Protein 6QGW (pdb70)

Solvent-accessible surface area: 23919 Å² total; per-residue (Å²): 170,99,155,34,124,15,119,6,45,53,20,12,53,41,98,75,32,7,61,106,97,93,88,116,135,60,72,32,92,13,30,9,101,46,21,53,108,29,78,49,57,58,39,48,32,89,24,65,47,27,58,148,105,49,140,127,17,23,33,64,15,26,87,95,24,98,20,30,30,53,0,69,72,4,59,13,3,58,8,4,14,91,9,106,0,53,30,75,48,54,14,70,82,101,74,145,85,28,43,66,79,33,8,98,10,56,35,24,9,23,0,26,89,3,86,2,1,5,24,6,1,48,2,1,102,29,8,50,4,134,5,34,60,49,15,66,73,4,26,1,77,1,56,3,88,9,81,41,75,6,86,25,60,64,99,40,81,125,75,104,15,15,6,56,21,26,86,26,36,50,59,1,46,47,13,58,131,70,15,33,0,69,8,72,37,44,34,55,30,34,20,56,27,83,33,111,40,150,105,64,100,104,0,47,4,25,84,42,77,131,6,94,0,40,13,72,86,70,44,20,12,1,18,18,40,21,14,53,2,3,1,40,82,14,0,21,0,1,44,6,26,2,0,2,5,4,3,2,28,35,34,142,181,237,105,41,55,114,19,64,51,2,20,2,3,10,0,9,17,10,29,9,88,5,85,8,11,49,16,78,208,74,68,111,166,137,41,119,53,13,22,4,0,86,10,103,0,35,2,8,4,44,9,46,52,16,65,48,108,124,30,104,84,47,40,58,10,32,52,68,76,34,71,4,47,0,44,14,76,3,47,47,75,102,22,142,142,17,63,35,59,51,6,127,0,88,6,120,95,106,56,43,37,8,78,46,51,58,109,2,44,61,34,52,182,19,121,8,100,16,63,38,30,31,135,20,138,53,58,27,61,34,65,0,33,0,53,5,47,40,230,63,4,52,71,31,7,0,0,0,6,19,64,28,105,88,148,85,114,82,18,1,0,7,1,5,102,52,25,40,0,13,6,35,11,112,63,0,80,84,30,3,70,6,52,29,48,57,74,140,103,15,0,61,0,60,0,60,62,2,106,57,134,3,37,3,24,0,43,0,0,0,3,69,113,8,72,97,0,108,95,12,10,82,43,78,6,167,21,19,152,0,56,6,46,130

GO terms:
  GO:0009279 cell outer membrane (C, EXP)
  GO:0005515 protein binding (F, IPI)
  GO:0009279 cell outer membrane (C, IDA)
  GO:0043165 Gram-negative-bacterium-type cell outer membrane assembly (P, IDA)
  GO:1990063 Bam protein complex (C, IDA)
  GO:0051205 protein insertion into membrane (P, IDA)
  GO:0051087 protein-folding chaperone binding (F, IPI)
  GO:0043165 Gram-negative-bacterium-type cell outer membrane assembly (P, IPI)
  GO:0016020 membrane (C, IDA)

Radius of gyration: 26.79 Å; Cα contacts (8 Å, |Δi|>4): 1388; chains: 2; bounding box: 69×69×44 Å

Nearest PDB structures (foldseek):
  6qgw-assembly1_B  TM=1.008E+00  e=6.463E-27  Lama glama
  8tft-assembly2_H  TM=9.454E-01  e=1.002E-17  Homo sapiens
  5myk-assembly1_B  TM=9.354E-01  e=8.001E-18  Mus musculus
  7dc7-assembly1_A  TM=9.376E-01  e=1.328E-17  Homo sapiens
  8gav-assembly1_H  TM=9.242E-01  e=5.396E-18  Homo sapiens

Organism: Escherichia coli (strain K12) (NCBI:txid83333)

Sequence (486 aa):
FNFGIGYGTESGVSFQAGVQQDNWLGTGYAVGINGTKNDYQTYAELSVTNPYFTVDGVSLGGRLFYNDFQADDADLSDYTNKSYGTDVTLGFPINEYNSLRAGLGYVHNSLSNMQPQVAMWRYLYSMGEHPSTSDQDNSFKTDDFTFNYGWTYNKLDRGYFPTDGSRVNLTGKVTIPGSDNEYYKVTLDTATYVPIDDDHKWVVLGRTRWGYGDGLGGKEMPFYENFYAGGSSTVRGFQSNTIGPKAVYFPHQKDLSKSDDAVGGNAMAVASLEFITPTPFISDKYANSVRTSFFWDMGTVWDTNWDSSQYSGYPDYSDPSNIRMSAGIALQWMSPLGPLVFSYAQPFKKYDGDKAEQFQFNIGQMQLVESGGGLVQAGGSLTLSCAASGRTFSDYDMGWFRQAPGKAREFVARISRSGRMTSLADSVKGRFTISRDNGKRTVYLQMNSLKPEDTAVYYCAADPQWSRVRSGADYWGQGTRVTVSA

CATH classification: 2.40.160.50

Secondary structure (DSSP, 8-state):
-EEEEEEETTTEEEEEEEEEETTGGGSS-EEEEEEEE-SSEEEEEEEEEETTSSTT--EEEEEEEEEEEEGGGGTBS--EEEEEEEEEEEEEEEETTEEEEEEEEEEEEEEE-PPPBHHHHHHHHHTT----TT--S-EEEEEEEEEEEEEEEE--S-SSS--SEEEEEEEEEEE-TT-SS-EEEEEEEEEEEEESSTT--SEEEEEEEEEEEEESTT----GGG-B---STTSSTEEPTT-SS-EEEEPPP----EEEEEE--BSEEEEEEEEEEEPPTTPPTTTGGGEEEEEEEEEEEEE-TT--GGGSTTS--TT-TT--EEEEEEEEEEEETTEEEEEEEEEEEE--TTPPEE-EEEEE-/---EEEE---EEETT--EEEEEEE-SS-GGGSEEEEEEE-TTS--EEEEEE-TTS-EEEE-GGGTTTEEEEEETTTTEEEEEE-S--GGG-EEEEEEEES-TTGGGT--SEE---EEEEEE-

InterPro domains:
  IPR000184 Bacterial surface antigen (D15) [PF01103] (448-810)
  IPR010827 POTRA domain, BamA/TamA-like [PF07244] (92-172)
  IPR010827 POTRA domain, BamA/TamA-like [PF07244] (176-263)
  IPR010827 POTRA domain, BamA/TamA-like [PF07244] (266-344)
  IPR010827 POTRA domain, BamA/TamA-like [PF07244] (348-421)
  IPR023707 Outer membrane protein assembly factor BamA [MF_01430] (2-810)
  IPR023707 Outer membrane protein assembly factor BamA [PIRSF006076] (2-810)
  IPR023707 Outer membrane protein assembly factor BamA [TIGR03303] (24-810)
  IPR034746 POTRA domain [PS51779] (24-91)
  IPR034746 POTRA domain [PS51779] (92-172)
  IPR034746 POTRA domain [PS51779] (175-263)
  IPR034746 POTRA domain [PS51779] (266-344)
  IPR034746 POTRA domain [PS51779] (347-421)
  IPR039910 Surface antigen D15-like [PTHR12815] (247-807)

Foldseek 3Di:
DDWAWKAWLQFGIKIKDKDKDACVVVPQKIWMWMWMDTQFKTKIKIKIKRQPPDVVGKIKMKMWMWMWGFQVSNQFQTKIKTKIWMKIKIKADPDPFKIKIKIKIKMKIKMWQHAQWDPQVLQCVLLVDDDDLQDGTDMDIWIWMKIKMKMWGDDFPDDPPTQFDKIKIKIKMATDPPTSFGKIKIKIKMKGWDADDPVSQKIKIKIKIWMAMAGDDSHGDHLVPADFAAAPPFAAQFRRRQAADGTWGDDHVDDIDQDSGHSHERTKMKMKIKIKHFDPPDDPPVRVFKIKIKMKIKMHTAYCPQDCVVPPPDDHRNDGPQMKMKIWMKMWGADPQGTKIKIAIHTPRGDSNTHTDGIIIMGD/DKAKAKDWADEAEAQAKTKMKIAIDDLCLLLWKKFKWWAAPPGDIAGAKIAHSVQPDMDGDPVQPPFWDWGDDSVRRMIMIIGGRDDQVPWTWMKMAIANDPVCNNPDHPYIHPTDTHGYDD

B-factor: mean 55.16, std 25.55, range [22.09, 201.29]

Structure (mmCIF, N/CA/C/O backbone):
data_6QGW
#
_entry.id   6QGW
#
_cell.length_a   56.406
_cell.length_b   135.542
_cell.length_c   89.754
_cell.angle_alpha   90.00
_cell.angle_beta   102.92
_cell.angle_gamma   90.00
#
_symmetry.space_group_name_H-M   'I 1 2 1'
#
loop_
_entity.id
_entity.type
_entity.pdbx_description
1 polymer 'Outer membrane protein assembly factor BamA'
2 polymer NanoE6
3 non-polymer (HYDROXYETHYLOXY)TRI(ETHYLOXY)OCTANE
4 water water
#
loop_
_atom_site.group_PDB
_atom_site.id
_atom_site.type_symbol
_atom_site.label_atom_id
_atom_site.label_alt_id
_atom_site.label_comp_id
_atom_site.label_asym_id
_atom_site.label_entity_id
_atom_site.label_seq_id
_atom_site.pdbx_PDB_ins_code
_atom_site.Cartn_x
_atom_site.Cartn_y
_atom_site.Cartn_z
_atom_site.occupancy
_atom_site.B_iso_or_equiv
_atom_site.auth_seq_id
_atom_site.auth_comp_id
_atom_site.auth_asym_id
_atom_site.auth_atom_id
_atom_site.pdbx_PDB_model_num
ATOM 1 N N . PHE A 1 27 ? -36.714 -18.449 36.707 1.00 98.00 426 PHE A N 1
ATOM 2 C CA . PHE A 1 27 ? -35.977 -17.190 36.736 1.00 99.77 426 PHE A CA 1
ATOM 3 C C . PHE A 1 27 ? -34.489 -17.432 36.981 1.00 90.45 426 PHE A C 1
ATOM 4 O O . PHE A 1 27 ? -34.097 -17.943 38.030 1.00 95.15 426 PHE A O 1
ATOM 20 N N . ASN A 1 28 ? -33.668 -17.060 36.003 1.00 75.47 427 ASN A N 1
ATOM 21 C CA . ASN A 1 28 ? -32.218 -17.178 36.098 1.00 69.55 427 ASN A CA 1
ATOM 22 C C . ASN A 1 28 ? -31.640 -15.787 36.305 1.00 65.70 427 ASN A C 1
ATOM 23 O O . ASN A 1 28 ? -31.857 -14.896 35.476 1.00 63.37 427 ASN A O 1
ATOM 34 N N . PHE A 1 29 ? -30.908 -15.606 37.398 1.00 64.72 428 PHE A N 1
ATOM 35 C CA . PHE A 1 29 ? -30.305 -14.325 37.727 1.00 63.75 428 PHE A CA 1
ATOM 36 C C . PHE A 1 29 ? -28.792 -14.389 37.556 1.00 58.44 428 PHE A C 1
ATOM 37 O O . PHE A 1 29 ? -28.179 -15.457 37.558 1.00 59.06 428 PHE A O 1
ATOM 54 N N . GLY A 1 30 ? -28.200 -13.216 37.401 1.00 51.53 429 GLY A N 1
ATOM 55 C CA . GLY A 1 30 ? -26.756 -13.092 37.343 1.00 49.26 429 GLY A CA 1
ATOM 56 C C . GLY A 1 30 ? -26.359 -11.677 37.697 1.00 51.14 429 GLY A C 1
ATOM 57 O O . GLY A 1 30 ? -27.113 -10.726 37.467 1.00 54.37 429 GLY A O 1
ATOM 61 N N . ILE A 1 31 ? -25.169 -11.538 38.269 1.00 52.29 430 ILE A N 1
ATOM 62 C CA . ILE A 1 31 ? -24.630 -10.247 38.681 1.00 53.33 430 ILE A CA 1
ATOM 63 C C . ILE A 1 31 ? -23.135 -10.260 38.379 1.00 51.06 430 ILE A C 1
ATOM 64 O O . ILE A 1 31 ? -22.470 -11.291 38.515 1.00 49.20 430 ILE A O 1
ATOM 80 N N . GLY A 1 32 ? -22.618 -9.121 37.922 1.00 51.90 431 GLY A N 1
ATOM 81 C CA . GLY A 1 32 ? -21.199 -8.967 37.684 1.00 46.69 431 GLY A CA 1
ATOM 82 C C . GLY A 1 32 ? -20.761 -7.564 38.057 1.00 41.90 431 GLY A C 1
ATOM 83 O O . GLY A 1 32 ? -21.590 -6.694 38.323 1.00 45.81 431 GLY A O 1
ATOM 87 N N . TYR A 1 33 ? -19.443 -7.357 38.071 1.00 41.03 432 TYR A N 1
ATOM 88 C CA . TYR A 1 33 ? -18.872 -6.067 38.451 1.00 43.26 432 TYR A CA 1
ATOM 89 C C . TYR A 1 33 ? -17.574 -5.836 37.693 1.00 47.03 432 TYR A C 1
ATOM 90 O O . TYR A 1 33 ? -16.711 -6.721 37.663 1.00 45.54 432 TYR A O 1
ATOM 108 N N . GLY A 1 34 ? -17.425 -4.643 37.108 1.00 47.28 433 GLY A N 1
ATOM 109 C CA . GLY A 1 34 ? -16.224 -4.357 36.350 1.00 44.81 433 GLY A CA 1
ATOM 110 C C . GLY A 1 34 ? -16.016 -2.878 36.129 1.00 40.77 433 GLY A C 1
ATOM 111 O O . GLY A 1 34 ? -16.919 -2.060 36.336 1.00 35.25 433 GLY A O 1
ATOM 115 N N . THR A 1 35 ? -14.801 -2.540 35.692 1.00 42.78 434 THR A N 1
ATOM 116 C CA . THR A 1 35 ? -14.492 -1.142 35.402 1.00 46.42 434 THR A CA 1
ATOM 117 C C . THR A 1 35 ? -15.271 -0.633 34.195 1.00 45.53 434 THR A C 1
ATOM 118 O O . THR A 1 35 ? -15.572 0.559 34.113 1.00 50.57 434 THR A O 1
ATOM 129 N N . GLU A 1 36 ? -15.611 -1.516 33.258 1.00 45.16 435 GLU A N 1
ATOM 130 C CA . GLU A 1 36 ? -16.241 -1.082 32.014 1.00 54.45 435 GLU A CA 1
ATOM 131 C C . GLU A 1 36 ? -17.655 -0.570 32.259 1.00 55.76 435 GLU A C 1
ATOM 132 O O . GLU A 1 36 ? -18.047 0.469 31.719 1.00 56.36 435 GLU A O 1
ATOM 144 N N . SER A 1 37 ? -18.441 -1.281 33.078 1.00 58.72 436 SER A N 1
ATOM 145 C CA . SER A 1 37 ? -19.860 -0.975 33.206 1.00 57.40 436 SER A CA 1
ATOM 146 C C . SER A 1 37 ? -20.357 -0.963 34.646 1.00 50.64 436 SER A C 1
ATOM 147 O O . SER A 1 37 ? -21.569 -0.872 34.867 1.00 45.24 436 SER A O 1
ATOM 155 N N . GLY A 1 38 ? -19.469 -1.033 35.631 1.00 47.85 437 GLY A N 1
ATOM 156 C CA . GLY A 1 38 ? -19.952 -1.088 36.994 1.00 42.60 437 GLY A CA 1
ATOM 157 C C . GLY A 1 38 ? -20.694 -2.384 37.275 1.00 40.85 437 GLY A C 1
ATOM 158 O O . GLY A 1 38 ? -20.380 -3.447 36.730 1.00 50.25 437 GLY A O 1
ATOM 162 N N . VAL A 1 39 ? -21.705 -2.294 38.130 1.00 41.26 438 VAL A N 1
ATOM 163 C CA . VAL A 1 39 ? -22.452 -3.486 38.516 1.00 45.68 438 VAL A CA 1
ATOM 164 C C . VAL A 1 39 ? -23.467 -3.823 37.430 1.00 46.67 438 VAL A C 1
ATOM 165 O O . VAL A 1 39 ? -24.292 -2.986 37.042 1.00 50.34 438 VAL A O 1
ATOM 178 N N . SER A 1 40 ? -23.411 -5.057 36.938 1.00 42.02 439 SER A N 1
ATOM 179 C CA . SER A 1 40 ? -24.319 -5.537 35.905 1.00 42.65 439 SER A CA 1
ATOM 180 C C . SER A 1 40 ? -25.277 -6.560 36.497 1.00 42.19 439 SER A C 1
ATOM 181 O O . SER A 1 40 ? -24.843 -7.518 37.145 1.00 47.87 439 SER A O 1
ATOM 189 N N . PHE A 1 41 ? -26.572 -6.361 36.270 1.00 43.51 440 PHE A N 1
ATOM 190 C CA . PHE A 1 41 ? -27.606 -7.321 36.662 1.00 48.96 440 PHE A CA 1
ATOM 191 C C . PHE A 1 41 ? -28.216 -7.936 35.403 1.00 44.02 440 PHE A C 1
ATOM 192 O O . PHE A 1 41 ? -28.465 -7.228 34.416 1.00 41.75 440 PHE A O 1
ATOM 209 N N . GLN A 1 42 ? -28.485 -9.240 35.445 1.00 42.25 441 GLN A N 1
ATOM 210 C CA . GLN A 1 42 ? -29.128 -9.950 34.341 1.00 49.63 441 GLN A CA 1
ATOM 211 C C . GLN A 1 42 ? -30.184 -10.885 34.913 1.00 47.90 441 GLN A C 1
ATOM 212 O O . GLN A 1 42 ? -29.916 -11.580 35.896 1.00 52.00 441 GLN A O 1
ATOM 226 N N . ALA A 1 43 ? -31.374 -10.901 34.305 1.00 49.45 442 ALA A N 1
ATOM 227 C CA . ALA A 1 43 ? -32.455 -11.802 34.700 1.00 52.04 442 ALA A CA 1
ATOM 228 C C . ALA A 1 43 ? -33.232 -12.230 33.462 1.00 53.80 442 ALA A C 1
ATOM 229 O O . ALA A 1 43 ? -33.464 -11.415 32.564 1.00 53.64 442 ALA A O 1
ATOM 236 N N . GLY A 1 44 ? -33.649 -13.494 33.418 1.00 51.60 443 GLY A N 1
ATOM 237 C CA . GLY A 1 44 ? -34.333 -13.977 32.230 1.00 48.32 443 GLY A CA 1
ATOM 238 C C . GLY A 1 44 ? -35.025 -15.303 32.448 1.00 50.23 443 GLY A C 1
ATOM 239 O O . GLY A 1 44 ? -34.770 -16.016 33.422 1.00 49.01 443 GLY A O 1
ATOM 243 N N . VAL A 1 45 ? -35.898 -15.630 31.494 1.00 55.15 444 VAL A N 1
ATOM 244 C CA . VAL A 1 45 ? -36.627 -16.900 31.448 1.00 56.52 444 VAL A CA 1
ATOM 245 C C . VAL A 1 45 ? -36.626 -17.402 30.009 1.00 50.06 444 VAL A C 1
ATOM 246 O O . VAL A 1 45 ? -36.869 -16.625 29.078 1.00 46.63 444 VAL A O 1
ATOM 259 N N . GLN A 1 46 ? -36.368 -18.698 29.828 1.00 49.49 445 GLN A N 1
ATOM 260 C CA . GLN A 1 46 ? -36.285 -19.302 28.505 1.00 51.23 445 GLN A CA 1
ATOM 261 C C . GLN A 1 46 ? -36.972 -20.663 28.554 1.00 51.97 445 GLN A C 1
ATOM 262 O O . GLN A 1 46 ? -36.918 -21.365 29.569 1.00 48.43 445 GLN A O 1
ATOM 276 N N . GLN A 1 47 ? -37.638 -21.022 27.462 1.00 54.59 446 GLN A N 1
ATOM 277 C CA . GLN A 1 47 ? -38.315 -22.315 27.383 1.00 55.33 446 GLN A CA 1
ATOM 278 C C . GLN A 1 47 ? -38.288 -22.803 25.942 1.00 45.94 446 GLN A C 1
ATOM 279 O O . GLN A 1 47 ? -38.947 -22.222 25.075 1.00 40.46 446 GLN A O 1
ATOM 293 N N . ASP A 1 48 ? -37.547 -23.876 25.695 1.00 44.58 447 ASP A N 1
ATOM 294 C CA . ASP A 1 48 ? -37.598 -24.531 24.395 1.00 49.53 447 ASP A CA 1
ATOM 295 C C . ASP A 1 48 ? -38.894 -25.335 24.251 1.00 46.61 447 ASP A C 1
ATOM 296 O O . ASP A 1 48 ? -39.488 -25.788 25.230 1.00 45.69 447 ASP A O 1
ATOM 305 N N . ASN A 1 49 ? -39.345 -25.486 23.008 1.00 43.00 448 ASN A N 1
ATOM 306 C CA . ASN A 1 49 ? -40.491 -26.332 22.668 1.00 41.80 448 ASN A CA 1
ATOM 307 C C . ASN A 1 49 ? -41.719 -25.970 23.505 1.00 43.79 448 ASN A C 1
ATOM 308 O O . ASN A 1 49 ? -42.446 -26.830 24.013 1.00 38.98 448 ASN A O 1
ATOM 319 N N . TRP A 1 50 ? -41.965 -24.667 23.615 1.00 46.38 449 TRP A N 1
ATOM 320 C CA . TRP A 1 50 ? -43.049 -24.158 24.440 1.00 43.87 449 TRP A CA 1
ATOM 321 C C . TRP A 1 50 ? -44.385 -24.777 24.059 1.00 42.14 449 TRP A C 1
ATOM 322 O O . TRP A 1 50 ? -44.857 -24.639 22.926 1.00 40.44 449 TRP A O 1
ATOM 343 N N . LEU A 1 51 ? -44.994 -25.466 25.024 1.00 46.81 450 LEU A N 1
ATOM 344 C CA . LEU A 1 51 ? -46.298 -26.103 24.854 1.00 49.81 450 LEU A CA 1
ATOM 345 C C . LEU A 1 51 ? -46.293 -27.161 23.759 1.00 47.89 450 LEU A C 1
ATOM 346 O O . LEU A 1 51 ? -47.344 -27.475 23.196 1.00 45.70 450 LEU A O 1
ATOM 362 N N . GLY A 1 52 ? -45.125 -27.727 23.451 1.00 44.69 451 GLY A N 1
ATOM 363 C CA . GLY A 1 52 ? -45.043 -28.696 22.373 1.00 42.82 451 GLY A CA 1
ATOM 364 C C . GLY A 1 52 ? -45.253 -28.114 21.000 1.00 40.02 451 GLY A C 1
ATOM 365 O O . GLY A 1 52 ? -45.476 -28.871 20.054 1.00 37.30 451 GLY A O 1
ATOM 369 N N . THR A 1 53 ? -45.192 -26.786 20.865 1.00 38.42 452 THR A N 1
ATOM 370 C CA . THR A 1 53 ? -45.377 -26.145 19.572 1.00 36.90 452 THR A CA 1
ATOM 371 C C . THR A 1 53 ? -44.161 -26.266 18.676 1.00 36.22 452 THR A C 1
ATOM 372 O O . THR A 1 53 ? -44.280 -26.068 17.465 1.00 39.20 452 THR A O 1
ATOM 383 N N . GLY A 1 54 ? -42.995 -26.528 19.248 1.00 38.34 453 GLY A N 1
ATOM 384 C CA . GLY A 1 54 ? -41.764 -26.480 18.519 1.00 40.57 453 GLY A CA 1
ATOM 385 C C . GLY A 1 54 ? -41.011 -25.169 18.622 1.00 38.73 453 GLY A C 1
ATOM 386 O O . GLY A 1 54 ? -39.818 -25.131 18.285 1.00 40.82 453 GLY A O 1
ATOM 390 N N . TYR A 1 55 ? -41.653 -24.099 19.077 1.00 35.77 454 TYR A N 1
ATOM 391 C CA . TYR A 1 55 ? -40.995 -22.811 19.216 1.00 34.53 454 TYR A CA 1
ATOM 392 C C . TYR A 1 55 ? -40.400 -22.643 20.608 1.00 37.51 454 TYR A C 1
ATOM 393 O O . TYR A 1 55 ? -40.963 -23.095 21.606 1.00 39.16 454 TYR A O 1
ATOM 411 N N . ALA A 1 56 ? -39.276 -21.940 20.666 1.00 36.49 455 ALA A N 1
ATOM 412 C CA . ALA A 1 56 ? -38.697 -21.490 21.920 1.00 39.92 455 ALA A CA 1
ATOM 413 C C . ALA A 1 56 ? -39.159 -20.065 22.212 1.00 37.63 455 ALA A C 1
ATOM 414 O O . ALA A 1 56 ? -39.288 -19.236 21.298 1.00 33.34 455 ALA A O 1
ATOM 421 N N . VAL A 1 57 ? -39.410 -19.776 23.488 1.00 40.20 456 VAL A N 1
ATOM 422 C CA . VAL A 1 57 ? -39.850 -18.448 23.912 1.00 42.52 456 VAL A CA 1
ATOM 423 C C . VAL A 1 57 ? -38.984 -17.990 25.073 1.00 39.70 456 VAL A C 1
ATOM 424 O O . VAL A 1 57 ? -38.683 -18.775 25.976 1.00 38.16 456 VAL A O 1
ATOM 437 N N . GLY A 1 58 ? -38.609 -16.715 25.061 1.00 39.35 457 GLY A N 1
ATOM 438 C CA . GLY A 1 58 ? -37.718 -16.176 26.071 1.00 43.45 457 GLY A CA 1
ATOM 439 C C . GLY A 1 58 ? -38.013 -14.729 26.392 1.00 41.64 457 GLY A C 1
ATOM 440 O O . GLY A 1 58 ? -38.582 -13.987 25.584 1.00 35.88 457 GLY A O 1
ATOM 444 N N . ILE A 1 59 ? -37.615 -14.345 27.600 1.00 43.84 458 ILE A N 1
ATOM 445 C CA . ILE A 1 59 ? -37.662 -12.965 28.065 1.00 43.57 458 ILE A CA 1
ATOM 446 C C . ILE A 1 59 ? -36.411 -12.723 28.904 1.00 43.31 458 ILE A C 1
ATOM 447 O O . ILE A 1 59 ? -36.084 -13.522 29.787 1.00 41.95 458 ILE A O 1
ATOM 463 N N . ASN A 1 60 ? -35.689 -11.641 28.620 1.00 40.10 459 ASN A N 1
ATOM 464 C CA . ASN A 1 60 ? -34.484 -11.370 29.389 1.00 45.02 459 ASN A CA 1
ATOM 465 C C . ASN A 1 60 ? -34.252 -9.872 29.479 1.00 43.55 459 ASN A C 1
ATOM 466 O O . ASN A 1 60 ? -34.708 -9.100 28.631 1.00 41.16 459 ASN A O 1
ATOM 477 N N . GLY A 1 61 ? -33.563 -9.472 30.536 1.00 46.73 460 GLY A N 1
ATOM 478 C CA . GLY A 1 61 ? -33.209 -8.079 30.725 1.00 47.59 460 GLY A CA 1
ATOM 479 C C . GLY A 1 61 ? -31.824 -7.957 31.314 1.00 48.51 460 GLY A C 1
ATOM 480 O O . GLY A 1 61 ? -31.318 -8.874 31.963 1.00 50.43 460 GLY A O 1
ATOM 484 N N . THR A 1 62 ? -31.210 -6.801 31.077 1.00 42.86 461 THR A N 1
ATOM 485 C CA . THR A 1 62 ? -29.892 -6.510 31.615 1.00 46.56 461 THR A CA 1
ATOM 486 C C . THR A 1 62 ? -29.849 -5.049 32.033 1.00 39.12 461 THR A C 1
ATOM 487 O O . THR A 1 62 ? -30.534 -4.195 31.460 1.00 33.86 461 THR A O 1
ATOM 498 N N . LYS A 1 63 ? -29.047 -4.768 33.046 1.00 40.37 462 LYS A N 1
ATOM 499 C CA . LYS A 1 63 ? -28.916 -3.403 33.542 1.00 42.11 462 LYS A CA 1
ATOM 500 C C . LYS A 1 63 ? -27.498 -3.200 34.045 1.00 41.76 462 LYS A C 1
ATOM 501 O O . LYS A 1 63 ? -26.978 -4.043 34.781 1.00 41.73 462 LYS A O 1
ATOM 520 N N . ASN A 1 64 ? -26.876 -2.098 33.644 1.00 39.31 463 ASN A N 1
ATOM 521 C CA . ASN A 1 64 ? -25.568 -1.725 34.169 1.00 38.95 463 ASN A CA 1
ATOM 522 C C . ASN A 1 64 ? -25.576 -0.213 34.351 1.00 37.75 463 ASN A C 1
ATOM 523 O O . ASN A 1 64 ? -26.627 0.436 34.288 1.00 35.10 463 ASN A O 1
ATOM 534 N N . ASP A 1 65 ? -24.388 0.373 34.510 1.00 39.42 464 ASP A N 1
ATOM 535 C CA . ASP A 1 65 ? -24.312 1.780 34.891 1.00 45.77 464 ASP A CA 1
ATOM 536 C C . ASP A 1 65 ? -24.900 2.725 33.850 1.00 44.02 464 ASP A C 1
ATOM 537 O O . ASP A 1 65 ? -25.279 3.846 34.204 1.00 40.72 464 ASP A O 1
ATOM 546 N N . TYR A 1 66 ? -24.976 2.323 32.576 1.00 39.54 465 TYR A N 1
ATOM 547 C CA . TYR A 1 66 ? -25.384 3.253 31.534 1.00 37.13 465 TYR A CA 1
ATOM 548 C C . TYR A 1 66 ? -26.469 2.736 30.607 1.00 35.17 465 TYR A C 1
ATOM 549 O O . TYR A 1 66 ? -26.903 3.483 29.720 1.00 30.21 465 TYR A O 1
ATOM 567 N N . GLN A 1 67 ? -26.924 1.502 30.781 1.00 39.20 466 GLN A N 1
ATOM 568 C CA . GLN A 1 67 ? -27.832 0.872 29.838 1.00 41.59 466 GLN A CA 1
ATOM 569 C C . GLN A 1 67 ? -28.818 -0.017 30.581 1.00 36.84 466 GLN A C 1
ATOM 570 O O . GLN A 1 67 ? -28.439 -0.770 31.487 1.00 35.06 466 GLN A O 1
ATOM 584 N N . THR A 1 68 ? -30.083 0.074 30.186 1.00 35.67 467 THR A N 1
ATOM 585 C CA . THR A 1 68 ? -31.115 -0.867 30.607 1.00 40.17 467 THR A CA 1
ATOM 586 C C . THR A 1 68 ? -31.732 -1.451 29.345 1.00 36.37 467 THR A C 1
ATOM 587 O O . THR A 1 68 ? -32.155 -0.697 28.458 1.00 34.42 467 THR A O 1
ATOM 598 N N . TYR A 1 69 ? -31.760 -2.783 29.251 1.00 35.84 468 TYR A N 1
ATOM 599 C CA . TYR A 1 69 ? -32.199 -3.472 28.041 1.00 33.73 468 TYR A CA 1
ATOM 600 C C . TYR A 1 69 ? -33.167 -4.590 28.403 1.00 35.64 468 TYR A C 1
ATOM 601 O O . TYR A 1 69 ? -32.978 -5.287 29.406 1.00 37.17 468 TYR A O 1
ATOM 619 N N . ALA A 1 70 ? -34.191 -4.772 27.573 1.00 36.09 469 ALA A N 1
ATOM 620 C CA . ALA A 1 70 ? -35.158 -5.847 27.782 1.00 40.47 469 ALA A CA 1
ATOM 621 C C . ALA A 1 70 ? -35.635 -6.351 26.428 1.00 36.92 469 ALA A C 1
ATOM 622 O O . ALA A 1 70 ? -35.761 -5.570 25.479 1.00 34.99 469 ALA A O 1
ATOM 629 N N . GLU A 1 71 ? -35.918 -7.651 26.339 1.00 34.41 470 GLU A N 1
ATOM 630 C CA . GLU A 1 71 ? -36.374 -8.205 25.072 1.00 33.68 470 GLU A CA 1
ATOM 631 C C . GLU A 1 71 ? -37.297 -9.403 25.302 1.00 36.04 470 GLU A C 1
ATOM 632 O O . GLU A 1 71 ? -37.177 -10.125 26.295 1.00 37.30 470 GLU A O 1
ATOM 644 N N . LEU A 1 72 ? -38.191 -9.621 24.335 1.00 34.14 471 LEU A N 1
ATOM 645 C CA . LEU A 1 72 ? -39.002 -10.831 24.199 1.00 37.37 471 LEU A CA 1
ATOM 646 C C . LEU A 1 72 ? -38.616 -11.512 22.895 1.00 38.84 471 LEU A C 1
ATOM 647 O O . LEU A 1 72 ? -38.394 -10.839 21.881 1.00 32.13 471 LEU A O 1
ATOM 663 N N . SER A 1 73 ? -38.516 -12.841 22.918 1.00 44.09 472 SER A N 1
ATOM 664 C CA . SER A 1 73 ? -38.024 -13.574 21.758 1.00 45.15 472 SER A CA 1
ATOM 665 C C . SER A 1 73 ? -38.852 -14.821 21.509 1.00 41.14 472 SER A C 1
ATOM 666 O O . SER A 1 73 ? -39.241 -15.514 22.455 1.00 36.66 472 SER A O 1
ATOM 674 N N . VAL A 1 74 ? -39.081 -15.108 20.225 1.00 39.76 473 VAL A N 1
ATOM 675 C CA . VAL A 1 74 ? -39.737 -16.328 19.765 1.00 39.91 473 VAL A CA 1
ATOM 676 C C . VAL A 1 74 ? -38.896 -16.882 18.624 1.00 41.75 473 VAL A C 1
ATOM 677 O O . VAL A 1 74 ? -38.544 -16.141 17.697 1.00 39.49 473 VAL A O 1
ATOM 690 N N . THR A 1 75 ? -38.577 -18.177 18.681 1.00 42.88 474 THR A N 1
ATOM 691 C CA . THR A 1 75 ? -37.643 -18.761 17.726 1.00 47.75 474 THR A CA 1
ATOM 692 C C . THR A 1 75 ? -38.109 -20.141 17.289 1.00 43.90 474 THR A C 1
ATOM 693 O O . THR A 1 75 ? -38.425 -20.995 18.126 1.00 38.03 474 THR A O 1
ATOM 704 N N . ASN A 1 76 ? -38.129 -20.355 15.970 1.00 37.24 475 ASN A N 1
ATOM 705 C CA . ASN A 1 76 ? -38.405 -21.663 15.390 1.00 39.74 475 ASN A CA 1
ATOM 706 C C . ASN A 1 76 ? -37.081 -22.258 14.926 1.00 40.01 475 ASN A C 1
ATOM 707 O O . ASN A 1 76 ? -36.542 -21.827 13.892 1.00 40.90 475 ASN A O 1
ATOM 718 N N . PRO A 1 77 ? -36.509 -23.234 15.640 1.00 41.86 476 PRO A N 1
ATOM 719 C CA . PRO A 1 77 ? -35.207 -23.782 15.218 1.00 45.09 476 PRO A CA 1
ATOM 720 C C . PRO A 1 77 ? -35.275 -24.625 13.960 1.00 48.77 476 PRO A C 1
ATOM 721 O O . PRO A 1 77 ? -34.218 -25.020 13.453 1.00 53.50 476 PRO A O 1
ATOM 732 N N . TYR A 1 78 ? -36.468 -24.918 13.440 1.00 46.84 477 TYR A N 1
ATOM 733 C CA . TYR A 1 78 ? -36.612 -25.717 12.225 1.00 49.69 477 TYR A CA 1
ATOM 734 C C . TYR A 1 78 ? -37.599 -25.059 11.260 1.00 44.88 477 TYR A C 1
ATOM 735 O O . TYR A 1 78 ? -38.595 -25.655 10.851 1.00 44.92 477 TYR A O 1
ATOM 753 N N . PHE A 1 79 ? -37.319 -23.811 10.895 1.00 42.74 478 PHE A N 1
ATOM 754 C CA . PHE A 1 79 ? -38.079 -23.160 9.833 1.00 44.58 478 PHE A CA 1
ATOM 755 C C . PHE A 1 79 ? -38.095 -24.021 8.576 1.00 46.13 478 PHE A C 1
ATOM 756 O O . PHE A 1 79 ? -39.123 -24.137 7.906 1.00 51.63 478 PHE A O 1
ATOM 773 N N . THR A 1 80 ? -36.971 -24.645 8.250 1.00 49.89 479 THR A N 1
ATOM 774 C CA . THR A 1 80 ? -36.931 -25.759 7.311 1.00 56.95 479 THR A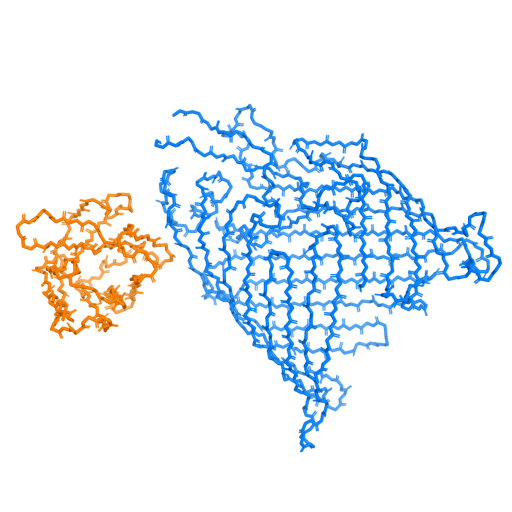 CA 1
ATOM 775 C C . THR A 1 80 ? -36.531 -27.026 8.057 1.00 66.67 479 THR A C 1
ATOM 776 O O . THR A 1 80 ? -35.941 -26.967 9.139 1.00 67.13 479 THR A O 1
ATOM 787 N N . VAL A 1 81 ? -36.827 -28.186 7.461 1.00 69.70 480 VAL A N 1
ATOM 788 C CA . VAL A 1 81 ? -36.343 -29.432 8.050 1.00 68.19 480 VAL A CA 1
ATOM 789 C C . VAL A 1 81 ? -34.820 -29.430 8.123 1.00 68.74 480 VAL A C 1
ATOM 790 O O . VAL A 1 81 ? -34.231 -30.001 9.050 1.00 65.57 480 VAL A O 1
ATOM 803 N N . ASP A 1 82 ? -34.159 -28.768 7.172 1.00 79.36 481 ASP A N 1
ATOM 804 C CA . ASP A 1 82 ? -32.701 -28.793 7.107 1.00 90.66 481 ASP A CA 1
ATOM 805 C C . ASP A 1 82 ? -32.039 -28.140 8.316 1.00 88.83 481 ASP A C 1
ATOM 806 O O . ASP A 1 82 ? -30.828 -28.318 8.517 1.00 90.16 481 ASP A O 1
ATOM 815 N N . GLY A 1 83 ? -32.779 -27.356 9.100 1.00 77.78 482 GLY A N 1
ATOM 816 C CA . GLY A 1 83 ? -32.209 -26.679 10.248 1.00 67.66 482 GLY A CA 1
ATOM 817 C C . GLY A 1 83 ? -32.067 -25.175 10.122 1.00 55.85 482 GLY A C 1
ATOM 818 O O . GLY A 1 83 ? -31.417 -24.563 10.975 1.00 53.18 482 GLY A O 1
ATOM 822 N N . VAL A 1 84 ? -32.641 -24.563 9.085 1.00 50.31 483 VAL A N 1
ATOM 823 C CA . VAL A 1 84 ? -32.760 -23.112 9.051 1.00 50.05 483 VAL A CA 1
ATOM 824 C C . VAL A 1 84 ? -33.677 -22.672 10.178 1.00 47.80 483 VAL A C 1
ATOM 825 O O . VAL A 1 84 ? -34.797 -23.180 10.326 1.00 47.41 483 VAL A O 1
ATOM 838 N N . SER A 1 85 ? -33.206 -21.725 10.981 1.00 41.53 484 SER A N 1
ATOM 839 C CA . SER A 1 85 ? -33.999 -21.169 12.063 1.00 41.64 484 SER A CA 1
ATOM 840 C C . SER A 1 85 ? -34.598 -19.834 11.624 1.00 41.75 484 SER A C 1
ATOM 841 O O . SER A 1 85 ? -34.040 -19.130 10.778 1.00 43.86 484 SER A O 1
ATOM 849 N N . LEU A 1 86 ? -35.775 -19.522 12.166 1.00 38.19 485 LEU A N 1
ATOM 850 C CA . LEU A 1 86 ? -36.398 -18.210 12.021 1.00 37.51 485 LEU A CA 1
ATOM 851 C C . LEU A 1 86 ? -36.643 -17.679 13.422 1.00 37.27 485 LEU A C 1
ATOM 852 O O . LEU A 1 86 ? -37.256 -18.367 14.245 1.00 38.72 485 LEU A O 1
ATOM 868 N N . GLY A 1 87 ? -36.157 -16.474 13.701 1.00 36.56 486 GLY A N 1
ATOM 869 C CA . GLY A 1 87 ? -36.247 -15.893 15.028 1.00 36.24 486 GLY A CA 1
ATOM 870 C C . GLY A 1 87 ? -36.871 -14.512 14.996 1.00 39.90 486 GLY A C 1
ATOM 871 O O . GLY A 1 87 ? -36.740 -13.777 14.017 1.00 40.15 486 GLY A O 1
ATOM 875 N N . GLY A 1 88 ? -37.575 -14.166 16.072 1.00 41.27 487 GLY A N 1
ATOM 876 C CA . GLY A 1 88 ? -38.137 -12.836 16.228 1.00 40.34 487 GLY A CA 1
ATOM 877 C C . GLY A 1 88 ? -37.781 -12.247 17.579 1.00 38.20 487 GLY A C 1
ATOM 878 O O . GLY A 1 88 ? -37.654 -12.958 18.578 1.00 36.84 487 GLY A O 1
ATOM 882 N N . ARG A 1 89 ? -37.635 -10.921 17.605 1.00 34.53 488 ARG A N 1
ATOM 883 C CA . ARG A 1 89 ? -37.194 -10.171 18.780 1.00 37.83 488 ARG A CA 1
ATOM 884 C C . ARG A 1 89 ? -38.026 -8.888 18.867 1.00 36.35 488 ARG A C 1
ATOM 885 O O . ARG A 1 89 ? -38.314 -8.237 17.846 1.00 32.15 488 ARG A O 1
ATOM 906 N N . LEU A 1 90 ? -38.475 -8.581 20.085 1.00 31.61 489 LEU A N 1
ATOM 907 C CA . LEU A 1 90 ? -39.089 -7.303 20.424 1.00 33.40 489 LEU A CA 1
ATOM 908 C C . LEU A 1 90 ? -38.300 -6.727 21.590 1.00 31.69 489 LEU A C 1
ATOM 909 O O . LEU A 1 90 ? -38.107 -7.418 22.599 1.00 31.20 489 LEU A O 1
ATOM 925 N N . PHE A 1 91 ? -37.816 -5.488 21.466 1.00 30.78 490 PHE A N 1
ATOM 926 C CA . PHE A 1 91 ? -36.894 -4.996 22.487 1.00 27.63 490 PHE A CA 1
ATOM 927 C C . PHE A 1 91 ? -37.102 -3.524 22.814 1.00 29.43 490 PHE A C 1
ATOM 928 O O . PHE A 1 91 ? -37.624 -2.738 22.011 1.00 29.79 490 PHE A O 1
ATOM 945 N N . TYR A 1 92 ? -36.632 -3.165 24.017 1.00 36.21 491 TYR A N 1
ATOM 946 C CA . TYR A 1 92 ? -36.551 -1.788 24.512 1.00 37.79 491 TYR A CA 1
ATOM 947 C C . TYR A 1 92 ? -35.147 -1.563 25.069 1.00 32.33 491 TYR A C 1
ATOM 948 O O . TYR A 1 92 ? -34.571 -2.469 25.680 1.00 33.15 491 TYR A O 1
ATOM 966 N N . ASN A 1 93 ? -34.592 -0.364 24.860 1.00 27.90 492 ASN A N 1
ATOM 967 C CA . ASN A 1 93 ? -33.260 -0.038 25.345 1.00 28.27 492 ASN A CA 1
ATOM 968 C C . ASN A 1 93 ? -33.187 1.425 25.788 1.00 29.54 492 ASN A C 1
ATOM 969 O O . ASN A 1 93 ? -33.714 2.328 25.119 1.00 30.06 492 ASN A O 1
ATOM 980 N N . ASP A 1 94 ? -32.514 1.656 26.915 1.00 33.24 493 ASP A N 1
ATOM 981 C CA . ASP A 1 94 ? -32.295 2.994 27.463 1.00 36.76 493 ASP A CA 1
ATOM 982 C C . ASP A 1 94 ? -30.800 3.199 27.678 1.00 32.23 493 ASP A C 1
ATOM 983 O O . ASP A 1 94 ? -30.197 2.515 28.511 1.00 30.99 493 ASP A O 1
ATOM 992 N N . PHE A 1 95 ? -30.215 4.141 26.930 1.00 33.46 494 PHE A N 1
ATOM 993 C CA . PHE A 1 95 ? -28.772 4.395 26.908 1.00 33.55 494 PHE A CA 1
ATOM 994 C C . PHE A 1 95 ? -28.494 5.813 27.396 1.00 32.35 494 PHE A C 1
ATOM 995 O O . PHE A 1 95 ? -29.014 6.781 26.829 1.00 29.32 494 PHE A O 1
ATOM 1012 N N . GLN A 1 96 ? -27.659 5.941 28.430 1.00 30.71 495 GLN A N 1
ATOM 1013 C CA . GLN A 1 96 ? -27.226 7.253 28.937 1.00 33.13 495 GLN A CA 1
ATOM 1014 C C . GLN A 1 96 ? -25.757 7.474 28.581 1.00 28.81 495 GLN A C 1
ATOM 1015 O O . GLN A 1 96 ? -24.870 6.890 29.203 1.00 29.80 495 GLN A O 1
ATOM 1029 N N . ALA A 1 97 ? -25.499 8.370 27.635 1.00 28.06 496 ALA A N 1
ATOM 1030 C CA . ALA A 1 97 ? -24.163 8.494 27.067 1.00 33.68 496 ALA A CA 1
ATOM 1031 C C . ALA A 1 97 ? -23.151 8.955 28.106 1.00 34.33 496 ALA A C 1
ATOM 1032 O O . ALA A 1 97 ? -22.012 8.472 28.127 1.00 31.77 496 ALA A O 1
ATOM 1039 N N . ASP A 1 98 ? -23.539 9.890 28.976 1.00 32.66 497 ASP A N 1
ATOM 1040 C CA . ASP A 1 98 ? -22.592 10.400 29.960 1.00 36.04 497 ASP A CA 1
ATOM 1041 C C . ASP A 1 98 ? -22.198 9.330 30.969 1.00 34.39 497 ASP A C 1
ATOM 1042 O O . ASP A 1 98 ? -21.077 9.361 31.490 1.00 39.01 497 ASP A O 1
ATOM 1051 N N . ASP A 1 99 ? -23.092 8.385 31.269 1.00 32.31 498 ASP A N 1
ATOM 1052 C CA . ASP A 1 99 ? -22.712 7.300 32.167 1.00 37.38 498 ASP A CA 1
ATOM 1053 C C . ASP A 1 99 ? -21.816 6.278 31.478 1.00 36.67 498 ASP A C 1
ATOM 1054 O O . ASP A 1 99 ? -21.229 5.436 32.159 1.00 35.23 498 ASP A O 1
ATOM 1063 N N . ALA A 1 100 ? -21.704 6.339 30.151 1.00 38.50 499 ALA A N 1
ATOM 1064 C CA . ALA A 1 100 ? -20.767 5.523 29.395 1.00 40.13 499 ALA A CA 1
ATOM 1065 C C . ALA A 1 100 ? -19.494 6.286 29.041 1.00 38.97 499 ALA A C 1
ATOM 1066 O O . ALA A 1 100 ? -18.749 5.861 28.146 1.00 38.87 499 ALA A O 1
ATOM 1073 N N . ASP A 1 101 ? -19.234 7.402 29.726 1.00 35.79 500 ASP A N 1
ATOM 1074 C CA . ASP A 1 101 ? -18.017 8.193 29.538 1.00 42.63 500 ASP A CA 1
ATOM 1075 C C . ASP A 1 101 ? -17.961 8.868 28.164 1.00 38.98 500 ASP A C 1
ATOM 1076 O O . ASP A 1 101 ? -16.877 9.028 27.601 1.00 39.30 500 ASP A O 1
ATOM 1085 N N . LEU A 1 102 ? -19.109 9.280 27.620 1.00 34.34 501 LEU A N 1
ATOM 1086 C CA . LEU A 1 102 ? -19.172 10.040 26.373 1.00 35.49 501 LEU A CA 1
ATOM 1087 C C . LEU A 1 102 ? -19.735 11.431 26.643 1.00 36.03 501 LEU A C 1
ATOM 1088 O O . LEU A 1 102 ? -20.244 11.710 27.732 1.00 33.91 501 LEU A O 1
ATOM 1104 N N . SER A 1 103 ? -19.636 12.320 25.647 1.00 38.51 502 SER A N 1
ATOM 1105 C CA . SER A 1 103 ? -20.387 13.569 25.712 1.00 40.40 502 SER A CA 1
ATOM 1106 C C . SER A 1 103 ? -21.870 13.229 25.811 1.00 40.40 502 SER A C 1
ATOM 1107 O O . SER A 1 103 ? -22.339 12.268 25.206 1.00 43.22 502 SER A O 1
ATOM 1115 N N . ASP A 1 104 ? -22.612 14.021 26.575 1.00 35.16 503 ASP A N 1
ATOM 1116 C CA . ASP A 1 104 ? -23.909 13.581 27.075 1.00 36.51 503 ASP A CA 1
ATOM 1117 C C . ASP A 1 104 ? -24.968 13.527 25.984 1.00 34.03 503 ASP A C 1
ATOM 1118 O O . ASP A 1 104 ? -24.993 14.368 25.081 1.00 32.17 503 ASP A O 1
ATOM 1127 N N . TYR A 1 105 ? -25.845 12.527 26.090 1.00 30.42 504 TYR A N 1
ATOM 1128 C CA . TYR A 1 105 ? -27.141 12.462 25.427 1.00 29.70 504 TYR A CA 1
ATOM 1129 C C . TYR A 1 105 ? -27.880 11.265 26.030 1.00 29.11 504 TYR A C 1
ATOM 1130 O O . TYR A 1 105 ? -27.293 10.432 26.724 1.00 31.06 504 TYR A O 1
ATOM 1148 N N . THR A 1 106 ? -29.177 11.204 25.774 1.00 28.65 505 THR A N 1
ATOM 1149 C CA . THR A 1 106 ? -30.044 10.105 26.188 1.00 29.07 505 THR A CA 1
ATOM 1150 C C . THR A 1 106 ? -30.655 9.518 24.924 1.00 29.10 505 THR A C 1
ATOM 1151 O O . THR A 1 106 ? -31.101 10.264 24.043 1.00 27.89 505 THR A O 1
ATOM 1162 N N . ASN A 1 107 ? -30.619 8.194 24.799 1.00 28.89 506 ASN A N 1
ATOM 1163 C CA . ASN A 1 107 ? -31.178 7.529 23.624 1.00 27.35 506 ASN A CA 1
ATOM 1164 C C . ASN A 1 107 ? -32.101 6.435 24.147 1.00 26.66 506 ASN A C 1
ATOM 1165 O O . ASN A 1 107 ? -31.622 5.427 24.672 1.00 25.20 506 ASN A O 1
ATOM 1176 N N . LYS A 1 108 ? -33.410 6.663 24.072 1.00 29.03 507 LYS A N 1
ATOM 1177 C CA . LYS A 1 108 ? -34.416 5.650 24.388 1.00 30.74 507 LYS A CA 1
ATOM 1178 C C . LYS A 1 108 ? -34.869 5.029 23.077 1.00 28.40 507 LYS A C 1
ATOM 1179 O O . LYS A 1 108 ? -35.323 5.750 22.180 1.00 31.15 507 LYS A O 1
ATOM 1198 N N . SER A 1 109 ? -34.720 3.713 22.943 1.00 25.32 508 SER A N 1
ATOM 1199 C CA . SER A 1 109 ? -35.059 3.052 21.683 1.00 24.91 508 SER A CA 1
ATOM 1200 C C . SER A 1 109 ? -35.902 1.807 21.950 1.00 27.07 508 SER A C 1
ATOM 1201 O O . SER A 1 109 ? -35.935 1.268 23.060 1.00 27.71 508 SER A O 1
ATOM 1209 N N . TYR A 1 110 ? -36.620 1.388 20.914 1.00 25.71 509 TYR A N 1
ATOM 1210 C CA . TYR A 1 110 ? -37.373 0.146 20.930 1.00 28.75 509 TYR A CA 1
ATOM 1211 C C . TYR A 1 110 ? -37.504 -0.285 19.478 1.00 30.00 509 TYR A C 1
ATOM 1212 O O . TYR A 1 110 ? -37.319 0.524 18.563 1.00 26.17 509 TYR A O 1
ATOM 12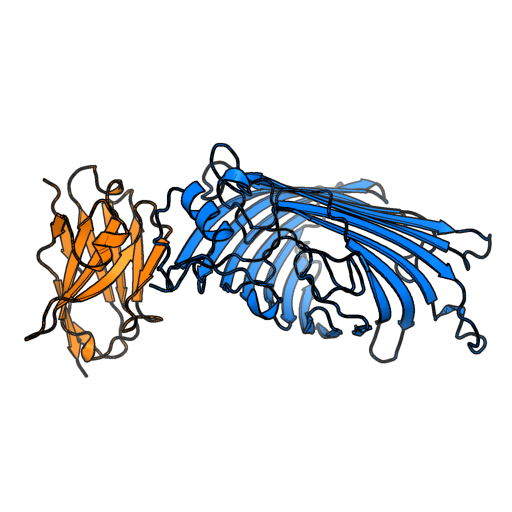30 N N . GLY A 1 111 ? -37.811 -1.558 19.261 1.00 30.30 510 GLY A N 1
ATOM 1231 C CA . GLY A 1 111 ? -37.920 -2.045 17.899 1.00 29.94 510 GLY A CA 1
ATOM 1232 C C . GLY A 1 111 ? -38.040 -3.556 17.853 1.00 29.08 510 GLY A C 1
ATOM 1233 O O . GLY A 1 111 ? -38.224 -4.218 18.878 1.00 26.85 510 GLY A O 1
ATOM 1237 N N . THR A 1 112 ? -37.961 -4.078 16.632 1.00 29.56 511 THR A N 1
ATOM 1238 C CA . THR A 1 112 ? -38.148 -5.492 16.375 1.00 34.58 511 THR A CA 1
ATOM 1239 C C . THR A 1 112 ? -37.110 -5.952 15.369 1.00 32.60 511 THR A C 1
ATOM 1240 O O . THR A 1 112 ? -36.512 -5.149 14.649 1.00 30.12 511 THR A O 1
ATOM 1251 N N . ASP A 1 113 ? -36.918 -7.269 15.321 1.00 32.38 512 ASP A N 1
ATOM 1252 C CA . ASP A 1 113 ? -36.024 -7.915 14.369 1.00 42.07 512 ASP A CA 1
ATOM 1253 C C . ASP A 1 113 ? -36.630 -9.267 14.026 1.00 37.73 512 ASP A C 1
ATOM 1254 O O . ASP A 1 113 ? -37.176 -9.933 14.905 1.00 32.31 512 ASP A O 1
ATOM 1263 N N . VAL A 1 114 ? -36.512 -9.671 12.765 1.00 39.48 513 VAL A N 1
ATOM 1264 C CA . VAL A 1 114 ? -36.802 -11.035 12.328 1.00 41.82 513 VAL A CA 1
ATOM 1265 C C . VAL A 1 114 ? -35.559 -11.541 11.608 1.00 37.44 513 VAL A C 1
ATOM 1266 O O . VAL A 1 114 ? -35.068 -10.878 10.687 1.00 34.63 513 VAL A O 1
ATOM 1279 N N . THR A 1 115 ? -35.039 -12.698 12.030 1.00 33.66 514 THR A N 1
ATOM 1280 C CA . THR A 1 115 ? -33.748 -13.180 11.550 1.00 33.65 514 THR A CA 1
ATOM 1281 C C . THR A 1 115 ? -33.828 -14.622 11.063 1.00 33.03 514 THR A C 1
ATOM 1282 O O . THR A 1 115 ? -34.362 -15.493 11.761 1.00 35.75 514 THR A O 1
ATOM 1293 N N . LEU A 1 116 ? -33.244 -14.881 9.892 1.00 34.76 515 LEU A N 1
ATOM 1294 C CA . LEU A 1 116 ? -33.058 -16.240 9.394 1.00 39.81 515 LEU A CA 1
ATOM 1295 C C . LEU A 1 116 ? -31.637 -16.697 9.681 1.00 38.20 515 LEU A C 1
ATOM 1296 O O . LEU A 1 116 ? -30.674 -15.995 9.362 1.00 32.42 515 LEU A O 1
ATOM 1312 N N . GLY A 1 117 ? -31.506 -17.876 10.276 1.00 36.20 516 GLY A N 1
ATOM 1313 C CA . GLY A 1 117 ? -30.186 -18.406 10.592 1.00 33.86 516 GLY A CA 1
ATOM 1314 C C . GLY A 1 117 ? -29.825 -19.676 9.838 1.00 38.79 516 GLY A C 1
ATOM 1315 O O . GLY A 1 117 ? -30.552 -20.669 9.926 1.00 42.37 516 GLY A O 1
ATOM 1319 N N . PHE A 1 118 ? -28.706 -19.667 9.104 1.00 41.40 517 PHE A N 1
ATOM 1320 C CA . PHE A 1 118 ? -28.307 -20.808 8.273 1.00 47.37 517 PHE A CA 1
ATOM 1321 C C . PHE A 1 118 ? -27.053 -21.465 8.835 1.00 47.07 517 PHE A C 1
ATOM 1322 O O . PHE A 1 118 ? -25.962 -20.882 8.725 1.00 44.07 517 PHE A O 1
ATOM 1339 N N . PRO A 1 119 ? -27.109 -22.678 9.386 1.00 49.76 518 PRO A N 1
ATOM 1340 C CA . PRO A 1 119 ? -25.856 -23.426 9.615 1.00 57.34 518 PRO A CA 1
ATOM 1341 C C . PRO A 1 119 ? -25.264 -23.873 8.283 1.00 58.50 518 PRO A C 1
ATOM 1342 O O . PRO A 1 119 ? -25.917 -24.580 7.513 1.00 64.70 518 PRO A O 1
ATOM 1353 N N . ILE A 1 120 ? -24.037 -23.441 8.000 1.00 55.41 519 ILE A N 1
ATOM 1354 C CA . ILE A 1 120 ? -23.348 -23.866 6.786 1.00 55.18 519 ILE A CA 1
ATOM 1355 C C . ILE A 1 120 ? -22.647 -25.200 7.008 1.00 60.77 519 ILE A C 1
ATOM 1356 O O . ILE A 1 120 ? -22.816 -26.147 6.235 1.00 61.31 519 ILE A O 1
ATOM 1372 N N . ASN A 1 121 ? -21.842 -25.270 8.067 1.00 63.24 520 ASN A N 1
ATOM 1373 C CA . ASN A 1 121 ? -21.261 -26.510 8.562 1.00 61.84 520 ASN A CA 1
ATOM 1374 C C . ASN A 1 121 ? -21.044 -26.328 10.060 1.00 63.77 520 ASN A C 1
ATOM 1375 O O . ASN A 1 121 ? -21.516 -25.356 10.656 1.00 66.61 520 ASN A O 1
ATOM 1386 N N . GLU A 1 122 ? -20.311 -27.254 10.674 1.00 58.26 521 GLU A N 1
ATOM 1387 C CA . GLU A 1 122 ? -20.167 -27.209 12.124 1.00 64.54 521 GLU A CA 1
ATOM 1388 C C . GLU A 1 122 ? -19.425 -25.965 12.611 1.00 58.65 521 GLU A C 1
ATOM 1389 O O . GLU A 1 122 ? -19.584 -25.582 13.775 1.00 56.11 521 GLU A O 1
ATOM 1401 N N . TYR A 1 123 ? -18.621 -25.325 11.758 1.00 55.12 522 TYR A N 1
ATOM 1402 C CA . TYR A 1 123 ? -17.818 -24.186 12.180 1.00 54.01 522 TYR A CA 1
ATOM 1403 C C . TYR A 1 123 ? -18.332 -22.847 11.664 1.00 49.75 522 TYR A C 1
ATOM 1404 O O . TYR A 1 123 ? -17.820 -21.806 12.092 1.00 47.06 522 TYR A O 1
ATOM 1422 N N . ASN A 1 124 ? -19.320 -22.838 10.771 1.00 44.85 523 ASN A N 1
ATOM 1423 C CA . ASN A 1 124 ? -19.765 -21.625 10.100 1.00 44.41 523 ASN A CA 1
ATOM 1424 C C . ASN A 1 124 ? -21.275 -21.468 10.190 1.00 43.96 523 ASN A C 1
ATOM 1425 O O . ASN A 1 124 ? -22.025 -22.423 9.961 1.00 43.41 523 ASN A O 1
ATOM 1436 N N . SER A 1 125 ? -21.718 -20.244 10.458 1.00 42.46 524 SER A N 1
ATOM 1437 C CA . SER A 1 125 ? -23.135 -19.912 10.471 1.00 44.51 524 SER A CA 1
ATOM 1438 C C . SER A 1 125 ? -23.337 -18.590 9.744 1.00 41.19 524 SER A C 1
ATOM 1439 O O . SER A 1 125 ? -22.455 -17.725 9.735 1.00 39.35 524 SER A O 1
ATOM 1447 N N . LEU A 1 126 ? -24.501 -18.443 9.123 1.00 39.75 525 LEU A N 1
ATOM 1448 C CA . LEU A 1 126 ? -24.858 -17.204 8.448 1.00 41.46 525 LEU A CA 1
ATOM 1449 C C . LEU A 1 126 ? -26.227 -16.741 8.916 1.00 40.94 525 LEU A C 1
ATOM 1450 O O . LEU A 1 126 ? -27.090 -17.558 9.271 1.00 37.60 525 LEU A O 1
ATOM 1466 N N . ARG A 1 127 ? -26.420 -15.419 8.886 1.00 36.70 526 ARG A N 1
ATOM 1467 C CA . ARG A 1 127 ? -27.636 -14.780 9.367 1.00 34.98 526 ARG A CA 1
ATOM 1468 C C . ARG A 1 127 ? -28.053 -13.702 8.377 1.00 33.02 526 ARG A C 1
ATOM 1469 O O . ARG A 1 127 ? -27.208 -12.955 7.873 1.00 29.51 526 ARG A O 1
ATOM 1490 N N . ALA A 1 128 ? -29.357 -13.614 8.109 1.00 36.75 527 ALA A N 1
ATOM 1491 C CA . ALA A 1 128 ? -29.924 -12.528 7.314 1.00 37.93 527 ALA A CA 1
ATOM 1492 C C . ALA A 1 128 ? -31.250 -12.148 7.948 1.00 36.07 527 ALA A C 1
ATOM 1493 O O . ALA A 1 128 ? -32.055 -13.030 8.276 1.00 35.98 527 ALA A O 1
ATOM 1500 N N . GLY A 1 129 ? -31.471 -10.851 8.139 1.00 32.90 528 GLY A N 1
ATOM 1501 C CA . GLY A 1 129 ? -32.656 -10.409 8.842 1.00 33.34 528 GLY A CA 1
ATOM 1502 C C . GLY A 1 129 ? -33.114 -9.017 8.469 1.00 34.18 528 GLY A C 1
ATOM 1503 O O . GLY A 1 129 ? -32.400 -8.238 7.839 1.00 33.46 528 GLY A O 1
ATOM 1507 N N . LEU A 1 130 ? -34.341 -8.719 8.887 1.00 34.38 529 LEU A N 1
ATOM 1508 C CA . LEU A 1 130 ? -34.959 -7.418 8.697 1.00 35.31 529 LEU A CA 1
ATOM 1509 C C . LEU A 1 130 ? -35.239 -6.828 10.069 1.00 36.21 529 LEU A C 1
ATOM 1510 O O . LEU A 1 130 ? -35.588 -7.558 11.006 1.00 35.77 529 LEU A O 1
ATOM 1526 N N . GLY A 1 131 ? -35.082 -5.522 10.201 1.00 31.99 530 GLY A N 1
ATOM 1527 C CA . GLY A 1 131 ? -35.232 -4.882 11.494 1.00 28.16 530 GLY A CA 1
ATOM 1528 C C . GLY A 1 131 ? -35.968 -3.562 11.398 1.00 29.14 530 GLY A C 1
ATOM 1529 O O . GLY A 1 131 ? -35.940 -2.876 10.375 1.00 28.27 530 GLY A O 1
ATOM 1533 N N . TYR A 1 132 ? -36.642 -3.222 12.490 1.00 29.27 531 TYR A N 1
ATOM 1534 C CA . TYR A 1 132 ? -37.215 -1.903 12.728 1.00 25.51 531 TYR A CA 1
ATOM 1535 C C . TYR A 1 132 ? -36.640 -1.349 14.023 1.00 25.80 531 TYR A C 1
ATOM 1536 O O . TYR A 1 132 ? -36.515 -2.084 15.008 1.00 26.37 531 TYR A O 1
ATOM 1554 N N . VAL A 1 133 ? -36.275 -0.067 14.039 1.00 24.49 532 VAL A N 1
ATOM 1555 C CA . VAL A 1 133 ? -35.893 0.560 15.301 1.00 24.89 532 VAL A CA 1
ATOM 1556 C C . VAL A 1 133 ? -36.414 1.995 15.352 1.00 25.16 532 VAL A C 1
ATOM 1557 O O . VAL A 1 133 ? -36.353 2.739 14.366 1.00 24.50 532 VAL A O 1
ATOM 1570 N N . HIS A 1 134 ? -36.916 2.381 16.513 1.00 25.23 533 HIS A N 1
ATOM 1571 C CA . HIS A 1 134 ? -37.282 3.763 16.805 1.00 27.65 533 HIS A CA 1
ATOM 1572 C C . HIS A 1 134 ? -36.289 4.340 17.802 1.00 26.36 533 HIS A C 1
ATOM 1573 O O . HIS A 1 134 ? -36.079 3.753 18.869 1.00 25.53 533 HIS A O 1
ATOM 1587 N N . ASN A 1 135 ? -35.703 5.489 17.474 1.00 25.99 534 ASN A N 1
ATOM 1588 C CA . ASN A 1 135 ? -34.731 6.145 18.343 1.00 25.79 534 ASN A CA 1
ATOM 1589 C C . ASN A 1 135 ? -35.275 7.498 18.802 1.00 27.70 534 ASN A C 1
ATOM 1590 O O . ASN A 1 135 ? -35.833 8.273 18.010 1.00 29.74 534 ASN A O 1
ATOM 1601 N N . SER A 1 136 ? -35.129 7.768 20.094 1.00 26.11 535 SER A N 1
ATOM 1602 C CA . SER A 1 136 ? -35.544 9.045 20.674 1.00 29.01 535 SER A CA 1
ATOM 1603 C C . SER A 1 136 ? -34.374 9.659 21.431 1.00 27.86 535 SER A C 1
ATOM 1604 O O . SER A 1 136 ? -34.020 9.197 22.522 1.00 27.65 535 SER A O 1
ATOM 1612 N N . LEU A 1 137 ? -33.811 10.724 20.871 1.00 27.24 536 LEU A N 1
ATOM 1613 C CA . LEU A 1 137 ? -32.595 11.362 21.372 1.00 29.03 536 LEU A CA 1
ATOM 1614 C C . LEU A 1 137 ? -32.960 12.631 22.124 1.00 32.15 536 LEU A C 1
ATOM 1615 O O . LEU A 1 137 ? -33.795 13.416 21.649 1.00 30.61 536 LEU A O 1
ATOM 1631 N N . SER A 1 138 ? -32.315 12.851 23.273 1.00 30.75 537 SER A N 1
ATOM 1632 C CA . SER A 1 138 ? -32.555 14.068 24.048 1.00 33.67 537 SER A CA 1
ATOM 1633 C C . SER A 1 138 ? -31.287 14.429 24.813 1.00 27.83 537 SER A C 1
ATOM 1634 O O . SER A 1 138 ? -30.261 13.748 24.714 1.00 27.30 537 SER A O 1
ATOM 1642 N N . ASN A 1 139 ? -31.354 15.540 25.552 1.00 28.11 538 ASN A N 1
ATOM 1643 C CA . ASN A 1 139 ? -30.295 15.935 26.477 1.00 32.24 538 ASN A CA 1
ATOM 1644 C C . ASN A 1 139 ? -28.970 16.158 25.762 1.00 31.58 538 ASN A C 1
ATOM 1645 O O . ASN A 1 139 ? -27.901 15.807 26.265 1.00 34.79 538 ASN A O 1
ATOM 1656 N N . MET A 1 140 ? -29.028 16.769 24.587 1.00 30.28 539 MET A N 1
ATOM 1657 C CA . MET A 1 140 ? -27.842 16.988 23.772 1.00 33.33 539 MET A CA 1
ATOM 1658 C C . MET A 1 140 ? -27.393 18.435 23.924 1.00 35.59 539 MET A C 1
ATOM 1659 O O . MET A 1 140 ? -28.181 19.358 23.688 1.00 33.31 539 MET A O 1
ATOM 1673 N N . GLN A 1 141 ? -26.129 18.630 24.311 1.00 36.82 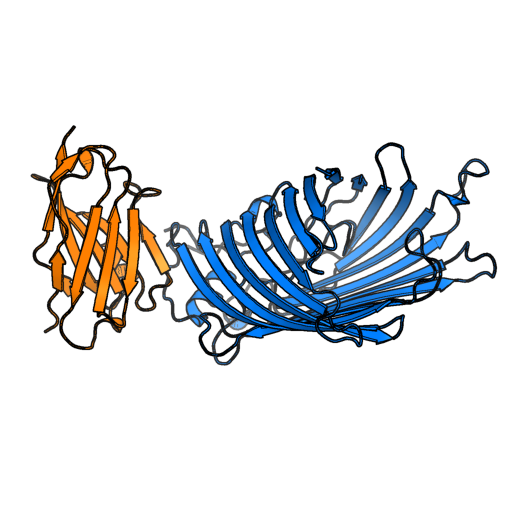540 GLN A N 1
ATOM 1674 C CA . GLN A 1 141 ? -25.606 19.998 24.371 1.00 38.56 540 GLN A CA 1
ATOM 1675 C C . GLN A 1 141 ? -25.029 20.380 23.010 1.00 34.49 540 GLN A C 1
ATOM 1676 O O . GLN A 1 141 ? -24.393 19.548 22.359 1.00 32.56 540 GLN A O 1
ATOM 1690 N N . PRO A 1 142 ? -25.217 21.605 22.521 1.00 34.19 541 PRO A N 1
ATOM 1691 C CA . PRO A 1 142 ? -24.738 21.925 21.167 1.00 39.55 541 PRO A CA 1
ATOM 1692 C C . PRO A 1 142 ? -23.246 21.644 20.996 1.00 39.67 541 PRO A C 1
ATOM 1693 O O . PRO A 1 142 ? -22.407 22.081 21.793 1.00 33.79 541 PRO A O 1
ATOM 1704 N N . GLN A 1 143 ? -22.910 20.922 19.931 1.00 33.71 542 GLN A N 1
ATOM 1705 C CA . GLN A 1 143 ? -21.541 20.504 19.703 1.00 29.13 542 GLN A CA 1
ATOM 1706 C C . GLN A 1 143 ? -21.370 20.115 18.238 1.00 29.48 542 GLN A C 1
ATOM 1707 O O . GLN A 1 143 ? -22.332 19.724 17.575 1.00 27.89 542 GLN A O 1
ATOM 1721 N N . VAL A 1 144 ? -20.125 20.216 17.746 1.00 27.05 543 VAL A N 1
ATOM 1722 C CA . VAL A 1 144 ? -19.893 20.299 16.305 1.00 27.78 543 VAL A CA 1
ATOM 1723 C C . VAL A 1 144 ? -20.354 19.027 15.604 1.00 26.60 543 VAL A C 1
ATOM 1724 O O . VAL A 1 144 ? -21.081 19.082 14.611 1.00 26.48 543 VAL A O 1
ATOM 1737 N N . ALA A 1 145 ? -19.922 17.864 16.084 1.00 29.92 544 ALA A N 1
ATOM 1738 C CA . ALA A 1 145 ? -20.157 16.650 15.309 1.00 29.55 544 ALA A CA 1
ATOM 1739 C C . ALA A 1 145 ? -21.622 16.260 15.305 1.00 29.47 544 ALA A C 1
ATOM 1740 O O . ALA A 1 145 ? -22.150 15.827 14.275 1.00 28.22 544 ALA A O 1
ATOM 1747 N N . MET A 1 146 ? -22.282 16.344 16.459 1.00 32.89 545 MET A N 1
ATOM 1748 C CA . MET A 1 146 ? -23.712 16.066 16.510 1.00 33.79 545 MET A CA 1
ATOM 1749 C C . MET A 1 146 ? -24.487 17.021 15.607 1.00 31.48 545 MET A C 1
ATOM 1750 O O . MET A 1 146 ? -25.343 16.599 14.822 1.00 30.15 545 MET A O 1
ATOM 1764 N N . TRP A 1 147 ? -24.237 18.325 15.746 1.00 29.71 546 TRP A N 1
ATOM 1765 C CA . TRP A 1 147 ? -24.960 19.318 14.945 1.00 28.41 546 TRP A CA 1
ATOM 1766 C C . TRP A 1 147 ? -24.690 19.119 13.458 1.00 30.78 546 TRP A C 1
ATOM 1767 O O . TRP A 1 147 ? -25.561 19.375 12.626 1.00 35.87 546 TRP A O 1
ATOM 1788 N N . ARG A 1 148 ? -23.490 18.651 13.108 1.00 33.04 547 ARG A N 1
ATOM 1789 C CA . ARG A 1 148 ? -23.178 18.380 11.710 1.00 34.92 547 ARG A CA 1
ATOM 1790 C C . ARG A 1 148 ? -24.057 17.255 11.172 1.00 29.04 547 ARG A C 1
ATOM 1791 O O . ARG A 1 148 ? -24.554 17.332 10.046 1.00 26.51 547 ARG A O 1
ATOM 1812 N N . TYR A 1 149 ? -24.275 16.208 11.974 1.00 26.67 548 TYR A N 1
ATOM 1813 C CA . TYR A 1 149 ? -25.200 15.147 11.589 1.00 30.26 548 TYR A CA 1
ATOM 1814 C C . TYR A 1 149 ? -26.618 15.693 11.435 1.00 29.06 548 TYR A C 1
ATOM 1815 O O . TYR A 1 149 ? -27.297 15.413 10.443 1.00 24.26 548 TYR A O 1
ATOM 1833 N N . LEU A 1 150 ? -27.070 16.525 12.381 1.00 27.19 549 LEU A N 1
ATOM 1834 C CA . LEU A 1 150 ? -28.416 17.085 12.263 1.00 29.29 549 LEU A CA 1
ATOM 1835 C C . LEU A 1 150 ? -28.568 17.900 10.986 1.00 28.41 549 LEU A C 1
ATOM 1836 O O . LEU A 1 150 ? -29.595 17.804 10.310 1.00 30.42 549 LEU A O 1
ATOM 1852 N N . TYR A 1 151 ? -27.553 18.698 10.626 1.00 24.15 550 TYR A N 1
ATOM 1853 C CA . TYR A 1 151 ? -27.638 19.454 9.378 1.00 28.09 550 TYR A CA 1
ATOM 1854 C C . TYR A 1 151 ? -27.747 18.526 8.174 1.00 29.13 550 TYR A C 1
ATOM 1855 O O . TYR A 1 151 ? -28.427 18.854 7.194 1.00 28.92 550 TYR A O 1
ATOM 1873 N N . SER A 1 152 ? -27.022 17.395 8.198 1.00 31.46 551 SER A N 1
ATOM 1874 C CA . SER A 1 152 ? -27.077 16.445 7.087 1.00 31.53 551 SER A CA 1
ATOM 1875 C C . SER A 1 152 ? -28.448 15.815 6.948 1.00 33.83 551 SER A C 1
ATOM 1876 O O . SER A 1 152 ? -28.793 15.328 5.865 1.00 36.87 551 SER A O 1
ATOM 1884 N N . MET A 1 153 ? -29.223 15.801 8.025 1.00 33.94 552 MET A N 1
ATOM 1885 C CA . MET A 1 153 ? -30.586 15.305 8.010 1.00 31.87 552 MET A CA 1
ATOM 1886 C C . MET A 1 153 ? -31.590 16.390 7.614 1.00 36.47 552 MET A C 1
ATOM 1887 O O . MET A 1 153 ? -32.793 16.170 7.724 1.00 37.22 552 MET A O 1
ATOM 1901 N N . GLY A 1 154 ? -31.123 17.548 7.158 1.00 37.15 553 GLY A N 1
ATOM 1902 C CA . GLY A 1 154 ? -32.021 18.611 6.776 1.00 39.97 553 GLY A CA 1
ATOM 1903 C C . GLY A 1 154 ? -32.580 19.422 7.925 1.00 41.84 553 GLY A C 1
ATOM 1904 O O . GLY A 1 154 ? -33.485 20.235 7.700 1.00 40.21 553 GLY A O 1
ATOM 1908 N N . GLU A 1 155 ? -32.088 19.225 9.147 1.00 36.37 554 GLU A N 1
ATOM 1909 C CA . GLU A 1 155 ? -32.531 20.022 10.278 1.00 32.74 554 GLU A CA 1
ATOM 1910 C C . GLU A 1 155 ? -31.642 21.259 10.424 1.00 31.13 554 GLU A C 1
ATOM 1911 O O . GLU A 1 155 ? -30.489 21.296 9.967 1.00 32.36 554 GLU A O 1
ATOM 1923 N N . HIS A 1 156 ? -32.209 22.296 11.040 1.00 33.46 555 HIS A N 1
ATOM 1924 C CA . HIS A 1 156 ? -31.516 23.573 11.225 1.00 38.30 555 HIS A CA 1
ATOM 1925 C C . HIS A 1 156 ? -31.530 23.973 12.697 1.00 36.70 555 HIS A C 1
ATOM 1926 O O . HIS A 1 156 ? -32.009 25.050 13.053 1.00 36.08 555 HIS A O 1
ATOM 1940 N N . PRO A 1 157 ? -30.987 23.148 13.584 1.00 35.45 556 PRO A N 1
ATOM 1941 C CA . PRO A 1 157 ? -30.952 23.540 15.001 1.00 33.18 556 PRO A CA 1
ATOM 1942 C C . PRO A 1 157 ? -29.990 24.704 15.224 1.00 36.32 556 PRO A C 1
ATOM 1943 O O . PRO A 1 157 ? -28.944 24.794 14.581 1.00 33.59 556 PRO A O 1
ATOM 1954 N N . SER A 1 158 ? -30.357 25.598 16.141 1.00 37.44 557 SER A N 1
ATOM 1955 C CA . SER A 1 158 ? -29.482 26.688 16.531 1.00 36.72 557 SER A CA 1
ATOM 1956 C C . SER A 1 158 ? -28.351 26.183 17.415 1.00 36.56 557 SER A C 1
ATOM 1957 O O . SER A 1 158 ? -28.515 25.245 18.206 1.00 32.43 557 SER A O 1
ATOM 1965 N N . THR A 1 159 ? -27.189 26.828 17.286 1.00 36.90 558 THR A N 1
ATOM 1966 C CA . THR A 1 159 ? -26.046 26.467 18.114 1.00 39.68 558 THR A CA 1
ATOM 1967 C C . THR A 1 159 ? -26.247 26.815 19.582 1.00 37.91 558 THR A C 1
ATOM 1968 O O . THR A 1 159 ? -25.380 26.486 20.399 1.00 40.63 558 THR A O 1
ATOM 1979 N N . SER A 1 160 ? -27.340 27.494 19.940 1.00 36.11 559 SER A N 1
ATOM 1980 C CA . SER A 1 160 ? -27.672 27.678 21.345 1.00 46.37 559 SER A CA 1
ATOM 1981 C C . SER A 1 160 ? -28.888 26.872 21.793 1.00 42.16 559 SER A C 1
ATOM 1982 O O . SER A 1 160 ? -29.428 27.147 22.866 1.00 38.38 559 SER A O 1
ATOM 1990 N N . ASP A 1 161 ? -29.322 25.876 21.027 1.00 37.09 560 ASP A N 1
ATOM 1991 C CA . ASP A 1 161 ? -30.465 25.052 21.426 1.00 39.29 560 ASP A CA 1
ATOM 1992 C C . ASP A 1 161 ? -30.015 24.011 22.452 1.00 39.92 560 ASP A C 1
ATOM 1993 O O . ASP A 1 161 ? -29.296 23.066 22.109 1.00 38.48 560 ASP A O 1
ATOM 2002 N N . GLN A 1 162 ? -30.497 24.118 23.687 1.00 41.04 561 GLN A N 1
ATOM 2003 C CA . GLN A 1 162 ? -30.093 23.183 24.737 1.00 43.17 561 GLN A CA 1
ATOM 2004 C C . GLN A 1 162 ? -31.077 22.042 24.955 1.00 43.47 561 GLN A C 1
ATOM 2005 O O . GLN A 1 162 ? -30.713 21.032 25.569 1.00 46.58 561 GLN A O 1
ATOM 2019 N N . ASP A 1 163 ? -32.312 22.180 24.482 1.00 42.16 562 ASP A N 1
ATOM 2020 C CA . ASP A 1 163 ? -33.399 21.308 24.907 1.00 42.58 562 ASP A CA 1
ATOM 2021 C C . ASP A 1 163 ? -34.088 20.602 23.744 1.00 34.79 562 ASP A C 1
ATOM 2022 O O . ASP A 1 163 ? -35.231 20.169 23.895 1.00 38.54 562 ASP A O 1
ATOM 2031 N N . ASN A 1 164 ? -33.434 20.480 22.592 1.00 29.65 563 ASN A N 1
ATOM 2032 C CA . ASN A 1 164 ? -34.051 19.799 21.464 1.00 32.98 563 ASN A CA 1
ATOM 2033 C C . ASN A 1 164 ? -34.131 18.288 21.703 1.00 36.23 563 ASN A C 1
ATOM 2034 O O . ASN A 1 164 ? -33.291 17.692 22.382 1.00 35.17 563 ASN A O 1
ATOM 2045 N N . SER A 1 165 ? -35.159 17.668 21.124 1.00 36.50 564 SER A N 1
ATOM 2046 C CA . SER A 1 165 ? -35.268 16.221 21.002 1.00 38.73 564 SER A CA 1
ATOM 2047 C C . SER A 1 165 ? -35.295 15.863 19.524 1.00 36.04 564 SER A C 1
ATOM 2048 O O . SER A 1 165 ? -35.764 16.650 18.686 1.00 35.17 564 SER A O 1
ATOM 2056 N N . PHE A 1 166 ? -34.748 14.691 19.205 1.00 29.78 565 PHE A N 1
ATOM 2057 C CA . PHE A 1 166 ? -34.680 14.215 17.831 1.00 32.78 565 PHE A CA 1
ATOM 2058 C C . PHE A 1 166 ? -35.189 12.771 17.824 1.00 32.83 565 PHE A C 1
ATOM 2059 O O . PHE A 1 166 ? -34.721 11.938 18.608 1.00 32.43 565 PHE A O 1
ATOM 2076 N N . LYS A 1 167 ? -36.158 12.473 16.964 1.00 28.85 566 LYS A N 1
ATOM 2077 C CA . LYS A 1 167 ? -36.744 11.138 16.890 1.00 27.50 566 LYS A CA 1
ATOM 2078 C C . LYS A 1 167 ? -36.710 10.636 15.454 1.00 29.20 566 LYS A C 1
ATOM 2079 O O . LYS A 1 167 ? -37.016 11.381 14.521 1.00 32.56 566 LYS A O 1
ATOM 2098 N N . THR A 1 168 ? -36.366 9.362 15.283 1.00 27.69 567 THR A N 1
ATOM 2099 C CA . THR A 1 168 ? -36.256 8.771 13.955 1.00 30.98 567 THR A CA 1
ATOM 2100 C C . THR A 1 168 ? -36.831 7.362 13.944 1.00 29.05 567 THR A C 1
ATOM 2101 O O . THR A 1 168 ? -36.796 6.660 14.956 1.00 26.49 567 THR A O 1
ATOM 2112 N N . ASP A 1 169 ? -37.305 6.931 12.774 1.00 27.29 568 ASP A N 1
ATOM 2113 C CA . ASP A 1 169 ? -37.796 5.562 12.565 1.00 29.49 568 ASP A CA 1
ATOM 2114 C C . ASP A 1 169 ? -37.014 4.941 11.415 1.00 31.02 568 ASP A C 1
ATOM 2115 O O . ASP A 1 169 ? -37.080 5.444 10.290 1.00 33.03 568 ASP A O 1
ATOM 2124 N N . ASP A 1 170 ? -36.270 3.866 11.688 1.00 28.32 569 ASP A N 1
ATOM 2125 C CA . ASP A 1 170 ? -35.401 3.265 10.684 1.00 28.24 569 ASP A CA 1
ATOM 2126 C C . ASP A 1 170 ? -35.795 1.809 10.435 1.00 31.62 569 ASP A C 1
ATOM 2127 O O . ASP A 1 170 ? -36.185 1.090 11.355 1.00 29.32 569 ASP A O 1
ATOM 2136 N N . PHE A 1 171 ? -35.651 1.371 9.183 1.00 33.45 570 PHE A N 1
ATOM 2137 C CA . PHE A 1 171 ? -35.824 -0.024 8.783 1.00 31.73 570 PHE A CA 1
ATOM 2138 C C . PHE A 1 171 ? -34.523 -0.527 8.171 1.00 30.40 570 PHE A C 1
ATOM 2139 O O . PHE A 1 171 ? -33.890 0.178 7.377 1.00 30.15 570 PHE A O 1
ATOM 2156 N N . THR A 1 172 ? -34.107 -1.735 8.527 1.00 26.40 571 THR A N 1
ATOM 2157 C CA . THR A 1 172 ? -32.780 -2.183 8.125 1.00 26.27 571 THR A CA 1
ATOM 2158 C C . THR A 1 172 ? -32.781 -3.619 7.613 1.00 26.77 571 THR A C 1
ATOM 2159 O O . THR A 1 172 ? -33.635 -4.438 7.975 1.00 26.78 571 THR A O 1
ATOM 2170 N N . PHE A 1 173 ? -31.779 -3.906 6.780 1.00 29.08 572 PHE A N 1
ATOM 2171 C CA . PHE A 1 173 ? -31.358 -5.263 6.430 1.00 31.92 572 PHE A CA 1
ATOM 2172 C C . PHE A 1 173 ? -30.065 -5.577 7.172 1.00 28.27 572 PHE A C 1
ATOM 2173 O O . PHE A 1 173 ? -29.120 -4.786 7.135 1.00 26.49 572 PHE A O 1
ATOM 2190 N N . ASN A 1 174 ? -30.024 -6.728 7.830 1.00 26.51 573 ASN A N 1
ATOM 2191 C CA . ASN A 1 174 ? -28.941 -7.094 8.724 1.00 28.94 573 ASN A CA 1
ATOM 2192 C C . ASN A 1 174 ? -28.351 -8.416 8.265 1.00 30.10 573 ASN A C 1
ATOM 2193 O O . ASN A 1 174 ? -29.081 -9.329 7.852 1.00 27.28 573 ASN A O 1
ATOM 2204 N N . TYR A 1 175 ? -27.028 -8.525 8.310 1.00 29.44 574 TYR A N 1
ATOM 2205 C CA . TYR A 1 175 ? -26.399 -9.764 7.873 1.00 32.47 574 TYR A CA 1
ATOM 2206 C C . TYR A 1 175 ? -25.192 -10.054 8.746 1.00 29.95 574 TYR A C 1
ATOM 2207 O O . TYR A 1 175 ? -24.620 -9.161 9.375 1.00 28.02 574 TYR A O 1
ATOM 2225 N N . GLY A 1 176 ? -24.807 -11.324 8.781 1.00 31.71 575 GLY A N 1
ATOM 2226 C CA . GLY A 1 176 ? -23.778 -11.754 9.704 1.00 34.23 575 GLY A CA 1
ATOM 2227 C C . GLY A 1 176 ? -23.189 -13.070 9.269 1.00 34.21 575 GLY A C 1
ATOM 2228 O O . GLY A 1 176 ? -23.836 -13.862 8.573 1.00 30.06 575 GLY A O 1
ATOM 2232 N N . TRP A 1 177 ? -21.941 -13.297 9.673 1.00 34.92 576 TRP A N 1
ATOM 2233 C CA . TRP A 1 177 ? -21.241 -14.550 9.421 1.00 36.66 576 TRP A CA 1
ATOM 2234 C C . TRP A 1 177 ? -20.339 -14.787 10.619 1.00 37.68 576 TRP A C 1
ATOM 2235 O O . TRP A 1 177 ? -19.647 -13.866 11.064 1.00 36.76 576 TRP A O 1
ATOM 2256 N N . THR A 1 178 ? -20.391 -15.999 11.166 1.00 37.43 577 THR A N 1
ATOM 2257 C CA . THR A 1 178 ? -19.574 -16.372 12.311 1.00 39.47 577 THR A CA 1
ATOM 2258 C C . THR A 1 178 ? -18.835 -17.661 11.979 1.00 41.59 577 THR A C 1
ATOM 2259 O O . THR A 1 178 ? -19.449 -18.643 11.540 1.00 37.58 577 THR A O 1
ATOM 2270 N N . TYR A 1 179 ? -17.515 -17.629 12.151 1.00 42.09 578 TYR A N 1
ATOM 2271 C CA . TYR A 1 179 ? -16.638 -18.787 12.026 1.00 42.47 578 TYR A CA 1
ATOM 2272 C C . TYR A 1 179 ? -16.064 -19.038 13.410 1.00 43.05 578 TYR A C 1
ATOM 2273 O O . TYR A 1 179 ? -15.552 -18.105 14.044 1.00 40.13 578 TYR A O 1
ATOM 2291 N N . ASN A 1 180 ? -16.175 -20.269 13.905 1.00 43.33 579 ASN A N 1
ATOM 2292 C CA . ASN A 1 180 ? -15.608 -20.579 15.215 1.00 45.20 579 ASN A CA 1
ATOM 2293 C C . ASN A 1 180 ? -15.022 -21.983 15.205 1.00 44.58 579 ASN A C 1
ATOM 2294 O O . ASN A 1 180 ? -15.753 -22.971 15.133 1.00 43.84 579 ASN A O 1
ATOM 2305 N N . LYS A 1 181 ? -13.700 -22.060 15.317 1.00 47.64 580 LYS A N 1
ATOM 2306 C CA . LYS A 1 181 ? -12.986 -23.325 15.411 1.00 51.63 580 LYS A CA 1
ATOM 2307 C C . LYS A 1 181 ? -11.979 -23.277 16.548 1.00 53.82 580 LYS A C 1
ATOM 2308 O O . LYS A 1 181 ? -10.876 -23.812 16.450 1.00 62.34 580 LYS A O 1
ATOM 2327 N N . LEU A 1 182 ? -12.345 -22.620 17.642 1.00 51.76 581 LEU A N 1
ATOM 2328 C CA . LEU A 1 182 ? -11.529 -22.671 18.842 1.00 56.61 581 LEU A CA 1
ATOM 2329 C C . LEU A 1 182 ? -11.632 -24.054 19.476 1.00 59.08 581 LEU A C 1
ATOM 2330 O O . LEU A 1 182 ? -12.707 -24.661 19.503 1.00 56.35 581 LEU A O 1
ATOM 2346 N N . ASP A 1 183 ? -10.508 -24.552 20.008 1.00 65.16 582 ASP A N 1
ATOM 2347 C CA . ASP A 1 183 ? -10.507 -25.897 20.582 1.00 60.45 582 ASP A CA 1
ATOM 2348 C C . ASP A 1 183 ? -11.428 -25.992 21.790 1.00 60.56 582 ASP A C 1
ATOM 2349 O O . ASP A 1 183 ? -12.038 -27.041 22.023 1.00 63.25 582 ASP A O 1
ATOM 2358 N N . ARG A 1 184 ? -11.551 -24.917 22.563 1.00 63.43 583 ARG A N 1
ATOM 2359 C CA . ARG A 1 184 ? -12.451 -24.910 23.707 1.00 67.45 583 ARG A CA 1
ATOM 2360 C C . ARG A 1 184 ? -12.894 -23.482 23.990 1.00 71.86 583 ARG A C 1
ATOM 2361 O O . ARG A 1 184 ? -12.219 -22.515 23.628 1.00 73.30 583 ARG A O 1
ATOM 2382 N N . GLY A 1 185 ? -14.052 -23.364 24.643 1.00 72.95 584 GLY A N 1
ATOM 2383 C CA . GLY A 1 185 ? -14.588 -22.047 24.941 1.00 70.82 584 GLY A CA 1
ATOM 2384 C C . GLY A 1 185 ? -13.819 -21.327 26.033 1.00 72.12 584 GLY A C 1
ATOM 2385 O O . GLY A 1 185 ? -13.511 -20.140 25.904 1.00 76.64 584 GLY A O 1
ATOM 2389 N N . TYR A 1 186 ? -13.512 -22.026 27.122 1.00 68.56 585 TYR A N 1
ATOM 2390 C CA . TYR A 1 186 ? -12.794 -21.440 28.246 1.00 67.15 585 TYR A CA 1
ATOM 2391 C C . TYR A 1 186 ? -11.296 -21.689 28.079 1.00 63.19 585 TYR A C 1
ATOM 2392 O O . TYR A 1 186 ? -10.876 -22.815 27.799 1.00 61.21 585 TYR A O 1
ATOM 2410 N N . PHE A 1 187 ? -10.499 -20.634 28.241 1.00 65.02 586 PHE A N 1
ATOM 2411 C CA . PHE A 1 187 ? -9.053 -20.683 28.055 1.00 63.67 586 PHE A CA 1
ATOM 2412 C C . PHE A 1 187 ? -8.681 -21.359 26.722 1.00 59.36 586 PHE A C 1
ATOM 2413 O O . PHE A 1 187 ? -8.060 -22.410 26.717 1.00 55.16 586 PHE A O 1
ATOM 2430 N N . PRO A 1 188 ? -9.041 -20.753 25.589 1.00 56.45 587 PRO A N 1
ATOM 2431 C CA . PRO A 1 188 ? -8.694 -21.379 24.306 1.00 51.45 587 PRO A CA 1
ATOM 2432 C C . PRO A 1 188 ? -7.180 -21.470 24.146 1.00 47.84 587 PRO A C 1
ATOM 2433 O O . PRO A 1 188 ? -6.416 -20.651 24.680 1.00 44.61 587 PRO A O 1
ATOM 2444 N N . THR A 1 189 ? -6.743 -22.481 23.393 1.00 47.72 588 THR A N 1
ATOM 2445 C CA . THR A 1 189 ? -5.330 -22.598 23.062 1.00 51.17 588 THR A CA 1
ATOM 2446 C C . THR A 1 189 ? -5.045 -22.744 21.575 1.00 50.38 588 THR A C 1
ATOM 2447 O O . THR A 1 189 ? -3.877 -22.684 21.187 1.00 51.91 588 THR A O 1
ATOM 2458 N N . ASP A 1 190 ? -6.053 -22.918 20.734 1.00 47.69 589 ASP A N 1
ATOM 2459 C CA . ASP A 1 190 ? -5.799 -23.206 19.334 1.00 51.43 589 ASP A CA 1
ATOM 2460 C C . ASP A 1 190 ? -7.044 -22.864 18.530 1.00 48.59 589 ASP A C 1
ATOM 2461 O O . ASP A 1 190 ? -8.168 -23.055 19.001 1.00 55.62 589 ASP A O 1
ATOM 2470 N N . GLY A 1 191 ? -6.831 -22.324 17.344 1.00 36.91 590 GLY A N 1
ATOM 2471 C CA . GLY A 1 191 ? -7.896 -22.053 16.415 1.00 39.28 590 GLY A CA 1
ATOM 2472 C C . GLY A 1 191 ? -8.182 -20.567 16.300 1.00 38.56 590 GLY A C 1
ATOM 2473 O O . GLY A 1 191 ? -7.467 -19.708 16.826 1.00 38.95 590 GLY A O 1
ATOM 2477 N N . SER A 1 192 ? -9.261 -20.276 15.588 1.00 38.94 591 SER A N 1
ATOM 2478 C CA . SER A 1 192 ? -9.651 -18.905 15.299 1.00 39.15 591 SER A CA 1
ATOM 2479 C C . SER A 1 192 ? -11.154 -18.751 15.445 1.00 36.47 591 SER A C 1
ATOM 2480 O O . SER A 1 192 ? -11.913 -19.709 15.273 1.00 39.19 591 SER A O 1
ATOM 2488 N N . ARG A 1 193 ? -11.574 -17.520 15.743 1.00 33.89 592 ARG A N 1
ATOM 2489 C CA . ARG A 1 193 ? -12.973 -17.119 15.689 1.00 33.01 592 ARG A CA 1
ATOM 2490 C C . ARG A 1 193 ? -13.066 -15.817 14.909 1.00 35.59 592 ARG A C 1
ATOM 2491 O O . ARG A 1 193 ? -12.235 -14.920 15.092 1.00 37.62 592 ARG A O 1
ATOM 2512 N N . VAL A 1 194 ? -14.075 -15.711 14.048 1.00 36.97 593 VAL A N 1
ATOM 2513 C CA . VAL A 1 194 ? -14.293 -14.507 13.250 1.00 37.40 593 VAL A CA 1
ATOM 2514 C C . VAL A 1 194 ? -15.783 -14.194 13.230 1.00 39.36 593 VAL A C 1
ATOM 2515 O O . VAL A 1 194 ? -16.620 -15.094 13.071 1.00 38.15 593 VAL A O 1
ATOM 2528 N N . ASN A 1 195 ? -16.111 -12.913 13.387 1.00 38.57 594 ASN A N 1
ATOM 2529 C CA . ASN A 1 195 ? -17.491 -12.456 13.370 1.00 38.57 594 ASN A CA 1
ATOM 2530 C C . ASN A 1 195 ? -17.579 -11.239 12.475 1.00 34.76 594 ASN A C 1
ATOM 2531 O O . ASN A 1 195 ? -16.927 -10.228 12.747 1.00 34.78 594 ASN A O 1
ATOM 2542 N N . LEU A 1 196 ? -18.353 -11.346 11.404 1.00 34.74 595 LEU A N 1
ATOM 2543 C CA . LEU A 1 196 ? -18.673 -10.215 10.545 1.00 38.48 595 LEU A CA 1
ATOM 2544 C C . LEU A 1 196 ? -20.143 -9.862 10.745 1.00 40.76 595 LEU A C 1
ATOM 2545 O O . LEU A 1 196 ? -21.002 -10.748 10.731 1.00 39.00 595 LEU A O 1
ATOM 2561 N N . THR A 1 197 ? -20.435 -8.580 10.929 1.00 38.87 596 THR A N 1
ATOM 2562 C CA . THR A 1 197 ? -21.807 -8.124 11.090 1.00 45.17 596 THR A CA 1
ATOM 2563 C C . THR A 1 197 ? -21.992 -6.847 10.292 1.00 40.07 596 THR A C 1
ATOM 2564 O O . THR A 1 197 ? -21.130 -5.967 10.321 1.00 37.25 596 THR A O 1
ATOM 2575 N N . GLY A 1 198 ? -23.107 -6.749 9.575 1.00 39.93 597 GLY A N 1
ATOM 2576 C CA . GLY A 1 198 ? -23.382 -5.561 8.781 1.00 40.28 597 GLY A CA 1
ATOM 2577 C C . GLY A 1 198 ? -24.862 -5.251 8.749 1.00 36.32 597 GLY A C 1
ATOM 2578 O O . GLY A 1 198 ? -25.712 -6.130 8.965 1.00 34.49 597 GLY A O 1
ATOM 2582 N N . LYS A 1 199 ? -25.158 -4.000 8.378 1.00 29.58 598 LYS A N 1
ATOM 2583 C CA . LYS A 1 199 ? -26.478 -3.397 8.489 1.00 29.26 598 LYS A CA 1
ATOM 2584 C C . LYS A 1 199 ? -26.539 -2.340 7.390 1.00 31.28 598 LYS A C 1
ATOM 2585 O O . LYS A 1 199 ? -25.533 -1.669 7.108 1.00 31.00 598 LYS A O 1
ATOM 2604 N N . VAL A 1 200 ? -27.693 -2.208 6.752 1.00 30.55 599 VAL A N 1
ATOM 2605 C CA . VAL A 1 200 ? -27.916 -1.092 5.834 1.00 28.33 599 VAL A CA 1
ATOM 2606 C C . VAL A 1 200 ? -29.390 -0.721 5.900 1.00 29.54 599 VAL A C 1
ATOM 2607 O O . VAL A 1 200 ? -30.255 -1.590 6.043 1.00 32.61 599 VAL A O 1
ATOM 2620 N N . THR A 1 201 ? -29.680 0.572 5.804 1.00 29.28 600 THR A N 1
ATOM 2621 C CA . THR A 1 201 ? -31.064 1.009 5.871 1.00 28.96 600 THR A CA 1
ATOM 2622 C C . THR A 1 201 ? -31.806 0.672 4.581 1.00 31.52 600 THR A C 1
ATOM 2623 O O . THR A 1 201 ? -31.222 0.526 3.508 1.00 36.62 600 THR A O 1
ATOM 2634 N N . ILE A 1 202 ? -33.120 0.540 4.721 1.00 32.01 601 ILE A N 1
ATOM 2635 C CA . ILE A 1 202 ? -34.053 0.202 3.651 1.00 37.79 601 ILE A CA 1
ATOM 2636 C C . ILE A 1 202 ? -34.807 1.474 3.280 1.00 39.72 601 ILE A C 1
ATOM 2637 O O . ILE A 1 202 ? -35.113 2.285 4.169 1.00 35.32 601 ILE A O 1
ATOM 2653 N N . PRO A 1 203 ? -35.129 1.694 2.005 1.00 48.23 602 PRO A N 1
ATOM 2654 C CA . PRO A 1 203 ? -35.927 2.873 1.643 1.00 51.93 602 PRO A CA 1
ATOM 2655 C C . PRO A 1 203 ? -37.177 2.992 2.506 1.00 48.94 602 PRO A C 1
ATOM 2656 O O . PRO A 1 203 ? -37.888 2.014 2.751 1.00 49.46 602 PRO A O 1
ATOM 2667 N N . GLY A 1 204 ? -37.440 4.215 2.961 1.00 45.62 603 GLY A N 1
ATOM 2668 C CA . GLY A 1 204 ? -38.483 4.491 3.925 1.00 4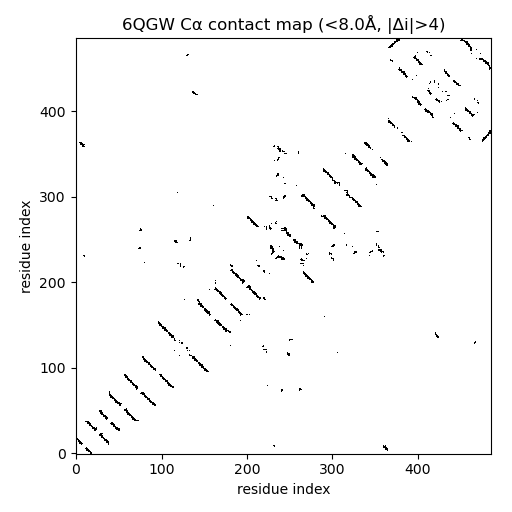1.55 603 GLY A CA 1
ATOM 2669 C C . GLY A 1 204 ? -37.966 4.862 5.299 1.00 42.23 603 GLY A C 1
ATOM 2670 O O . GLY A 1 204 ? -38.749 5.347 6.128 1.00 43.55 603 GLY A O 1
ATOM 2674 N N . SER A 1 205 ? -36.686 4.635 5.573 1.00 39.90 604 SER A N 1
ATOM 2675 C CA . SER A 1 205 ? -36.100 5.017 6.843 1.00 37.46 604 SER A CA 1
ATOM 2676 C C . SER A 1 205 ? -35.861 6.524 6.900 1.00 35.44 604 SER A C 1
ATOM 2677 O O . SER A 1 205 ? -35.742 7.194 5.873 1.00 32.20 604 SER A O 1
ATOM 2685 N N . ASP A 1 206 ? -35.802 7.053 8.128 1.00 34.06 605 ASP A N 1
ATOM 2686 C CA . ASP A 1 206 ? -35.335 8.423 8.325 1.00 33.15 605 ASP A CA 1
ATOM 2687 C C . ASP A 1 206 ? -33.836 8.522 8.026 1.00 31.89 605 ASP A C 1
ATOM 2688 O O . ASP A 1 206 ? -33.402 9.299 7.163 1.00 31.16 605 ASP A O 1
ATOM 2697 N N . ASN A 1 207 ? -33.031 7.712 8.714 1.00 29.78 606 ASN A N 1
ATOM 2698 C CA . ASN A 1 207 ? -31.597 7.660 8.463 1.00 30.65 606 ASN A CA 1
ATOM 2699 C C . ASN A 1 207 ? -31.322 6.852 7.203 1.00 33.82 606 ASN A C 1
ATOM 2700 O O . ASN A 1 207 ? -32.102 5.977 6.813 1.00 33.54 606 ASN A O 1
ATOM 2711 N N . GLU A 1 208 ? -30.196 7.141 6.562 1.00 31.50 607 GLU A N 1
ATOM 2712 C CA . GLU A 1 208 ? -29.764 6.391 5.382 1.00 32.61 607 GLU A CA 1
ATOM 2713 C C . GLU A 1 208 ? -28.266 6.170 5.525 1.00 30.73 607 GLU A C 1
ATOM 2714 O O . GLU A 1 208 ? -27.484 7.118 5.367 1.00 27.95 607 GLU A O 1
ATOM 2726 N N . TYR A 1 209 ? -27.865 4.934 5.824 1.00 30.69 608 TYR A N 1
ATOM 2727 C CA . TYR A 1 209 ? -26.478 4.645 6.157 1.00 27.85 608 TYR A CA 1
ATOM 2728 C C . TYR A 1 209 ? -26.269 3.132 6.173 1.00 27.42 608 TYR A C 1
ATOM 2729 O O . TYR A 1 209 ? -27.225 2.343 6.131 1.00 27.09 608 TYR A O 1
ATOM 2747 N N . TYR A 1 210 ? -24.992 2.739 6.208 1.00 30.23 609 TYR A N 1
ATOM 2748 C CA . TYR A 1 210 ? -24.569 1.353 6.364 1.00 29.93 609 TYR A CA 1
ATOM 2749 C C . TYR A 1 210 ? -23.491 1.303 7.436 1.00 27.32 609 TYR A C 1
ATOM 2750 O O . TYR A 1 210 ? -22.880 2.325 7.763 1.00 27.64 609 TYR A O 1
ATOM 2768 N N . LYS A 1 211 ? -23.256 0.104 7.977 1.00 27.26 610 LYS A N 1
ATOM 2769 C CA . LYS A 1 211 ? -22.300 -0.062 9.067 1.00 27.07 610 LYS A CA 1
ATOM 2770 C C . LYS A 1 211 ? -21.823 -1.513 9.070 1.00 27.80 610 LYS A C 1
ATOM 2771 O O . LYS A 1 211 ? -22.638 -2.446 9.018 1.00 28.59 610 LYS A O 1
ATOM 2790 N N . VAL A 1 212 ? -20.501 -1.709 9.099 1.00 27.81 611 VAL A N 1
ATOM 2791 C CA . VAL A 1 212 ? -19.928 -3.049 9.058 1.00 30.65 611 VAL A CA 1
ATOM 2792 C C . VAL A 1 212 ? -18.929 -3.209 10.195 1.00 33.02 611 VAL A C 1
ATOM 2793 O O . VAL A 1 212 ? -18.148 -2.297 10.491 1.00 31.59 611 VAL A O 1
ATOM 2806 N N . THR A 1 213 ? -18.940 -4.380 10.826 1.00 31.02 612 THR A N 1
ATOM 2807 C CA . THR A 1 213 ? -17.981 -4.693 11.875 1.00 32.92 612 THR A CA 1
ATOM 2808 C C . THR A 1 213 ? -17.345 -6.048 11.613 1.00 30.31 612 THR A C 1
ATOM 2809 O O . THR A 1 213 ? -18.033 -7.001 11.238 1.00 29.58 612 THR A O 1
ATOM 2820 N N . LEU A 1 214 ? -16.041 -6.139 11.855 1.00 31.47 613 LEU A N 1
ATOM 2821 C CA . LEU A 1 214 ? -15.297 -7.396 11.754 1.00 34.31 613 LEU A CA 1
ATOM 2822 C C . LEU A 1 214 ? -14.496 -7.603 13.032 1.00 34.40 613 LEU A C 1
ATOM 2823 O O . LEU A 1 214 ? -13.793 -6.694 13.474 1.00 35.15 613 LEU A O 1
ATOM 2839 N N . ASP A 1 215 ? -14.604 -8.794 13.626 1.00 32.30 614 ASP A N 1
ATOM 2840 C CA . ASP A 1 215 ? -13.826 -9.163 14.807 1.00 34.73 614 ASP A CA 1
ATOM 2841 C C . ASP A 1 215 ? -13.115 -10.476 14.517 1.00 30.77 614 ASP A C 1
ATOM 2842 O O . ASP A 1 215 ? -13.747 -11.407 14.003 1.00 31.11 614 ASP A O 1
ATOM 2851 N N . THR A 1 216 ? -11.810 -10.559 14.854 1.00 31.40 615 THR A N 1
ATOM 2852 C CA . THR A 1 216 ? -11.061 -11.803 14.689 1.00 34.52 615 THR A CA 1
ATOM 2853 C C . THR A 1 216 ? -10.206 -12.094 15.918 1.00 33.36 615 THR A C 1
ATOM 2854 O O . THR A 1 216 ? -9.703 -11.179 16.581 1.00 32.31 615 THR A O 1
ATOM 2865 N N . ALA A 1 217 ? -10.031 -13.390 16.202 1.00 31.82 616 ALA A N 1
ATOM 2866 C CA . ALA A 1 217 ? -9.122 -13.846 17.248 1.00 33.64 616 ALA A CA 1
ATOM 2867 C C . ALA A 1 217 ? -8.507 -15.160 16.799 1.00 36.08 616 ALA A C 1
ATOM 2868 O O . ALA A 1 217 ? -9.236 -16.061 16.369 1.00 38.12 616 ALA A O 1
ATOM 2875 N N . THR A 1 218 ? -7.182 -15.271 16.916 1.00 35.30 617 THR A N 1
ATOM 2876 C CA . THR A 1 218 ? -6.443 -16.449 16.471 1.00 36.38 617 THR A CA 1
ATOM 2877 C C . THR A 1 218 ? -5.424 -16.835 17.534 1.00 32.99 617 THR A C 1
ATOM 2878 O O . THR A 1 218 ? -4.583 -16.015 17.921 1.00 33.78 617 THR A O 1
ATOM 2889 N N . TYR A 1 219 ? -5.503 -18.089 17.985 1.00 32.02 618 TYR A N 1
ATOM 2890 C CA . TYR A 1 219 ? -4.619 -18.648 18.997 1.00 33.05 618 TYR A CA 1
ATOM 2891 C C . TYR A 1 219 ? -3.627 -19.581 18.314 1.00 36.03 618 TYR A C 1
ATOM 2892 O O . TYR A 1 219 ? -4.039 -20.530 17.635 1.00 38.45 618 TYR A O 1
ATOM 2910 N N . VAL A 1 220 ? -2.336 -19.334 18.522 1.00 37.73 619 VAL A N 1
ATOM 2911 C CA . VAL A 1 220 ? -1.289 -20.164 17.923 1.00 40.28 619 VAL A CA 1
ATOM 2912 C C . VAL A 1 220 ? -0.434 -20.729 19.053 1.00 37.38 619 VAL A C 1
ATOM 2913 O O . VAL A 1 220 ? 0.326 -19.975 19.679 1.00 34.31 619 VAL A O 1
ATOM 2926 N N . PRO A 1 221 ? -0.519 -22.021 19.365 1.00 38.45 620 PRO A N 1
ATOM 2927 C CA . PRO A 1 221 ? 0.314 -22.571 20.443 1.00 38.91 620 PRO A CA 1
ATOM 2928 C C . PRO A 1 221 ? 1.746 -22.773 19.989 1.00 37.92 620 PRO A C 1
ATOM 2929 O O . PRO A 1 221 ? 2.011 -23.095 18.830 1.00 41.58 620 PRO A O 1
ATOM 2940 N N . ILE A 1 222 ? 2.674 -22.570 20.917 1.00 42.13 621 ILE A N 1
ATOM 2941 C CA . ILE A 1 222 ? 4.098 -22.742 20.641 1.00 48.03 621 ILE A CA 1
ATOM 2942 C C . ILE A 1 222 ? 4.542 -24.167 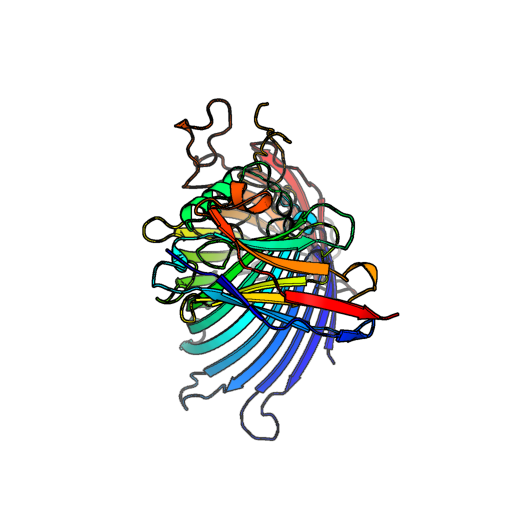20.935 1.00 52.10 621 ILE A C 1
ATOM 2943 O O . ILE A 1 222 ? 5.227 -24.794 20.127 1.00 51.63 621 ILE A O 1
ATOM 2959 N N . ASP A 1 223 ? 4.133 -24.703 22.079 1.00 54.15 622 ASP A N 1
ATOM 2960 C CA . ASP A 1 223 ? 4.537 -26.031 22.518 1.00 56.01 622 ASP A CA 1
ATOM 2961 C C . ASP A 1 223 ? 3.430 -27.052 22.282 1.00 54.82 622 ASP A C 1
ATOM 2962 O O . ASP A 1 223 ? 2.252 -26.712 22.136 1.00 50.26 622 ASP A O 1
ATOM 2971 N N . ASP A 1 224 ? 3.829 -28.329 22.273 1.00 54.29 623 ASP A N 1
ATOM 2972 C CA . ASP A 1 224 ? 2.857 -29.411 22.160 1.00 57.96 623 ASP A CA 1
ATOM 2973 C C . ASP A 1 224 ? 1.869 -29.406 23.319 1.00 51.72 623 ASP A C 1
ATOM 2974 O O . ASP A 1 224 ? 0.709 -29.793 23.146 1.00 50.18 623 ASP A O 1
ATOM 2983 N N . ASP A 1 225 ? 2.329 -28.993 24.496 1.00 52.12 624 ASP A N 1
ATOM 2984 C CA . ASP A 1 225 ? 1.514 -28.944 25.738 1.00 58.93 624 ASP A CA 1
ATOM 2985 C C . ASP A 1 225 ? 0.426 -27.868 25.640 1.00 58.49 624 ASP A C 1
ATOM 2986 O O . ASP A 1 225 ? -0.521 -27.940 26.445 1.00 55.70 624 ASP A O 1
ATOM 2995 N N . HIS A 1 226 ? 0.608 -26.871 24.758 1.00 54.61 625 HIS A N 1
ATOM 2996 C CA . HIS A 1 226 ? -0.276 -25.690 24.545 1.00 44.73 625 HIS A CA 1
ATOM 2997 C C . HIS A 1 226 ? -0.304 -24.836 25.817 1.00 45.25 625 HIS A C 1
ATOM 2998 O O . HIS A 1 226 ? -1.355 -24.256 26.107 1.00 47.40 625 HIS A O 1
ATOM 3012 N N . LYS A 1 227 ? 0.806 -24.793 26.556 1.00 44.35 626 LYS A N 1
ATOM 3013 C CA . LYS A 1 227 ? 0.949 -23.989 27.792 1.00 48.10 626 LYS A CA 1
ATOM 3014 C C . LYS A 1 227 ? 1.511 -22.619 27.413 1.00 47.00 626 LYS A C 1
ATOM 3015 O O . LYS A 1 227 ? 1.446 -21.713 28.250 1.00 46.61 626 LYS A O 1
ATOM 3034 N N . TRP A 1 228 ? 2.054 -22.480 26.200 1.00 50.39 627 TRP A N 1
ATOM 3035 C CA . TRP A 1 228 ? 2.583 -21.210 25.720 1.00 50.49 627 TRP A CA 1
ATOM 3036 C C . TRP A 1 228 ? 1.871 -20.895 24.417 1.00 43.25 627 TRP A C 1
ATOM 3037 O O . TRP A 1 228 ? 1.920 -21.689 23.471 1.00 42.54 627 TRP A O 1
ATOM 3058 N N . VAL A 1 229 ? 1.179 -19.763 24.374 1.00 37.43 628 VAL A N 1
ATOM 3059 C CA . VAL A 1 229 ? 0.285 -19.471 23.264 1.00 39.68 628 VAL A CA 1
ATOM 3060 C C . VAL A 1 229 ? 0.415 -18.005 22.886 1.00 37.93 628 VAL A C 1
ATOM 3061 O O . VAL A 1 229 ? 0.541 -17.131 23.755 1.00 35.97 628 VAL A O 1
ATOM 3074 N N . VAL A 1 230 ? 0.363 -17.736 21.583 1.00 38.63 629 VAL A N 1
ATOM 3075 C CA . VAL A 1 230 ? 0.346 -16.373 21.065 1.00 37.74 629 VAL A CA 1
ATOM 3076 C C . VAL A 1 230 ? -1.064 -16.085 20.566 1.00 35.47 629 VAL A C 1
ATOM 3077 O O . VAL A 1 230 ? -1.584 -16.798 19.697 1.00 36.03 629 VAL A O 1
ATOM 3090 N N . LEU A 1 231 ? -1.687 -15.047 21.110 1.00 32.96 630 LEU A N 1
ATOM 3091 C CA . LEU A 1 231 ? -3.024 -14.647 20.696 1.00 37.91 630 LEU A CA 1
ATOM 3092 C C . LEU A 1 231 ? -2.935 -13.360 19.891 1.00 38.43 630 LEU A C 1
ATOM 3093 O O . LEU A 1 231 ? -2.314 -12.388 20.337 1.00 38.34 630 LEU A O 1
ATOM 3109 N N . GLY A 1 232 ? -3.550 -13.364 18.709 1.00 33.53 631 GLY A N 1
ATOM 3110 C CA . GLY A 1 232 ? -3.747 -12.141 17.956 1.00 32.72 631 GLY A CA 1
ATOM 3111 C C . GLY A 1 232 ? -5.222 -11.813 17.801 1.00 37.08 631 GLY A C 1
ATOM 3112 O O . GLY A 1 232 ? -6.024 -12.689 17.444 1.00 38.46 631 GLY A O 1
ATOM 3116 N N . ARG A 1 233 ? -5.595 -10.560 18.063 1.00 33.15 632 ARG A N 1
ATOM 3117 C CA . ARG A 1 233 ? -6.979 -10.115 17.955 1.00 32.56 632 ARG A CA 1
ATOM 3118 C C . ARG A 1 233 ? -7.056 -8.873 17.076 1.00 28.69 632 ARG A C 1
ATOM 3119 O O . ARG A 1 233 ? -6.197 -7.990 17.172 1.00 29.81 632 ARG A O 1
ATOM 3140 N N . THR A 1 234 ? -8.103 -8.766 16.263 1.00 30.49 633 THR A N 1
ATOM 3141 C CA . THR A 1 234 ? -8.366 -7.513 15.562 1.00 35.34 633 THR A CA 1
ATOM 3142 C C . THR A 1 234 ? -9.852 -7.187 15.602 1.00 33.00 633 THR A C 1
ATOM 3143 O O . THR A 1 234 ? -10.706 -8.078 15.698 1.00 29.20 633 THR A O 1
ATOM 3154 N N . ARG A 1 235 ? -10.148 -5.891 15.528 1.00 32.68 634 ARG A N 1
ATOM 3155 C CA . ARG A 1 235 ? -11.513 -5.400 15.404 1.00 32.63 634 ARG A CA 1
ATOM 3156 C C . ARG A 1 235 ? -11.492 -4.209 14.457 1.00 30.81 634 ARG A C 1
ATOM 3157 O O . ARG A 1 235 ? -10.695 -3.283 14.639 1.00 31.48 634 ARG A O 1
ATOM 3178 N N . TRP A 1 236 ? -12.323 -4.268 13.422 1.00 30.35 635 TRP A N 1
ATOM 3179 C CA . TRP A 1 236 ? -12.470 -3.194 12.449 1.00 33.07 635 TRP A CA 1
ATOM 3180 C C . TRP A 1 236 ? -13.933 -2.762 12.422 1.00 31.74 635 TRP A C 1
ATOM 3181 O O . TRP A 1 236 ? -14.838 -3.567 12.688 1.00 30.11 635 TRP A O 1
ATOM 3202 N N . GLY A 1 237 ? -14.168 -1.490 12.096 1.00 28.83 636 GLY A N 1
ATOM 3203 C CA . GLY A 1 237 ? -15.515 -0.976 12.001 1.00 25.82 636 GLY A CA 1
ATOM 3204 C C . GLY A 1 237 ? -15.581 0.178 11.026 1.00 26.88 636 GLY A C 1
ATOM 3205 O O . GLY A 1 237 ? -14.724 1.067 11.075 1.00 24.91 636 GLY A O 1
ATOM 3209 N N . TYR A 1 238 ? -16.566 0.185 10.126 1.00 29.47 637 TYR A N 1
ATOM 3210 C CA . TYR A 1 238 ? -16.720 1.326 9.228 1.00 28.82 637 TYR A CA 1
ATOM 3211 C C . TYR A 1 238 ? -18.200 1.511 8.903 1.00 29.67 637 TYR A C 1
ATOM 3212 O O . TYR A 1 238 ? -18.932 0.536 8.664 1.00 28.24 637 TYR A O 1
ATOM 3230 N N . GLY A 1 239 ? -18.632 2.767 8.918 1.00 28.00 638 GLY A N 1
ATOM 3231 C CA . GLY A 1 239 ? -19.984 3.110 8.522 1.00 26.03 638 GLY A CA 1
ATOM 3232 C C . GLY A 1 239 ? -19.997 4.501 7.931 1.00 26.49 638 GLY A C 1
ATOM 3233 O O . GLY A 1 239 ? -19.113 5.323 8.206 1.00 26.47 638 GLY A O 1
ATOM 3237 N N . ASP A 1 240 ? -20.996 4.756 7.095 1.00 27.94 639 ASP A N 1
ATOM 3238 C CA . ASP A 1 240 ? -21.134 6.084 6.507 1.00 29.62 639 ASP A CA 1
ATOM 3239 C C . ASP A 1 240 ? -22.565 6.254 6.023 1.00 28.71 639 ASP A C 1
ATOM 3240 O O . ASP A 1 240 ? -23.308 5.281 5.869 1.00 27.65 639 ASP A O 1
ATOM 3249 N N . GLY A 1 241 ? -22.955 7.512 5.845 1.00 29.84 640 GLY A N 1
ATOM 3250 C CA . GLY A 1 241 ? -24.253 7.829 5.299 1.00 31.09 640 GLY A CA 1
ATOM 3251 C C . GLY A 1 241 ? -24.291 7.672 3.794 1.00 33.14 640 GLY A C 1
ATOM 3252 O O . GLY A 1 241 ? -23.268 7.551 3.127 1.00 36.98 640 GLY A O 1
ATOM 3256 N N . LEU A 1 242 ? -25.506 7.690 3.256 1.00 30.77 641 LEU A N 1
ATOM 3257 C CA . LEU A 1 242 ? -25.740 7.582 1.827 1.00 34.87 641 LEU A CA 1
ATOM 3258 C C . LEU A 1 242 ? -26.221 8.923 1.296 1.00 35.93 641 LEU A C 1
ATOM 3259 O O . LEU A 1 242 ? -26.997 9.618 1.958 1.00 37.62 641 LEU A O 1
ATOM 3275 N N . GLY A 1 243 ? -25.771 9.276 0.101 1.00 37.70 642 GLY A N 1
ATOM 3276 C CA . GLY A 1 243 ? -26.149 10.562 -0.473 1.00 43.28 642 GLY A CA 1
ATOM 3277 C C . GLY A 1 243 ? -25.508 11.665 0.330 1.00 43.08 642 GLY A C 1
ATOM 3278 O O . GLY A 1 243 ? -24.305 11.653 0.604 1.00 46.94 642 GLY A O 1
ATOM 3282 N N . GLY A 1 244 ? -26.311 12.621 0.742 1.00 45.73 643 GLY A N 1
ATOM 3283 C CA . GLY A 1 244 ? -25.763 13.663 1.602 1.00 50.00 643 GLY A CA 1
ATOM 3284 C C . GLY A 1 244 ? -25.863 13.398 3.091 1.00 43.33 643 GLY A C 1
ATOM 3285 O O . GLY A 1 244 ? -25.345 14.191 3.879 1.00 39.34 643 GLY A O 1
ATOM 3289 N N . LYS A 1 245 ? -26.503 12.307 3.500 1.00 37.56 644 LYS A N 1
ATOM 3290 C CA . LYS A 1 245 ? -26.723 12.078 4.914 1.00 34.85 644 LYS A CA 1
ATOM 3291 C C . LYS A 1 245 ? -25.471 11.485 5.554 1.00 36.22 644 LYS A C 1
ATOM 3292 O O . LYS A 1 245 ? -24.596 10.929 4.886 1.00 35.25 644 LYS A O 1
ATOM 3311 N N . GLU A 1 246 ? -25.382 11.641 6.865 1.00 35.05 645 GLU A N 1
ATOM 3312 C CA . GLU A 1 246 ? -24.325 11.040 7.649 1.00 31.66 645 GLU A CA 1
ATOM 3313 C C . GLU A 1 246 ? -24.899 9.935 8.516 1.00 28.45 645 GLU A C 1
ATOM 3314 O O . GLU A 1 246 ? -26.074 9.968 8.878 1.00 29.90 645 GLU A O 1
ATOM 3326 N N . MET A 1 247 ? -24.057 8.965 8.855 1.00 30.14 646 MET A N 1
ATOM 3327 C CA . MET A 1 247 ? -24.427 7.970 9.856 1.00 30.85 646 MET A CA 1
ATOM 3328 C C . MET A 1 247 ? -24.778 8.664 11.171 1.00 28.77 646 MET A C 1
ATOM 3329 O O . MET A 1 247 ? -24.077 9.598 11.581 1.00 31.13 646 MET A O 1
ATOM 3343 N N . PRO A 1 248 ? -25.841 8.243 11.851 1.00 28.36 647 PRO A N 1
ATOM 3344 C CA . PRO A 1 248 ? -26.156 8.842 13.154 1.00 28.61 647 PRO A CA 1
ATOM 3345 C C . PRO A 1 248 ? -25.071 8.607 14.187 1.00 29.13 647 PRO A C 1
ATOM 3346 O O . PRO A 1 248 ? -24.509 7.507 14.304 1.00 29.53 647 PRO A O 1
ATOM 3357 N N . PHE A 1 249 ? -24.802 9.666 14.964 1.00 26.11 648 PHE A N 1
ATOM 3358 C CA . PHE A 1 249 ? -23.759 9.586 15.973 1.00 25.42 648 PHE A CA 1
ATOM 3359 C C . PHE A 1 249 ? -24.088 8.552 17.035 1.00 24.96 648 PHE A C 1
ATOM 3360 O O . PHE A 1 249 ? -23.178 7.992 17.653 1.00 28.06 648 PHE A O 1
ATOM 3377 N N . TYR A 1 250 ? -25.358 8.261 17.249 1.00 24.21 649 TYR A N 1
ATOM 3378 C CA . TYR A 1 250 ? -25.713 7.263 18.264 1.00 26.74 649 TYR A CA 1
ATOM 3379 C C . TYR A 1 250 ? -25.459 5.834 17.777 1.00 31.53 649 TYR A C 1
ATOM 3380 O O . TYR A 1 250 ? -25.791 4.875 18.485 1.00 35.27 649 TYR A O 1
ATOM 3398 N N . GLU A 1 251 ? -24.867 5.681 16.591 1.00 29.68 650 GLU A N 1
ATOM 3399 C CA . GLU A 1 251 ? -24.418 4.395 16.080 1.00 31.53 650 GLU A CA 1
ATOM 3400 C C . GLU A 1 251 ? -22.904 4.347 15.947 1.00 32.30 650 GLU A C 1
ATOM 3401 O O . GLU A 1 251 ? -22.383 3.460 15.266 1.00 30.54 650 GLU A O 1
ATOM 3413 N N . ASN A 1 252 ? -22.191 5.281 16.590 1.00 27.60 651 ASN A N 1
ATOM 3414 C CA . ASN A 1 252 ? -20.753 5.409 16.390 1.00 23.60 651 ASN A CA 1
ATOM 3415 C C . ASN A 1 252 ? -19.992 4.237 17.007 1.00 26.02 651 ASN A C 1
ATOM 3416 O O . ASN A 1 252 ? -20.421 3.606 17.973 1.00 27.35 651 ASN A O 1
ATOM 3427 N N . PHE A 1 253 ? -18.791 4.025 16.508 1.00 25.10 652 PHE A N 1
ATOM 3428 C CA . PHE A 1 253 ? -17.852 3.095 17.127 1.00 27.22 652 PHE A CA 1
ATOM 3429 C C . PHE A 1 253 ? -17.091 3.768 18.259 1.00 30.28 652 PHE A C 1
ATOM 3430 O O . PHE A 1 253 ? -16.883 4.986 18.247 1.00 27.64 652 PHE A O 1
ATOM 3447 N N . TYR A 1 254 ? -16.653 2.966 19.230 1.00 31.54 653 TYR A N 1
ATOM 3448 C CA . TYR A 1 254 ? -15.803 3.442 20.316 1.00 31.15 653 TYR A CA 1
ATOM 3449 C C . TYR A 1 254 ? -14.605 2.515 20.466 1.00 35.49 653 TYR A C 1
ATOM 3450 O O . TYR A 1 254 ? -14.575 1.412 19.915 1.00 30.44 653 TYR A O 1
ATOM 3468 N N . ALA A 1 255 ? -13.631 2.956 21.260 1.00 36.34 654 ALA A N 1
ATOM 3469 C CA . ALA A 1 255 ? -12.461 2.145 21.547 1.00 33.34 654 ALA A CA 1
ATOM 3470 C C . ALA A 1 255 ? -11.863 2.610 22.866 1.00 35.16 654 ALA A C 1
ATOM 3471 O O . ALA A 1 255 ? -12.054 3.752 23.293 1.00 34.66 654 ALA A O 1
ATOM 3478 N N . GLY A 1 256 ? -11.134 1.697 23.506 1.00 33.08 655 GLY A N 1
ATOM 3479 C CA . GLY A 1 256 ? -10.635 1.928 24.844 1.00 29.81 655 GLY A CA 1
ATOM 3480 C C . GLY A 1 256 ? -11.364 1.076 25.860 1.00 32.89 655 GLY A C 1
ATOM 3481 O O . GLY A 1 256 ? -12.599 1.001 25.832 1.00 35.77 655 GLY A O 1
ATOM 3485 N N . GLY A 1 257 ? -10.624 0.413 26.743 1.00 31.60 656 GLY A N 1
ATOM 3486 C CA . GLY A 1 257 ? -11.221 -0.355 27.819 1.00 35.46 656 GLY A CA 1
ATOM 3487 C C . GLY A 1 257 ? -10.757 -1.796 27.837 1.00 42.55 656 GLY A C 1
ATOM 3488 O O . GLY A 1 257 ? -10.024 -2.256 26.966 1.00 40.86 656 GLY A O 1
ATOM 3492 N N . SER A 1 258 ? -11.229 -2.514 28.861 1.00 48.04 657 SER A N 1
ATOM 3493 C CA . SER A 1 258 ? -10.772 -3.879 29.108 1.00 49.47 657 SER A CA 1
ATOM 3494 C C . SER A 1 258 ? -10.797 -4.730 27.848 1.00 45.84 657 SER A C 1
ATOM 3495 O O . SER A 1 258 ? -9.928 -5.581 27.648 1.00 52.48 657 SER A O 1
ATOM 3503 N N . SER A 1 259 ? -11.785 -4.521 26.987 1.00 40.80 658 SER A N 1
ATOM 3504 C CA . SER A 1 259 ? -12.009 -5.419 25.869 1.00 41.52 658 SER A CA 1
ATOM 3505 C C . SER A 1 259 ? -11.399 -4.944 24.562 1.00 39.21 658 SER A C 1
ATOM 3506 O O . SER A 1 259 ? -11.433 -5.698 23.583 1.00 39.67 658 SER A O 1
ATOM 3514 N N . THR A 1 260 ? -10.861 -3.724 24.503 1.00 39.68 659 THR A N 1
ATOM 3515 C CA . THR A 1 260 ? -10.264 -3.251 23.258 1.00 43.77 659 THR A CA 1
ATOM 3516 C C . THR A 1 260 ? -8.810 -2.816 23.416 1.00 47.47 659 THR A C 1
ATOM 3517 O O . THR A 1 260 ? -7.897 -3.496 22.939 1.00 55.07 659 THR A O 1
ATOM 3528 N N . VAL A 1 261 ? -8.580 -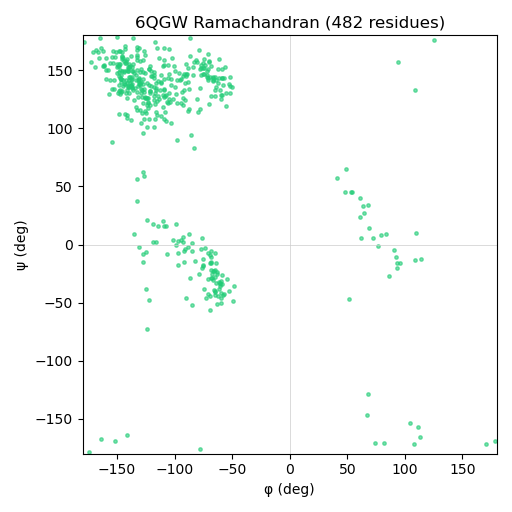1.676 24.049 1.00 39.76 660 VAL A N 1
ATOM 3529 C CA . VAL A 1 261 ? -7.234 -1.172 24.299 1.00 34.00 660 VAL A CA 1
ATOM 3530 C C . VAL A 1 261 ? -7.121 -0.964 25.804 1.00 34.12 660 VAL A C 1
ATOM 3531 O O . VAL A 1 261 ? -7.624 0.034 26.342 1.00 37.33 660 VAL A O 1
ATOM 3544 N N . ARG A 1 262 ? -6.476 -1.906 26.487 1.00 32.16 661 ARG A N 1
ATOM 3545 C CA . ARG A 1 262 ? -6.339 -1.838 27.931 1.00 35.40 661 ARG A CA 1
ATOM 3546 C C . ARG A 1 262 ? -5.381 -0.723 28.339 1.00 34.25 661 ARG A C 1
ATOM 3547 O O . ARG A 1 262 ? -4.443 -0.373 27.611 1.00 31.61 661 ARG A O 1
ATOM 3568 N N . GLY A 1 263 ? -5.615 -0.180 29.533 1.00 34.82 662 GLY A N 1
ATOM 3569 C CA . GLY A 1 263 ? -4.897 0.976 30.005 1.00 38.01 662 GLY A CA 1
ATOM 3570 C C . GLY A 1 263 ? -5.578 2.297 29.711 1.00 34.84 662 GLY A C 1
ATOM 3571 O O . GLY A 1 263 ? -5.210 3.318 30.304 1.00 34.04 662 GLY A O 1
ATOM 3575 N N . PHE A 1 264 ? -6.539 2.306 28.804 1.00 32.36 663 PHE A N 1
ATOM 3576 C CA . PHE A 1 264 ? -7.352 3.479 28.505 1.00 32.67 663 PHE A CA 1
ATOM 3577 C C . PHE A 1 264 ? -8.726 3.345 29.152 1.00 32.11 663 PHE A C 1
ATOM 3578 O O . PHE A 1 264 ? -9.299 2.248 29.198 1.00 30.03 663 PHE A O 1
ATOM 3595 N N . GLN A 1 265 ? -9.257 4.466 29.646 1.00 35.20 664 GLN A N 1
ATOM 3596 C CA . GLN A 1 265 ? -10.628 4.490 30.141 1.00 37.63 664 GLN A CA 1
ATOM 3597 C C . GLN A 1 265 ? -11.581 4.054 29.041 1.00 34.77 664 GLN A C 1
ATOM 3598 O O . GLN A 1 265 ? -11.385 4.379 27.868 1.00 31.70 664 GLN A O 1
ATOM 3612 N N . SER A 1 266 ? -12.627 3.327 29.425 1.00 32.82 665 SER A N 1
ATOM 3613 C CA . SER A 1 266 ? -13.583 2.823 28.447 1.00 32.38 665 SER A CA 1
ATOM 3614 C C . SER A 1 266 ? -14.076 3.963 27.569 1.00 30.18 665 SER A C 1
ATOM 3615 O O . SER A 1 266 ? -14.478 5.012 28.068 1.00 31.56 665 SER A O 1
ATOM 3623 N N . ASN A 1 267 ? -14.026 3.747 26.255 1.00 31.03 666 ASN A N 1
ATOM 3624 C CA . ASN A 1 267 ? -14.594 4.600 25.222 1.00 33.02 666 ASN A CA 1
ATOM 3625 C C . ASN A 1 267 ? -13.844 5.915 25.001 1.00 32.89 666 ASN A C 1
ATOM 3626 O O . ASN A 1 267 ? -14.286 6.713 24.178 1.00 31.68 666 ASN A O 1
ATOM 3637 N N . THR A 1 268 ? -12.705 6.148 25.653 1.00 33.37 667 THR A N 1
ATOM 3638 C CA . THR A 1 268 ? -12.065 7.462 25.568 1.00 33.46 667 THR A CA 1
ATOM 3639 C C . THR A 1 268 ? -11.359 7.719 24.238 1.00 30.42 667 THR A C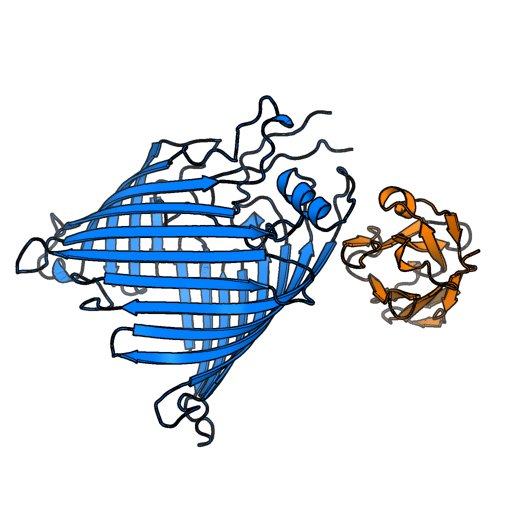 1
ATOM 3640 O O . THR A 1 268 ? -11.076 8.877 23.927 1.00 28.15 667 THR A O 1
ATOM 3651 N N . ILE A 1 269 ? -11.060 6.686 23.443 1.00 27.93 668 ILE A N 1
ATOM 3652 C CA . ILE A 1 269 ? -10.160 6.870 22.307 1.00 31.32 668 ILE A CA 1
ATOM 3653 C C . ILE A 1 269 ? -10.896 7.540 21.154 1.00 32.20 668 ILE A C 1
ATOM 3654 O O . ILE A 1 269 ? -12.017 7.167 20.809 1.00 34.06 668 ILE A O 1
ATOM 3670 N N . GLY A 1 270 ? -10.250 8.536 20.545 1.00 32.84 669 GLY A N 1
ATOM 3671 C CA . GLY A 1 270 ? -10.747 9.133 19.327 1.00 34.56 669 GLY A CA 1
ATOM 3672 C C . GLY A 1 270 ? -11.239 10.556 19.501 1.00 35.29 669 GLY A C 1
ATOM 3673 O O . GLY A 1 270 ? -10.843 11.269 20.431 1.00 34.07 669 GLY A O 1
ATOM 3677 N N . PRO A 1 271 ? -12.117 10.997 18.596 1.00 34.46 670 PRO A N 1
ATOM 3678 C CA . PRO A 1 271 ? -12.564 12.392 18.633 1.00 34.98 670 PRO A CA 1
ATOM 3679 C C . PRO A 1 271 ? -13.168 12.761 19.976 1.00 33.18 670 PRO A C 1
ATOM 3680 O O . PRO A 1 271 ? -13.716 11.919 20.685 1.00 29.63 670 PRO A O 1
ATOM 3691 N N . LYS A 1 272 ? -13.080 14.053 20.299 1.00 31.65 671 LYS A N 1
ATOM 3692 C CA . LYS A 1 272 ? -13.653 14.623 21.504 1.00 31.27 671 LYS A CA 1
ATOM 3693 C C . LYS A 1 272 ? -14.644 15.709 21.110 1.00 32.76 671 LYS A C 1
ATOM 3694 O O . LYS A 1 272 ? -14.529 16.321 20.043 1.00 34.53 671 LYS A O 1
ATOM 3713 N N . ALA A 1 273 ? -15.626 15.948 21.971 1.00 33.70 672 ALA A N 1
ATOM 3714 C CA . ALA A 1 273 ? -16.670 16.916 21.652 1.00 31.04 672 ALA A CA 1
ATOM 3715 C C . ALA A 1 273 ? -16.080 18.318 21.587 1.00 34.24 672 ALA A C 1
ATOM 3716 O O . ALA A 1 273 ? -15.222 18.676 22.394 1.00 31.35 672 ALA A O 1
ATOM 3723 N N . VAL A 1 274 ? -16.557 19.113 20.628 1.00 34.89 673 VAL A N 1
ATOM 3724 C CA . VAL A 1 274 ? -16.247 20.538 20.538 1.00 33.66 673 VAL A CA 1
ATOM 3725 C C . VAL A 1 274 ? -17.551 21.297 20.739 1.00 33.57 673 VAL A C 1
ATOM 3726 O O . VAL A 1 274 ? -18.443 21.258 19.883 1.00 32.02 673 VAL A O 1
ATOM 3739 N N . TYR A 1 275 ? -17.660 21.990 21.865 1.00 34.39 674 TYR A N 1
ATOM 3740 C CA . TYR A 1 275 ? -18.902 22.622 22.274 1.00 34.35 674 TYR A CA 1
ATOM 3741 C C . TYR A 1 275 ? -19.010 24.044 21.729 1.00 37.70 674 TYR A C 1
ATOM 3742 O O . TYR A 1 275 ? -18.017 24.762 21.590 1.00 34.63 674 TYR A O 1
ATOM 3760 N N . PHE A 1 276 ? -20.236 24.446 21.425 1.00 39.15 675 PHE A N 1
ATOM 3761 C CA . PHE A 1 276 ? -20.457 25.814 20.999 1.00 40.19 675 PHE A CA 1
ATOM 3762 C C . PHE A 1 276 ? -20.608 26.727 22.208 1.00 46.60 675 PHE A C 1
ATOM 3763 O O . PHE A 1 276 ? -21.167 26.312 23.234 1.00 43.41 675 PHE A O 1
ATOM 3780 N N . PRO A 1 277 ? -20.123 27.967 22.090 1.00 54.57 676 PRO A N 1
ATOM 3781 C CA . PRO A 1 277 ? -20.220 28.907 23.217 1.00 64.09 676 PRO A CA 1
ATOM 3782 C C . PRO A 1 277 ? -21.666 29.128 23.627 1.00 68.40 676 PRO A C 1
ATOM 3783 O O . PRO A 1 277 ? -22.568 29.177 22.789 1.00 54.80 676 PRO A O 1
ATOM 3794 N N . HIS A 1 278 ? -21.877 29.262 24.933 1.00 97.63 677 HIS A N 1
ATOM 3795 C CA . HIS A 1 278 ? -23.210 29.511 25.459 1.00 114.23 677 HIS A CA 1
ATOM 3796 C C . HIS A 1 278 ? -23.698 30.889 25.026 1.00 115.90 677 HIS A C 1
ATOM 3797 O O . HIS A 1 278 ? -22.929 31.853 24.986 1.00 106.62 677 HIS A O 1
ATOM 3811 N N . GLN A 1 279 ? -24.985 30.971 24.696 1.00 125.66 678 GLN A N 1
ATOM 3812 C CA . GLN A 1 279 ? -25.580 32.199 24.177 1.00 128.61 678 GLN A CA 1
ATOM 3813 C C . GLN A 1 279 ? -24.763 32.732 23.004 1.00 120.17 678 GLN A C 1
ATOM 3814 O O . GLN A 1 279 ? -24.385 31.979 22.104 1.00 110.85 678 GLN A O 1
ATOM 3828 N N . LYS A 1 298 ? -18.869 33.916 21.381 1.00 84.54 697 LYS A N 1
ATOM 3829 C CA . LYS A 1 298 ? -17.494 33.651 21.789 1.00 100.60 697 LYS A CA 1
ATOM 3830 C C . LYS A 1 298 ? -16.864 32.598 20.874 1.00 107.40 697 LYS A C 1
ATOM 3831 O O . LYS A 1 298 ? -17.262 32.460 19.717 1.00 114.27 697 LYS A O 1
ATOM 3849 N N . ASP A 1 299 ? -15.881 31.866 21.389 1.00 103.99 698 ASP A N 1
ATOM 3850 C CA . ASP A 1 299 ? -15.184 30.838 20.629 1.00 100.64 698 ASP A CA 1
ATOM 3851 C C . ASP A 1 299 ? -15.646 29.450 21.073 1.00 88.65 698 ASP A C 1
ATOM 3852 O O . ASP A 1 299 ? -16.329 29.286 22.086 1.00 85.81 698 ASP A O 1
ATOM 3861 N N . LEU A 1 300 ? -15.268 28.444 20.289 1.00 74.75 699 LEU A N 1
ATOM 3862 C CA . LEU A 1 300 ? -15.608 27.067 20.609 1.00 62.14 699 LEU A CA 1
ATOM 3863 C C . LEU A 1 300 ? -14.823 26.596 21.828 1.00 50.90 699 LEU A C 1
ATOM 3864 O O . LEU A 1 300 ? -13.771 27.137 22.168 1.00 54.64 699 LEU A O 1
ATOM 3880 N N . SER A 1 301 ? -15.358 25.581 22.500 1.00 42.78 700 SER A N 1
ATOM 3881 C CA . SER A 1 301 ? -14.704 24.979 23.655 1.00 45.72 700 SER A CA 1
ATOM 3882 C C . SER A 1 301 ? -14.224 23.580 23.293 1.00 45.39 700 SER A C 1
ATOM 3883 O O . SER A 1 301 ? -15.034 22.711 22.954 1.00 41.47 700 SER A O 1
ATOM 3891 N N . LYS A 1 302 ? -12.914 23.370 23.357 1.00 47.69 701 LYS A N 1
ATOM 3892 C CA . LYS A 1 302 ? -12.358 22.027 23.292 1.00 49.17 701 LYS A CA 1
ATOM 3893 C C . LYS A 1 302 ? -12.663 21.287 24.591 1.00 45.80 701 LYS A C 1
ATOM 3894 O O . LYS A 1 302 ? -12.734 21.881 25.669 1.00 50.89 701 LYS A O 1
ATOM 3913 N N . SER A 1 303 ? -12.882 19.985 24.483 1.00 40.54 702 SER A N 1
ATOM 3914 C CA . SER A 1 303 ? -13.128 19.189 25.671 1.00 37.93 702 SER A CA 1
ATOM 3915 C C . SER A 1 303 ? -12.328 17.902 25.582 1.00 37.46 702 SER A C 1
ATOM 3916 O O . SER A 1 303 ? -11.657 17.628 24.585 1.00 39.38 702 SER A O 1
ATOM 3924 N N . ASP A 1 304 ? -12.422 17.098 26.642 1.00 40.87 703 ASP A N 1
ATOM 3925 C CA . ASP A 1 304 ? -11.898 15.737 26.640 1.00 44.81 703 ASP A CA 1
ATOM 3926 C C . ASP A 1 304 ? -13.010 14.691 26.644 1.00 42.14 703 ASP A C 1
ATOM 3927 O O . ASP A 1 304 ? -12.757 13.545 27.014 1.00 41.15 703 ASP A O 1
ATOM 3936 N N . ASP A 1 305 ? -14.229 15.066 26.245 1.00 36.77 704 ASP A N 1
ATOM 3937 C CA . ASP A 1 305 ? -15.389 14.183 26.286 1.00 37.62 704 ASP A CA 1
ATOM 3938 C C . ASP A 1 305 ? -15.468 13.386 24.986 1.00 34.48 704 ASP A C 1
ATOM 3939 O O . ASP A 1 305 ? -15.722 13.949 23.916 1.00 30.72 704 ASP A O 1
ATOM 3948 N N . ALA A 1 306 ? -15.306 12.070 25.083 1.00 30.10 705 ALA A N 1
ATOM 3949 C CA . ALA A 1 306 ? -15.292 11.236 23.886 1.00 30.48 705 ALA A CA 1
ATOM 3950 C C . ALA A 1 306 ? -16.650 11.221 23.202 1.00 29.48 705 ALA A C 1
ATOM 3951 O O . ALA A 1 306 ? -17.696 11.248 23.859 1.00 30.51 705 ALA A O 1
ATOM 3958 N N . VAL A 1 307 ? -16.629 11.173 21.866 1.00 27.96 706 VAL A N 1
ATOM 3959 C CA . VAL A 1 307 ? -17.865 11.127 21.096 1.00 27.08 706 VAL A CA 1
ATOM 3960 C C . VAL A 1 307 ? -17.893 9.934 20.147 1.00 27.46 706 VAL A C 1
ATOM 3961 O O . VAL A 1 307 ? -18.914 9.684 19.505 1.00 31.07 706 VAL A O 1
ATOM 3974 N N . GLY A 1 308 ? -16.780 9.203 20.040 1.00 26.61 707 GLY A N 1
ATOM 3975 C CA . GLY A 1 308 ? -16.700 8.098 19.098 1.00 25.13 707 GLY A CA 1
ATOM 3976 C C . GLY A 1 308 ? -16.565 8.560 17.657 1.00 26.97 707 GLY A C 1
ATOM 3977 O O . GLY A 1 308 ? -16.357 9.743 17.369 1.00 25.71 707 GLY A O 1
ATOM 3981 N N . GLY A 1 309 ? -16.686 7.601 16.733 1.00 27.06 708 GLY A N 1
ATOM 3982 C CA . GLY A 1 309 ? -16.593 7.980 15.334 1.00 24.11 708 GLY A CA 1
ATOM 3983 C C . GLY A 1 309 ? -17.110 6.890 14.420 1.00 23.69 708 GLY A C 1
ATOM 3984 O O . GLY A 1 309 ? -17.521 5.813 14.860 1.00 26.69 708 GLY A O 1
ATOM 3988 N N . ASN A 1 310 ? -17.100 7.179 13.127 1.00 24.52 709 ASN A N 1
ATOM 3989 C CA . ASN A 1 310 ? -17.647 6.227 12.172 1.00 29.89 709 ASN A CA 1
ATOM 3990 C C . ASN A 1 310 ? -16.595 5.295 11.575 1.00 33.32 709 ASN A C 1
ATOM 3991 O O . ASN A 1 310 ? -16.938 4.477 10.715 1.00 36.55 709 ASN A O 1
ATOM 4002 N N . ALA A 1 311 ? -15.340 5.362 12.019 1.00 32.75 710 ALA A N 1
ATOM 4003 C CA . ALA A 1 311 ? -14.329 4.403 11.586 1.00 28.17 710 ALA A CA 1
ATOM 4004 C C . ALA A 1 311 ? -13.469 4.000 12.774 1.00 26.45 710 ALA A C 1
ATOM 4005 O O . ALA A 1 311 ? -13.155 4.839 13.629 1.00 27.86 710 ALA A O 1
ATOM 4012 N N . MET A 1 312 ? -13.061 2.730 12.808 1.00 26.73 711 MET A N 1
ATOM 4013 C CA . MET A 1 312 ? -12.360 2.212 13.976 1.00 28.20 711 MET A CA 1
ATOM 4014 C C . MET A 1 312 ? -11.501 1.016 13.589 1.00 27.97 711 MET A C 1
ATOM 4015 O O . MET A 1 312 ? -11.890 0.196 12.742 1.00 28.93 711 MET A O 1
ATOM 4029 N N . ALA A 1 313 ? -10.316 0.937 14.202 1.00 31.15 712 ALA A N 1
ATOM 4030 C CA . ALA A 1 313 ? -9.426 -0.210 14.019 1.00 31.87 712 ALA A CA 1
ATOM 4031 C C . ALA A 1 313 ? -8.645 -0.467 15.300 1.00 32.03 712 ALA A C 1
ATOM 4032 O O . ALA A 1 313 ? -8.012 0.445 15.843 1.00 35.13 712 ALA A O 1
ATOM 4039 N N . VAL A 1 314 ? -8.660 -1.719 15.753 1.00 30.07 713 VAL A N 1
ATOM 4040 C CA . VAL A 1 314 ? -8.014 -2.113 16.999 1.00 31.19 713 VAL A CA 1
ATOM 4041 C C . VAL A 1 314 ? -7.325 -3.453 16.775 1.00 30.09 713 VAL A C 1
ATOM 4042 O O . VAL A 1 314 ? -7.870 -4.339 16.099 1.00 27.75 713 VAL A O 1
ATOM 4055 N N . ALA A 1 315 ? -6.111 -3.593 17.320 1.00 32.67 714 ALA A N 1
ATOM 4056 C CA . ALA A 1 315 ? -5.388 -4.857 17.234 1.00 35.07 714 ALA A CA 1
ATOM 4057 C C . ALA A 1 315 ? -4.704 -5.137 18.564 1.00 36.25 714 ALA A C 1
ATOM 4058 O O . ALA A 1 315 ? -4.423 -4.224 19.347 1.00 34.52 714 ALA A O 1
ATOM 4065 N N . SER A 1 316 ? -4.457 -6.421 18.829 1.00 33.78 715 SER A N 1
ATOM 4066 C CA . SER A 1 316 ? -3.798 -6.800 20.069 1.00 34.05 715 SER A CA 1
ATOM 4067 C C . SER A 1 316 ? -2.933 -8.025 19.813 1.00 32.18 715 SER A C 1
ATOM 4068 O O . SER A 1 316 ? -3.322 -8.919 19.055 1.00 29.20 715 SER A O 1
ATOM 4076 N N . LEU A 1 317 ? -1.769 -8.064 20.460 1.00 34.59 716 LEU A N 1
ATOM 4077 C CA . LEU A 1 317 ? -0.899 -9.238 20.465 1.00 37.30 716 LEU A CA 1
ATOM 4078 C C . LEU A 1 317 ? -0.619 -9.555 21.919 1.00 35.17 716 LEU A C 1
ATOM 4079 O O . LEU A 1 317 ? -0.289 -8.646 22.688 1.00 36.10 716 LEU A O 1
ATOM 4095 N N . GLU A 1 318 ? -0.770 -10.814 22.317 1.00 38.44 717 GLU A N 1
ATOM 4096 C CA . GLU A 1 318 ? -0.425 -11.149 23.687 1.00 42.24 717 GLU A CA 1
ATOM 4097 C C . GLU A 1 318 ? 0.155 -12.550 23.781 1.00 41.66 717 GLU A C 1
ATOM 4098 O O . GLU A 1 318 ? -0.164 -13.446 22.994 1.00 37.82 717 GLU A O 1
ATOM 4110 N N . PHE A 1 319 ? 1.031 -12.691 24.763 1.00 40.24 718 PHE A N 1
ATOM 4111 C CA . PHE A 1 319 ? 1.862 -13.857 25.009 1.00 41.36 718 PHE A CA 1
ATOM 4112 C C . PHE A 1 319 ? 1.286 -14.526 26.246 1.00 38.16 718 PHE A C 1
ATOM 4113 O O . PHE A 1 319 ? 1.404 -13.994 27.355 1.00 36.70 718 PHE A O 1
ATOM 4130 N N . ILE A 1 320 ? 0.611 -15.650 26.050 1.00 37.83 719 ILE A N 1
ATOM 4131 C CA . ILE A 1 320 ? -0.005 -16.385 27.144 1.00 41.02 719 ILE A CA 1
ATOM 4132 C C . ILE A 1 320 ? 1.008 -17.398 27.654 1.00 41.79 719 ILE A C 1
ATOM 4133 O O . ILE A 1 320 ? 1.525 -18.217 26.886 1.00 40.64 719 ILE A O 1
ATOM 4149 N N . THR A 1 321 ? 1.293 -17.340 28.942 1.00 43.90 720 THR A N 1
ATOM 4150 C CA . THR A 1 321 ? 2.315 -18.195 29.519 1.00 48.23 720 THR A CA 1
ATOM 4151 C C . THR A 1 321 ? 1.801 -18.850 30.785 1.00 48.29 720 THR A C 1
ATOM 4152 O O . THR A 1 321 ? 0.756 -18.448 31.314 1.00 44.65 720 THR A O 1
ATOM 4163 N N . PRO A 1 322 ? 2.501 -19.859 31.307 1.00 47.42 721 PRO A N 1
ATOM 4164 C CA . PRO A 1 322 ? 2.230 -20.326 32.669 1.00 45.69 721 PRO A CA 1
ATOM 4165 C C . PRO A 1 322 ? 2.484 -19.219 33.683 1.00 49.80 721 PRO A C 1
ATOM 4166 O O . PRO A 1 322 ? 3.205 -18.252 33.423 1.00 55.65 721 PRO A O 1
ATOM 4177 N N . THR A 1 323 ? 1.890 -19.379 34.864 1.00 48.41 722 THR A N 1
ATOM 4178 C CA . THR A 1 323 ? 1.937 -18.343 35.885 1.00 54.36 722 THR A CA 1
ATOM 4179 C C . THR A 1 323 ? 3.091 -18.596 36.838 1.00 52.59 722 THR A C 1
ATOM 4180 O O . THR A 1 323 ? 3.131 -19.660 37.481 1.00 49.68 722 THR A O 1
ATOM 4191 N N . PRO A 1 324 ? 4.023 -17.657 36.990 1.00 56.84 723 PRO A N 1
ATOM 4192 C CA . PRO A 1 324 ? 5.162 -17.895 37.882 1.00 65.86 723 PRO A CA 1
ATOM 4193 C C . PRO A 1 324 ? 4.765 -17.811 39.349 1.00 73.66 723 PRO A C 1
ATOM 4194 O O . PRO A 1 324 ? 3.746 -17.225 39.728 1.00 73.98 723 PRO A O 1
ATOM 4205 N N . PHE A 1 325 ? 5.608 -18.419 40.179 1.00 79.01 724 PHE A N 1
ATOM 4206 C CA . PHE A 1 325 ? 5.491 -18.420 41.635 1.00 82.08 724 PHE A CA 1
ATOM 4207 C C . PHE A 1 325 ? 4.206 -19.076 42.130 1.00 87.09 724 PHE A C 1
ATOM 4208 O O . PHE A 1 325 ? 3.927 -19.044 43.334 1.00 88.86 724 PHE A O 1
ATOM 4225 N N . ILE A 1 326 ? 3.412 -19.667 41.239 1.00 90.35 725 ILE A N 1
ATOM 4226 C CA . ILE A 1 326 ? 2.119 -20.209 41.632 1.00 99.42 725 ILE A CA 1
ATOM 4227 C C . ILE A 1 326 ? 2.297 -21.604 42.225 1.00 98.88 725 ILE A C 1
ATOM 4228 O O . ILE A 1 326 ? 3.277 -22.305 41.963 1.00 94.22 725 ILE A O 1
ATOM 4244 N N . SER A 1 327 ? 1.325 -22.007 43.040 1.00 101.28 726 SER A N 1
ATOM 4245 C CA . SER A 1 327 ? 1.307 -23.344 43.611 1.00 101.67 726 SER A CA 1
ATOM 4246 C C . SER A 1 327 ? 0.846 -24.359 42.572 1.00 99.03 726 SER A C 1
ATOM 4247 O O . SER A 1 327 ? 0.093 -24.036 41.649 1.00 95.23 726 SER A O 1
ATOM 4255 N N . ASP A 1 328 ? 1.307 -25.598 42.730 1.00 99.92 727 ASP A N 1
ATOM 4256 C CA . ASP A 1 328 ? 1.013 -26.637 41.753 1.00 103.73 727 ASP A CA 1
ATOM 4257 C C . ASP A 1 328 ? -0.482 -26.925 41.709 1.00 101.42 727 ASP A C 1
ATOM 4258 O O . ASP A 1 328 ? -1.156 -26.920 42.743 1.00 90.60 727 ASP A O 1
ATOM 4267 N N . LYS A 1 329 ? -0.987 -27.173 40.492 1.00 113.84 728 LYS A N 1
ATOM 4268 C CA . LYS A 1 329 ? -2.390 -27.481 40.222 1.00 121.81 728 LYS A CA 1
ATOM 4269 C C . LYS A 1 329 ? -3.216 -26.209 40.048 1.00 124.14 728 LYS A C 1
ATOM 4270 O O . LYS A 1 329 ? -4.239 -26.220 39.355 1.00 119.58 728 LYS A O 1
ATOM 4289 N N . TYR A 1 330 ? -2.793 -25.107 40.677 1.00 131.10 729 TYR A N 1
ATOM 4290 C CA . TYR A 1 330 ? -3.376 -23.813 40.331 1.00 135.40 729 TYR A CA 1
ATOM 4291 C C . TYR A 1 330 ? -2.977 -23.398 38.920 1.00 149.73 729 TYR A C 1
ATOM 4292 O O . TYR A 1 330 ? -3.727 -22.680 38.247 1.00 165.82 729 TYR A O 1
ATOM 4310 N N . ALA A 1 331 ? -1.806 -23.848 38.457 1.00 145.50 730 ALA A N 1
ATOM 4311 C CA . ALA A 1 331 ? -1.247 -23.342 37.208 1.00 142.60 730 ALA A CA 1
ATOM 4312 C C . ALA A 1 331 ? -2.195 -23.564 36.036 1.00 134.26 730 ALA A C 1
ATOM 4313 O O . ALA A 1 331 ? -2.382 -22.667 35.205 1.00 142.75 730 ALA A O 1
ATOM 4320 N N . ASN A 1 332 ? -2.802 -24.750 35.946 1.00 112.35 731 ASN A N 1
ATOM 4321 C CA . ASN A 1 332 ? -3.661 -25.032 34.802 1.00 100.86 731 ASN A CA 1
ATOM 4322 C C . ASN A 1 332 ? -4.914 -24.167 34.809 1.00 81.44 731 ASN A C 1
ATOM 4323 O O . ASN A 1 332 ? -5.498 -23.919 33.749 1.00 78.28 731 ASN A O 1
ATOM 4334 N N . SER A 1 333 ? -5.336 -23.697 35.976 1.00 71.74 732 SER A N 1
ATOM 4335 C CA . SER A 1 333 ? -6.554 -22.907 36.083 1.00 68.34 732 SER A CA 1
ATOM 4336 C C . SER A 1 333 ? -6.290 -21.406 36.134 1.00 60.45 732 SER A C 1
ATOM 4337 O O . SER A 1 333 ? -7.245 -20.627 36.210 1.00 57.62 732 SER A O 1
ATOM 4345 N N . VAL A 1 334 ? -5.028 -20.986 36.095 1.00 56.38 733 VAL A N 1
ATOM 4346 C CA . VAL A 1 334 ? -4.646 -19.578 36.161 1.00 57.30 733 VAL A CA 1
ATOM 4347 C C . VAL A 1 334 ? -3.823 -19.256 34.925 1.00 57.52 733 VAL A C 1
ATOM 4348 O O . VAL A 1 334 ? -2.781 -19.883 34.687 1.00 59.33 733 VAL A O 1
ATOM 4361 N N . ARG A 1 335 ? -4.274 -18.270 34.155 1.00 55.50 734 ARG A N 1
ATOM 4362 C CA . ARG A 1 335 ? -3.635 -17.885 32.902 1.00 54.09 734 ARG A CA 1
ATOM 4363 C C . ARG A 1 335 ? -3.046 -16.485 33.037 1.00 52.88 734 ARG A C 1
ATOM 4364 O O . ARG A 1 335 ? -3.750 -15.543 33.419 1.00 51.27 734 ARG A O 1
ATOM 4385 N N . THR A 1 336 ? -1.753 -16.363 32.744 1.00 52.80 735 THR A N 1
ATOM 4386 C CA . THR A 1 336 ? -1.049 -15.090 32.710 1.00 50.48 735 THR A CA 1
ATOM 4387 C C . THR A 1 336 ? -0.811 -14.698 31.257 1.00 45.59 735 THR A C 1
ATOM 4388 O O . THR A 1 336 ? -0.611 -15.556 30.394 1.00 47.18 735 THR A O 1
ATOM 4399 N N . SER A 1 337 ? -0.834 -13.397 30.984 1.00 41.17 736 SER A N 1
ATOM 4400 C CA . SER A 1 337 ? -0.539 -12.945 29.634 1.00 43.77 736 SER A CA 1
ATOM 4401 C C . SER A 1 337 ? 0.151 -11.591 29.695 1.00 43.37 736 SER A C 1
ATOM 4402 O O . SER A 1 337 ? -0.034 -10.814 30.637 1.00 46.05 736 SER A O 1
ATOM 4410 N N . PHE A 1 338 ? 0.990 -11.351 28.697 1.00 41.91 737 PHE A N 1
ATOM 4411 C CA . PHE A 1 338 ? 1.676 -10.085 28.484 1.00 43.61 737 PHE A CA 1
ATOM 4412 C C . PHE A 1 338 ? 1.196 -9.574 27.137 1.00 42.78 737 PHE A C 1
ATOM 4413 O O . PHE A 1 338 ? 1.198 -10.331 26.159 1.00 46.82 737 PHE A O 1
ATOM 4430 N N . PHE A 1 339 ? 0.719 -8.332 27.081 1.00 39.72 738 PHE A N 1
ATOM 4431 C CA . PHE A 1 339 ? 0.045 -7.897 25.867 1.00 40.98 738 PHE A CA 1
ATOM 4432 C C . PHE A 1 339 ? 0.584 -6.568 25.366 1.00 38.84 738 PHE A C 1
ATOM 4433 O O . PHE A 1 339 ? 1.201 -5.790 26.108 1.00 35.26 738 PHE A O 1
ATOM 4450 N N . TRP A 1 340 ? 0.350 -6.358 24.065 1.00 40.04 739 TRP A N 1
ATOM 4451 C CA . TRP A 1 340 ? 0.542 -5.092 23.365 1.00 38.08 739 TRP A CA 1
ATOM 4452 C C . TRP A 1 340 ? -0.766 -4.811 22.633 1.00 35.99 739 TRP A C 1
ATOM 4453 O O . TRP A 1 340 ? -1.149 -5.568 21.734 1.00 32.72 739 TRP A O 1
ATOM 4474 N N . ASP A 1 341 ? -1.473 -3.759 23.041 1.00 34.36 740 ASP A N 1
ATOM 4475 C CA . ASP A 1 341 ? -2.749 -3.364 22.453 1.00 35.13 740 ASP A CA 1
ATOM 4476 C C . ASP A 1 341 ? -2.578 -2.075 21.646 1.00 33.65 740 ASP A C 1
ATOM 4477 O O . ASP A 1 341 ? -1.699 -1.257 21.929 1.00 29.77 740 ASP A O 1
ATOM 4486 N N . MET A 1 342 ? -3.444 -1.867 20.659 1.00 32.27 741 MET A N 1
ATOM 4487 C CA . MET A 1 342 ? -3.336 -0.642 19.863 1.00 31.90 741 MET A CA 1
ATOM 4488 C C . MET A 1 342 ? -4.663 -0.362 19.165 1.00 33.04 741 MET A C 1
ATOM 4489 O O . MET A 1 342 ? -5.429 -1.287 18.858 1.00 31.68 741 MET A O 1
ATOM 4503 N N . GLY A 1 343 ? -4.951 0.918 18.933 1.00 33.02 742 GLY A N 1
ATOM 4504 C CA . GLY A 1 343 ? -6.245 1.235 18.376 1.00 32.60 742 GLY A CA 1
ATOM 4505 C C . GLY A 1 343 ? -6.412 2.686 17.996 1.00 30.63 742 GLY A C 1
ATOM 4506 O O . GLY A 1 343 ? -5.736 3.575 18.519 1.00 27.92 742 GLY A O 1
ATOM 4510 N N . THR A 1 344 ? -7.350 2.913 17.079 1.00 31.96 743 THR A N 1
ATOM 4511 C CA . THR A 1 344 ? -7.734 4.275 16.709 1.00 32.25 743 THR A CA 1
ATOM 4512 C C . THR A 1 344 ? -9.205 4.300 16.312 1.00 30.64 743 THR A C 1
ATOM 4513 O O . THR A 1 344 ? -9.787 3.283 15.910 1.00 28.85 743 THR A O 1
ATOM 4524 N N . VAL A 1 345 ? -9.806 5.477 16.483 1.00 27.23 744 VAL A N 1
ATOM 4525 C CA . VAL A 1 345 ? -11.177 5.778 16.092 1.00 27.28 744 VAL A CA 1
ATOM 4526 C C . VAL A 1 345 ? -11.113 7.139 15.431 1.00 27.80 744 VAL A C 1
ATOM 4527 O O . VAL A 1 345 ? -10.462 8.045 15.964 1.00 29.02 744 VAL A O 1
ATOM 4540 N N . TRP A 1 346 ? -11.751 7.296 14.274 1.00 26.98 745 TRP A N 1
ATOM 4541 C CA . TRP A 1 346 ? -11.684 8.595 13.605 1.00 28.24 745 TRP A CA 1
ATOM 4542 C C . TRP A 1 346 ? -13.011 8.919 12.938 1.00 29.73 745 TRP A C 1
ATOM 4543 O O . TRP A 1 346 ? -13.912 8.075 12.832 1.00 27.89 745 TRP A O 1
ATOM 4564 N N . ASP A 1 347 ? -13.119 10.187 12.518 1.00 29.72 746 ASP A N 1
ATOM 4565 C CA . ASP A 1 347 ? -14.347 10.821 12.043 1.00 26.84 746 ASP A CA 1
ATOM 4566 C C . ASP A 1 347 ? -14.115 11.231 10.594 1.00 30.75 746 ASP A C 1
ATOM 4567 O O . ASP A 1 347 ? -13.472 12.252 10.341 1.00 29.36 746 ASP A O 1
ATOM 4576 N N . THR A 1 348 ? -14.628 10.446 9.639 1.00 31.80 747 THR A N 1
ATOM 4577 C CA . THR A 1 348 ? -14.303 10.719 8.241 1.00 31.32 747 THR A CA 1
ATOM 4578 C C . THR A 1 348 ? -14.921 12.016 7.732 1.00 33.30 747 THR A C 1
ATOM 4579 O O . THR A 1 348 ? -14.494 12.520 6.689 1.00 36.61 747 THR A O 1
ATOM 4590 N N . ASN A 1 349 ? -15.895 12.575 8.442 1.00 34.35 748 ASN A N 1
ATOM 4591 C CA . ASN A 1 349 ? -16.560 13.798 8.016 1.00 33.40 748 ASN A CA 1
ATOM 4592 C C . ASN A 1 349 ? -16.061 15.041 8.746 1.00 33.01 748 ASN A C 1
ATOM 4593 O O . ASN A 1 349 ? -16.596 16.129 8.519 1.00 32.37 748 ASN A O 1
ATOM 4604 N N . TRP A 1 350 ? -15.060 14.919 9.612 1.00 34.87 749 TRP A N 1
ATOM 4605 C CA . TRP A 1 350 ? -14.499 16.104 10.238 1.00 33.33 749 TRP A CA 1
ATOM 4606 C C . TRP A 1 350 ? -13.956 17.034 9.161 1.00 35.40 749 TRP A C 1
ATOM 4607 O O . TRP A 1 350 ? -13.175 16.613 8.302 1.00 38.40 749 TRP A O 1
ATOM 4628 N N . ASP A 1 351 ? -14.363 18.303 9.219 1.00 35.78 750 ASP A N 1
ATOM 4629 C CA . ASP A 1 351 ? -13.942 19.306 8.238 1.00 44.92 750 ASP A CA 1
ATOM 4630 C C . ASP A 1 351 ? -12.776 20.088 8.842 1.00 45.49 750 ASP A C 1
ATOM 4631 O O . ASP A 1 351 ? -12.956 21.118 9.492 1.00 41.91 750 ASP A O 1
ATOM 4640 N N . SER A 1 352 ? -11.563 19.597 8.603 1.00 46.62 751 SER A N 1
ATOM 4641 C CA . SER A 1 352 ? -10.379 20.217 9.186 1.00 50.76 751 SER A CA 1
ATOM 4642 C C . SER A 1 352 ? -10.238 21.664 8.732 1.00 47.00 751 SER A C 1
ATOM 4643 O O . SER A 1 352 ? -9.803 22.525 9.502 1.00 40.92 751 SER A O 1
ATOM 4651 N N . SER A 1 353 ? -10.640 21.952 7.494 1.00 54.29 752 SER A N 1
ATOM 4652 C CA . SER A 1 353 ? -10.516 23.302 6.954 1.00 60.84 752 SER A CA 1
ATOM 4653 C C . SER A 1 353 ? -11.317 24.309 7.777 1.00 63.82 752 SER A C 1
ATOM 4654 O O . SER A 1 353 ? -10.890 25.457 7.952 1.00 61.61 752 SER A O 1
ATOM 4662 N N . GLN A 1 354 ? -12.477 23.902 8.297 1.00 58.14 753 GLN A N 1
ATOM 4663 C CA . GLN A 1 354 ? -13.351 24.819 9.020 1.00 49.13 753 GLN A CA 1
ATOM 4664 C C . GLN A 1 354 ? -12.950 25.008 10.480 1.00 45.59 753 GLN A C 1
ATOM 4665 O O . GLN A 1 354 ? -13.425 25.959 11.112 1.00 45.96 753 GLN A O 1
ATOM 4679 N N . TYR A 1 355 ? -12.076 24.157 11.023 1.00 42.86 754 TYR A N 1
ATOM 4680 C CA . TYR A 1 355 ? -11.727 24.191 12.443 1.00 41.97 754 TYR A CA 1
ATOM 4681 C C . TYR A 1 355 ? -10.211 24.264 12.605 1.00 43.21 754 TYR A C 1
ATOM 4682 O O . TYR A 1 355 ? -9.559 23.391 13.184 1.00 39.34 754 TYR A O 1
ATOM 4700 N N . SER A 1 356 ? -9.659 25.360 12.097 1.00 49.18 755 SER A N 1
ATOM 4701 C CA . SER A 1 356 ? -8.236 25.620 12.196 1.00 52.08 755 SER A CA 1
ATOM 4702 C C . SER A 1 356 ? -7.831 25.802 13.651 1.00 45.33 755 SER A C 1
ATOM 4703 O O . SER A 1 356 ? -8.475 26.535 14.407 1.00 41.57 755 SER A O 1
ATOM 4711 N N . GLY A 1 357 ? -6.754 25.134 14.044 1.00 41.56 756 GLY A N 1
ATOM 4712 C CA . GLY A 1 357 ? -6.326 25.142 15.422 1.00 41.08 756 GLY A CA 1
ATOM 4713 C C . GLY A 1 357 ? -6.866 24.014 16.272 1.00 39.03 756 GLY A C 1
ATOM 4714 O O . GLY A 1 357 ? -6.398 23.840 17.402 1.00 39.72 756 GLY A O 1
ATOM 4718 N N . TYR A 1 358 ? -7.831 23.243 15.775 1.00 35.56 757 TYR A N 1
ATOM 4719 C CA . TYR A 1 358 ? -8.321 22.049 16.437 1.00 34.78 757 TYR A CA 1
ATOM 4720 C C . TYR A 1 358 ? -7.704 20.805 15.809 1.00 39.18 757 TYR A C 1
ATOM 4721 O O . TYR A 1 358 ? -7.298 20.833 14.644 1.00 40.14 757 TYR A O 1
ATOM 4739 N N . PRO A 1 359 ? -7.597 19.706 16.565 1.00 41.49 758 PRO A N 1
ATOM 4740 C CA . PRO A 1 359 ? -7.022 18.478 15.997 1.00 41.13 758 PRO A CA 1
ATOM 4741 C C . PRO A 1 359 ? -7.831 18.015 14.795 1.00 39.00 758 PRO A C 1
ATOM 4742 O O . PRO A 1 359 ? -9.036 18.258 14.697 1.00 37.80 758 PRO A O 1
ATOM 4753 N N . ASP A 1 360 ? -7.158 17.349 13.865 1.00 38.20 759 ASP A N 1
ATOM 4754 C CA . ASP A 1 360 ? -7.823 16.818 12.677 1.00 37.35 759 ASP A CA 1
ATOM 4755 C C . ASP A 1 360 ? -8.377 15.443 13.041 1.00 35.10 759 ASP A C 1
ATOM 4756 O O . ASP A 1 360 ? -7.671 14.428 12.959 1.00 36.87 759 ASP A O 1
ATOM 4765 N N . TYR A 1 361 ? -9.643 15.397 13.445 1.00 34.45 760 TYR A N 1
ATOM 4766 C CA . TYR A 1 361 ? -10.214 14.126 13.881 1.00 34.43 760 TYR A CA 1
ATOM 4767 C C . TYR A 1 361 ? -10.505 13.173 12.727 1.00 31.93 760 TYR A C 1
ATOM 4768 O O . TYR A 1 361 ? -10.928 12.051 12.982 1.00 30.00 760 TYR A O 1
ATOM 4786 N N . SER A 1 362 ? -10.281 13.578 11.478 1.00 31.26 761 SER A N 1
ATOM 4787 C CA . SER A 1 362 ? -10.414 12.667 10.349 1.00 33.92 761 SER A CA 1
ATOM 4788 C C . SER A 1 362 ? -9.122 11.910 10.052 1.00 39.59 761 SER A C 1
ATOM 4789 O O . SER A 1 362 ? -9.109 11.070 9.146 1.00 41.54 761 SER A O 1
ATOM 4797 N N . ASP A 1 363 ? -8.054 12.188 10.797 1.00 37.13 762 ASP A N 1
ATOM 4798 C CA . ASP A 1 363 ? -6.752 11.550 10.601 1.00 37.05 762 ASP A CA 1
ATOM 4799 C C . ASP A 1 363 ? -6.772 10.144 11.204 1.00 34.72 762 ASP A C 1
ATOM 4800 O O . ASP A 1 363 ? -6.973 10.001 12.414 1.00 34.10 762 ASP A O 1
ATOM 4809 N N . PRO A 1 364 ? -6.605 9.084 10.410 1.00 37.30 763 PRO A N 1
ATOM 4810 C CA . PRO A 1 364 ? -6.637 7.729 10.980 1.00 38.20 763 PRO A CA 1
ATOM 4811 C C . PRO A 1 364 ? -5.310 7.252 11.551 1.00 41.33 763 PRO A C 1
ATOM 4812 O O . PRO A 1 364 ? -5.246 6.125 12.039 1.00 43.97 763 PRO A O 1
ATOM 4823 N N . SER A 1 365 ? -4.250 8.055 11.538 1.00 42.00 764 SER A N 1
ATOM 4824 C CA . SER A 1 365 ? -2.923 7.535 11.850 1.00 43.15 764 SER A CA 1
ATOM 4825 C C . SER A 1 365 ? -2.491 7.757 13.301 1.00 45.06 764 SER A C 1
ATOM 4826 O O . SER A 1 365 ? -1.360 7.401 13.652 1.00 42.59 764 SER A O 1
ATOM 4834 N N . ASN A 1 366 ? -3.346 8.333 14.150 1.00 43.53 765 ASN A N 1
ATOM 4835 C CA . ASN A 1 366 ? -3.017 8.523 15.565 1.00 42.82 765 ASN A CA 1
ATOM 4836 C C . ASN A 1 366 ? -3.329 7.221 16.308 1.00 40.52 765 ASN A C 1
ATOM 4837 O O . ASN A 1 366 ? -4.390 7.033 16.914 1.00 40.18 765 ASN A O 1
ATOM 4848 N N . ILE A 1 367 ? -2.383 6.292 16.251 1.00 34.80 766 ILE A N 1
ATOM 4849 C CA . ILE A 1 367 ? -2.591 4.961 16.811 1.00 32.12 766 ILE A CA 1
ATOM 4850 C C . ILE A 1 367 ? -2.193 4.983 18.278 1.00 29.36 766 ILE A C 1
ATOM 4851 O O . ILE A 1 367 ? -1.034 5.245 18.613 1.00 31.81 766 ILE A O 1
ATOM 4867 N N . ARG A 1 368 ? -3.165 4.744 19.150 1.00 30.54 767 ARG A N 1
ATOM 4868 C CA . ARG A 1 368 ? -2.896 4.606 20.571 1.00 31.43 767 ARG A CA 1
ATOM 4869 C C . ARG A 1 368 ? -2.241 3.266 20.848 1.00 32.48 767 ARG A C 1
ATOM 4870 O O . ARG A 1 368 ? -2.482 2.281 20.139 1.00 35.13 767 ARG A O 1
ATOM 4891 N N . MET A 1 369 ? -1.436 3.215 21.910 1.00 31.44 768 MET A N 1
ATOM 4892 C CA . MET A 1 369 ? -0.758 1.970 22.231 1.00 28.73 768 MET A CA 1
ATOM 4893 C C . MET A 1 369 ? -0.557 1.813 23.730 1.00 30.33 768 MET A C 1
ATOM 4894 O O . MET A 1 369 ? -0.278 2.786 24.444 1.00 31.97 768 MET A O 1
ATOM 4908 N N . SER A 1 370 ? -0.652 0.571 24.190 1.00 28.26 769 SER A N 1
ATOM 4909 C CA . SER A 1 370 ? -0.374 0.260 25.582 1.00 29.18 769 SER A CA 1
ATOM 4910 C C . SER A 1 370 ? 0.272 -1.117 25.658 1.00 32.52 769 SER A C 1
ATOM 4911 O O . SER A 1 370 ? 0.258 -1.897 24.700 1.00 35.26 769 SER A O 1
ATOM 4919 N N . ALA A 1 371 ? 0.849 -1.397 26.823 1.00 33.16 770 ALA A N 1
ATOM 4920 C CA . ALA A 1 371 ? 1.458 -2.679 27.140 1.00 32.70 770 ALA A CA 1
ATOM 4921 C C . ALA A 1 371 ? 1.187 -2.945 28.611 1.00 33.34 770 ALA A C 1
ATOM 4922 O O . ALA A 1 371 ? 1.068 -2.003 29.407 1.00 35.58 770 ALA A O 1
ATOM 4929 N N . GLY A 1 372 ? 1.072 -4.218 28.966 1.00 34.07 771 GLY A N 1
ATOM 4930 C CA . GLY A 1 372 ? 0.790 -4.545 30.345 1.00 37.04 771 GLY A CA 1
ATOM 4931 C C . GLY A 1 372 ? 0.661 -6.035 30.565 1.00 35.07 771 GLY A C 1
ATOM 4932 O O . GLY A 1 372 ? 0.989 -6.851 29.701 1.00 32.18 771 GLY A O 1
ATOM 4936 N N . ILE A 1 373 ? 0.183 -6.368 31.764 1.00 41.77 772 ILE A N 1
ATOM 4937 C CA . ILE A 1 373 ? 0.048 -7.738 32.249 1.00 44.30 772 ILE A CA 1
ATOM 4938 C C . ILE A 1 373 ? -1.425 -8.006 32.515 1.00 40.29 772 ILE A C 1
ATOM 4939 O O . ILE A 1 373 ? -2.159 -7.115 32.959 1.00 39.86 772 ILE A O 1
ATOM 4955 N N . ALA A 1 374 ? -1.849 -9.247 32.284 1.00 38.40 773 ALA A N 1
ATOM 4956 C CA . ALA A 1 374 ? -3.189 -9.692 32.651 1.00 39.51 773 ALA A CA 1
ATOM 4957 C C . ALA A 1 374 ? -3.121 -11.030 33.384 1.00 40.39 773 ALA A C 1
ATOM 4958 O O . ALA A 1 374 ? -2.217 -11.841 33.156 1.00 42.58 773 ALA A O 1
ATOM 4965 N N . LEU A 1 375 ? -4.092 -11.248 34.272 1.00 36.90 774 LEU A N 1
ATOM 4966 C CA . LEU A 1 375 ? -4.286 -12.518 34.960 1.00 41.42 774 LEU A CA 1
ATOM 4967 C C . LEU A 1 375 ? -5.755 -12.907 34.869 1.00 40.48 774 LEU A C 1
ATOM 4968 O O . LEU A 1 375 ? -6.636 -12.047 34.956 1.00 42.18 774 LEU A O 1
ATOM 4984 N N . GLN A 1 376 ? -6.016 -14.200 34.690 1.00 37.17 775 GLN A N 1
ATOM 4985 C CA . GLN A 1 376 ? -7.373 -14.708 34.554 1.00 41.25 775 GLN A CA 1
ATOM 4986 C C . GLN A 1 376 ? -7.488 -16.022 35.310 1.00 44.06 775 GLN A C 1
ATOM 4987 O O . GLN A 1 376 ? -6.617 -16.886 35.171 1.00 45.55 775 GLN A O 1
ATOM 5001 N N . TRP A 1 377 ? -8.572 -16.200 36.060 1.00 45.44 776 TRP A N 1
ATOM 5002 C CA . TRP A 1 377 ? -8.869 -17.507 36.636 1.00 45.45 776 TRP A CA 1
ATOM 5003 C C . TRP A 1 377 ? -10.319 -17.525 37.096 1.00 44.18 776 TRP A C 1
ATOM 5004 O O . TRP A 1 377 ? -10.998 -16.490 37.132 1.00 43.16 776 TRP A O 1
ATOM 5025 N N . MET A 1 378 ? -10.790 -18.728 37.432 1.00 41.32 777 MET A N 1
ATOM 5026 C CA . MET A 1 378 ? -12.161 -18.923 37.885 1.00 46.45 777 MET A CA 1
ATOM 5027 C C . MET A 1 378 ? -12.198 -18.851 39.407 1.00 56.81 777 MET A C 1
ATOM 5028 O O . MET A 1 378 ? -11.448 -19.560 40.088 1.00 60.05 777 MET A O 1
ATOM 5042 N N . SER A 1 379 ? -13.060 -17.987 39.936 1.00 59.07 778 SER A N 1
ATOM 5043 C CA . SER A 1 379 ? -13.148 -17.797 41.376 1.00 57.66 778 SER A CA 1
ATOM 5044 C C . SER A 1 379 ? -14.527 -18.197 41.883 1.00 59.40 778 SER A C 1
ATOM 5045 O O . SER A 1 379 ? -15.421 -18.499 41.082 1.00 57.02 778 SER A O 1
ATOM 5053 N N . PRO A 1 380 ? -14.741 -18.200 43.202 1.00 62.67 779 PRO A N 1
ATOM 5054 C CA . PRO A 1 380 ? -16.092 -18.480 43.723 1.00 64.07 779 PRO A CA 1
ATOM 5055 C C . PRO A 1 380 ? -17.159 -17.567 43.148 1.00 60.09 779 PRO A C 1
ATOM 5056 O O . PRO A 1 380 ? -18.320 -17.975 43.034 1.00 57.20 779 PRO A O 1
ATOM 5067 N N . LEU A 1 381 ? -16.809 -16.334 42.791 1.00 56.75 780 LEU A N 1
ATOM 5068 C CA . LEU A 1 381 ? -17.783 -15.374 42.293 1.00 54.55 780 LEU A CA 1
ATOM 5069 C C . LEU A 1 381 ? -17.905 -15.390 40.774 1.00 53.87 780 LEU A C 1
ATOM 5070 O O . LEU A 1 381 ? -18.607 -14.538 40.215 1.00 56.81 780 LEU A O 1
ATOM 5086 N N . GLY A 1 382 ? -17.237 -16.326 40.099 1.00 50.27 781 GLY A N 1
ATOM 5087 C CA . GLY A 1 382 ? -17.313 -16.430 38.661 1.00 49.00 781 GLY A CA 1
ATOM 5088 C C . GLY A 1 382 ? -16.007 -16.107 37.960 1.00 48.76 781 GLY A C 1
ATOM 5089 O O . GLY A 1 382 ? -14.937 -16.044 38.580 1.00 44.11 781 GLY A O 1
ATOM 5093 N N . PRO A 1 383 ? -16.076 -15.901 36.642 1.00 49.64 782 PRO A N 1
ATOM 5094 C CA . PRO A 1 383 ? -14.859 -15.590 35.876 1.00 48.67 782 PRO A CA 1
ATOM 5095 C C . PRO A 1 383 ? -14.208 -14.300 36.366 1.00 47.82 782 PRO A C 1
ATOM 5096 O O . PRO A 1 383 ? -14.867 -13.267 36.555 1.00 46.45 782 PRO A O 1
ATOM 5107 N N . LEU A 1 384 ? -12.892 -14.368 36.569 1.00 47.34 783 LEU A N 1
ATOM 5108 C CA . LEU A 1 384 ? -12.110 -13.246 37.074 1.00 47.71 783 LEU A CA 1
ATOM 5109 C C . LEU A 1 384 ? -11.016 -12.881 36.083 1.00 43.01 783 LEU A C 1
ATOM 5110 O O . LEU A 1 384 ? -10.268 -13.747 35.621 1.00 41.09 783 LEU A O 1
ATOM 5126 N N . VAL A 1 385 ? -10.927 -11.595 35.759 1.00 44.57 784 VAL A N 1
ATOM 5127 C CA . VAL A 1 385 ? -9.895 -11.107 34.852 1.00 46.63 784 VAL A CA 1
ATOM 5128 C C . VAL A 1 385 ? -9.537 -9.684 35.242 1.00 45.11 784 VAL A C 1
ATOM 5129 O O . VAL A 1 385 ? -10.417 -8.828 35.389 1.00 44.66 784 VAL A O 1
ATOM 5142 N N . PHE A 1 386 ? -8.244 -9.422 35.383 1.00 44.34 785 PHE A N 1
ATOM 5143 C CA . PHE A 1 386 ? -7.797 -8.064 35.635 1.00 47.12 785 PHE A CA 1
ATOM 5144 C C . PHE A 1 386 ? -6.461 -7.843 34.949 1.00 40.63 785 PHE A C 1
ATOM 5145 O O . PHE A 1 386 ? -5.756 -8.792 34.595 1.00 39.10 785 PHE A O 1
ATOM 5162 N N . SER A 1 387 ? -6.121 -6.568 34.772 1.00 37.52 786 SER A N 1
ATOM 5163 C CA . SER A 1 387 ? -4.952 -6.207 34.003 1.00 35.81 786 SER A CA 1
ATOM 5164 C C . SER A 1 387 ? -4.384 -4.903 34.528 1.00 34.40 786 SER A C 1
ATOM 5165 O O . SER A 1 387 ? -5.118 -4.030 35.005 1.00 36.21 786 SER A O 1
ATOM 5173 N N . TYR A 1 388 ? -3.063 -4.789 34.440 1.00 33.05 787 TYR A N 1
ATOM 5174 C CA . TYR A 1 388 ? -2.357 -3.531 34.641 1.00 36.76 787 TYR A CA 1
ATOM 5175 C C . TYR A 1 388 ? -1.674 -3.182 33.333 1.00 34.39 787 TYR A C 1
ATOM 5176 O O . TYR A 1 388 ? -0.850 -3.961 32.840 1.00 31.42 787 TYR A O 1
ATOM 5194 N N . ALA A 1 389 ? -2.015 -2.025 32.773 1.00 34.04 788 ALA A N 1
ATOM 5195 C CA . ALA A 1 389 ? -1.479 -1.612 31.488 1.00 36.63 788 ALA A CA 1
ATOM 5196 C C . ALA A 1 389 ? -1.018 -0.167 31.579 1.00 39.63 788 ALA A C 1
ATOM 5197 O O . ALA A 1 389 ? -1.614 0.648 32.292 1.00 43.89 788 ALA A O 1
ATOM 5204 N N . GLN A 1 390 ? 0.047 0.147 30.845 1.00 40.08 789 GLN A N 1
ATOM 5205 C CA . GLN A 1 390 ? 0.563 1.505 30.779 1.00 46.85 789 GLN A CA 1
ATOM 5206 C C . GLN A 1 390 ? 0.417 1.999 29.347 1.00 38.97 789 GLN A C 1
ATOM 5207 O O . GLN A 1 390 ? 1.039 1.427 28.436 1.00 36.16 789 GLN A O 1
ATOM 5221 N N . PRO A 1 391 ? -0.409 3.003 29.078 1.00 38.23 790 PRO A N 1
ATOM 5222 C CA . PRO A 1 391 ? -0.400 3.605 27.738 1.00 41.66 790 PRO A CA 1
ATOM 5223 C C . PRO A 1 391 ? 0.906 4.352 27.514 1.00 47.99 790 PRO A C 1
ATOM 5224 O O . PRO A 1 391 ? 1.323 5.167 28.341 1.00 59.38 790 PRO A O 1
ATOM 5235 N N . PHE A 1 392 ? 1.573 4.042 26.406 1.00 39.94 791 PHE A N 1
ATOM 5236 C CA . PHE A 1 392 ? 2.780 4.762 26.033 1.00 37.01 791 PHE A CA 1
ATOM 5237 C C . PHE A 1 392 ? 2.613 5.524 24.730 1.00 39.58 791 PHE A C 1
ATOM 5238 O O . PHE A 1 392 ? 3.575 6.151 24.273 1.00 45.09 791 PHE A O 1
ATOM 5255 N N . LYS A 1 393 ? 1.427 5.499 24.125 1.00 37.59 792 LYS A N 1
ATOM 5256 C CA . LYS A 1 393 ? 1.109 6.403 23.019 1.00 41.99 792 LYS A CA 1
ATOM 5257 C C . LYS A 1 393 ? -0.338 6.852 23.188 1.00 38.37 792 LYS A C 1
ATOM 5258 O O . LYS A 1 393 ? -1.260 6.041 23.068 1.00 33.01 792 LYS A O 1
ATOM 5277 N N . LYS A 1 394 ? -0.534 8.133 23.497 1.00 35.72 793 LYS A N 1
ATOM 5278 C CA . LYS A 1 394 ? -1.854 8.707 23.731 1.00 33.73 793 LYS A CA 1
ATOM 5279 C C . LYS A 1 394 ? -2.036 9.939 22.853 1.00 35.81 793 LYS A C 1
ATOM 5280 O O . LYS A 1 394 ? -1.066 10.575 22.442 1.00 42.74 793 LYS A O 1
ATOM 5299 N N . TYR A 1 395 ? -3.295 10.314 22.626 1.00 35.50 794 TYR A N 1
ATOM 5300 C CA . TYR A 1 395 ? -3.568 11.513 21.840 1.00 41.64 794 TYR A CA 1
ATOM 5301 C C . TYR A 1 395 ? -4.814 12.245 22.325 1.00 46.44 794 TYR A C 1
ATOM 5302 O O . TYR A 1 395 ? -5.705 11.659 22.946 1.00 48.69 794 TYR A O 1
ATOM 5320 N N . ASP A 1 396 ? -4.895 13.529 21.962 1.00 45.49 795 ASP A N 1
ATOM 5321 C CA . ASP A 1 396 ? -6.154 14.288 22.004 1.00 50.40 795 ASP A CA 1
ATOM 5322 C C . ASP A 1 396 ? -6.887 14.112 23.336 1.00 47.09 795 ASP A C 1
ATOM 5323 O O . ASP A 1 396 ? -8.098 13.887 23.387 1.00 48.17 795 ASP A O 1
ATOM 5332 N N . GLY A 1 397 ? -6.129 14.211 24.422 1.00 46.60 796 GLY A N 1
ATOM 5333 C CA . GLY A 1 397 ? -6.695 14.125 25.751 1.00 42.14 796 GLY A CA 1
ATOM 5334 C C . GLY A 1 397 ? -7.317 12.784 26.101 1.00 39.55 796 GLY A C 1
ATOM 5335 O O . GLY A 1 397 ? -8.230 12.739 26.940 1.00 43.08 796 GLY A O 1
ATOM 5339 N N . ASP A 1 398 ? -6.857 11.682 25.494 1.00 35.11 797 ASP A N 1
ATOM 5340 C CA . ASP A 1 398 ? -7.303 10.366 25.935 1.00 36.13 797 ASP A CA 1
ATOM 5341 C C . ASP A 1 398 ? -7.103 10.250 27.444 1.00 39.47 797 ASP A C 1
ATOM 5342 O O . ASP A 1 398 ? -6.128 10.771 27.988 1.00 37.59 797 ASP A O 1
ATOM 5351 N N . LYS A 1 399 ? -8.020 9.564 28.129 1.00 37.49 798 LYS A N 1
ATOM 5352 C CA . LYS A 1 399 ? -7.905 9.373 29.575 1.00 40.05 798 LYS A CA 1
ATOM 5353 C C . LYS A 1 399 ? -7.337 7.990 29.898 1.00 38.85 798 LYS A C 1
ATOM 5354 O O . LYS A 1 399 ? -7.763 6.976 29.331 1.00 35.99 798 LYS A O 1
ATOM 5373 N N . ALA A 1 400 ? -6.395 7.949 30.834 1.00 38.19 799 ALA A N 1
ATOM 5374 C CA . ALA A 1 400 ? -5.728 6.714 31.206 1.00 40.31 799 ALA A CA 1
ATOM 5375 C C . ALA A 1 400 ? -6.488 5.995 32.311 1.00 42.34 799 ALA A C 1
ATOM 5376 O O . ALA A 1 400 ? -7.172 6.620 33.121 1.00 37.85 799 ALA A O 1
ATOM 5383 N N . GLU A 1 401 ? -6.355 4.665 32.335 1.00 41.99 800 GLU A N 1
ATOM 5384 C CA . GLU A 1 401 ? -6.949 3.834 33.393 1.00 40.71 800 GLU A CA 1
ATOM 5385 C C . GLU A 1 401 ? -6.110 2.552 33.481 1.00 38.92 800 GLU A C 1
ATOM 5386 O O . GLU A 1 401 ? -6.418 1.553 32.829 1.00 37.85 800 GLU A O 1
ATOM 5398 N N . GLN A 1 402 ? -5.057 2.605 34.297 1.00 35.67 801 GLN A N 1
ATOM 5399 C CA . GLN A 1 402 ? -4.056 1.542 34.307 1.00 38.19 801 GLN A CA 1
ATOM 5400 C C . GLN A 1 402 ? -4.630 0.214 34.796 1.00 36.35 801 GLN A C 1
ATOM 5401 O O . GLN A 1 402 ? -4.338 -0.840 34.222 1.00 38.29 801 GLN A O 1
ATOM 5415 N N . PHE A 1 403 ? -5.426 0.228 35.858 1.00 35.93 802 PHE A N 1
ATOM 5416 C CA . PHE A 1 403 ? -5.920 -1.007 36.469 1.00 36.14 802 PHE A CA 1
ATOM 5417 C C . PHE A 1 403 ? -7.378 -1.227 36.091 1.00 39.18 802 PHE A C 1
ATOM 5418 O O . PHE A 1 403 ? -8.229 -0.379 36.381 1.00 41.06 802 PHE A O 1
ATOM 5435 N N . GLN A 1 404 ? -7.663 -2.377 35.475 1.00 36.83 803 GLN A N 1
ATOM 5436 C CA . GLN A 1 404 ? -8.989 -2.701 34.978 1.00 32.85 803 GLN A CA 1
ATOM 5437 C C . GLN A 1 404 ? -9.303 -4.146 35.337 1.00 32.57 803 GLN A C 1
ATOM 5438 O O . GLN A 1 404 ? -8.420 -5.014 35.326 1.00 34.52 803 GLN A O 1
ATOM 5452 N N . PHE A 1 405 ? -10.570 -4.405 35.660 1.00 38.64 804 PHE A N 1
ATOM 5453 C CA . PHE A 1 405 ? -10.955 -5.728 36.125 1.00 44.10 804 PHE A CA 1
ATOM 5454 C C . PHE A 1 405 ? -12.401 -6.020 35.748 1.00 44.78 804 PHE A C 1
ATOM 5455 O O . PHE A 1 405 ? -13.168 -5.126 35.386 1.00 44.86 804 PHE A O 1
ATOM 5472 N N . ASN A 1 406 ? -12.767 -7.301 35.850 1.00 40.72 805 ASN A N 1
ATOM 5473 C CA . ASN A 1 406 ? -14.144 -7.727 35.633 1.00 43.87 805 ASN A CA 1
ATOM 5474 C C . ASN A 1 406 ? -14.363 -9.016 36.406 1.00 42.97 805 ASN A C 1
ATOM 5475 O O . ASN A 1 406 ? -13.527 -9.920 36.347 1.00 39.93 805 ASN A O 1
ATOM 5486 N N . ILE A 1 407 ? -15.478 -9.099 37.124 1.00 49.05 806 ILE A N 1
ATOM 5487 C CA . ILE A 1 407 ? -15.868 -10.312 37.834 1.00 53.69 806 ILE A CA 1
ATOM 5488 C C . ILE A 1 407 ? -17.248 -10.714 37.336 1.00 53.36 806 ILE A C 1
ATOM 5489 O O . ILE A 1 407 ? -18.202 -9.937 37.453 1.00 51.96 806 ILE A O 1
ATOM 5505 N N . GLY A 1 408 ? -17.357 -11.925 36.796 1.00 54.15 807 GLY A N 1
ATOM 5506 C CA . GLY A 1 408 ? -18.609 -12.408 36.246 1.00 53.34 807 GLY A CA 1
ATOM 5507 C C . GLY A 1 408 ? -18.694 -12.226 34.744 1.00 57.98 807 GLY A C 1
ATOM 5508 O O . GLY A 1 408 ? -19.232 -13.082 34.040 1.00 65.57 807 GLY A O 1
ATOM 5512 N N . GLN B 2 2 ? -53.091 32.181 0.549 1.00 67.97 2 GLN B N 1
ATOM 5513 C CA . GLN B 2 2 ? -52.666 32.396 1.931 1.00 76.15 2 GLN B CA 1
ATOM 5514 C C . GLN B 2 2 ? -53.046 31.217 2.827 1.00 66.29 2 GLN B C 1
ATOM 5515 O O . GLN B 2 2 ? -54.223 30.900 2.987 1.00 72.92 2 GLN B O 1
ATOM 5528 N N . MET B 2 3 ? -52.042 30.578 3.418 1.00 55.20 3 MET B N 1
ATOM 5529 C CA . MET B 2 3 ? -52.299 29.455 4.308 1.00 52.94 3 MET B CA 1
ATOM 5530 C C . MET B 2 3 ? -53.084 29.915 5.529 1.00 52.22 3 MET B C 1
ATOM 5531 O O . MET B 2 3 ? -52.785 30.949 6.128 1.00 53.52 3 MET B O 1
ATOM 5545 N N . GLN B 2 4 ? -54.100 29.138 5.887 1.00 49.09 4 GLN B N 1
ATOM 5546 C CA . GLN B 2 4 ? -54.903 29.360 7.078 1.00 47.18 4 GLN B CA 1
ATOM 5547 C C . GLN B 2 4 ? -54.647 28.236 8.073 1.00 44.50 4 GLN B C 1
ATOM 5548 O O . GLN B 2 4 ? -54.456 27.083 7.680 1.00 46.49 4 GLN B O 1
ATOM 5562 N N . LEU B 2 5 ? -54.678 28.573 9.360 1.00 40.57 5 LEU B N 1
ATOM 5563 C CA . LEU B 2 5 ? -54.523 27.601 10.433 1.00 42.91 5 LEU B CA 1
ATOM 5564 C C . LEU B 2 5 ? -55.753 27.623 11.327 1.00 45.89 5 LEU B C 1
ATOM 5565 O O . LEU B 2 5 ? -56.198 28.696 11.747 1.00 49.21 5 LEU B O 1
ATOM 5581 N N . VAL B 2 6 ? -56.291 26.443 11.629 1.00 42.59 6 VAL B N 1
ATOM 5582 C CA . VAL B 2 6 ? -57.498 26.327 12.444 1.00 41.36 6 VAL B CA 1
ATOM 5583 C C . VAL B 2 6 ? -57.249 25.313 13.553 1.00 37.54 6 VAL B C 1
ATOM 5584 O O . VAL B 2 6 ? -57.052 24.124 13.280 1.00 34.42 6 VAL B O 1
ATOM 5597 N N . GLU B 2 7 ? -57.279 25.777 14.798 1.00 37.29 7 GLU B N 1
ATOM 5598 C CA . GLU B 2 7 ? -57.072 24.919 15.957 1.00 37.77 7 GLU B CA 1
ATOM 5599 C C . GLU B 2 7 ? -58.405 24.351 16.442 1.00 37.32 7 GLU B C 1
ATOM 5600 O O . GLU B 2 7 ? -59.446 25.006 16.364 1.00 35.38 7 GLU B O 1
ATOM 5612 N N . SER B 2 8 ? -58.362 23.128 16.964 1.00 33.89 8 SER B N 1
ATOM 5613 C CA . SER B 2 8 ? -59.516 22.545 17.628 1.00 34.84 8 SER B CA 1
ATOM 5614 C C . SER B 2 8 ? -59.027 21.631 18.740 1.00 37.35 8 SER B C 1
ATOM 5615 O O . SER B 2 8 ? -57.855 21.259 18.794 1.00 36.56 8 SER B O 1
ATOM 5623 N N . GLY B 2 9 ? -59.944 21.244 19.616 1.00 36.28 9 GLY B N 1
ATOM 5624 C CA . GLY B 2 9 ? -59.642 20.318 20.696 1.00 38.48 9 GLY B CA 1
ATOM 5625 C C . GLY B 2 9 ? -59.743 20.918 22.075 1.00 39.31 9 GLY B C 1
ATOM 5626 O O . GLY B 2 9 ? -59.735 20.172 23.065 1.00 43.28 9 GLY B O 1
ATOM 5630 N N . GLY B 2 10 ? -59.839 22.239 22.183 1.00 38.16 10 GLY B N 1
ATOM 5631 C CA . GLY B 2 10 ? -59.921 22.864 23.486 1.00 45.95 10 GLY B CA 1
ATOM 5632 C C . GLY B 2 10 ? -61.263 22.587 24.143 1.00 62.16 10 GLY B C 1
ATOM 5633 O O . GLY B 2 10 ? -62.310 22.554 23.493 1.00 73.26 10 GLY B O 1
ATOM 5637 N N . GLY B 2 11 ? -61.227 22.407 25.455 1.00 62.02 11 GLY B N 1
ATOM 5638 C CA . GLY B 2 11 ? -62.436 22.200 26.212 1.00 57.01 11 GLY B CA 1
ATOM 5639 C C . GLY B 2 11 ? -62.197 22.412 27.687 1.00 53.99 11 GLY B C 1
ATOM 5640 O O . GLY B 2 11 ? -61.177 22.966 28.097 1.00 51.49 11 GLY B O 1
ATOM 5644 N N . LEU B 2 12 ? -63.173 21.985 28.479 1.00 57.38 12 LEU B N 1
ATOM 5645 C CA . LEU B 2 12 ? -63.062 21.985 29.931 1.00 56.25 12 LEU B CA 1
ATOM 5646 C C . LEU B 2 12 ? -62.524 20.633 30.382 1.00 50.50 12 LEU B C 1
ATOM 5647 O O . LEU B 2 12 ? -63.005 19.591 29.930 1.00 55.46 12 LEU B O 1
ATOM 5663 N N . VAL B 2 13 ? -61.536 20.653 31.270 1.00 45.28 13 VAL B N 1
ATOM 5664 C CA . VAL B 2 13 ? -60.871 19.438 31.722 1.00 50.01 13 VAL B CA 1
ATOM 5665 C C . VAL B 2 13 ? -60.530 19.587 33.198 1.00 53.06 13 VAL B C 1
ATOM 5666 O O . VAL B 2 13 ? -60.270 20.690 33.688 1.00 51.63 13 VAL B O 1
ATOM 5679 N N . GLN B 2 14 ? -60.538 18.462 33.906 1.00 54.97 14 GLN B N 1
ATOM 5680 C CA . GLN B 2 14 ? -60.248 18.441 35.333 1.00 57.84 14 GLN B CA 1
ATOM 5681 C C . GLN B 2 14 ? -58.754 18.246 35.570 1.00 53.01 14 GLN B C 1
ATOM 5682 O O . GLN B 2 14 ? -58.072 17.542 34.820 1.00 47.86 14 GLN B O 1
ATOM 5696 N N . ALA B 2 15 ? -58.249 18.886 36.626 1.00 55.63 15 ALA B N 1
ATOM 5697 C CA . ALA B 2 15 ? -56.831 18.794 36.945 1.00 57.74 15 ALA B CA 1
ATOM 5698 C C . ALA B 2 15 ? -56.393 17.338 37.009 1.00 54.80 15 ALA B C 1
ATOM 5699 O O . ALA B 2 15 ? -57.085 16.486 37.570 1.00 56.72 15 ALA B O 1
ATOM 5706 N N . GLY B 2 16 ? -55.233 17.057 36.418 1.00 51.36 16 GLY B N 1
ATOM 5707 C CA . GLY B 2 16 ? -54.752 15.702 36.271 1.00 50.22 16 GLY B CA 1
ATOM 5708 C C . GLY B 2 16 ? -55.125 15.046 34.962 1.00 49.50 16 GLY B C 1
ATOM 5709 O O . GLY B 2 16 ? -54.474 14.076 34.563 1.00 49.11 16 GLY B O 1
ATOM 5713 N N . GLY B 2 17 ? -56.145 15.558 34.275 1.00 49.81 17 GLY B N 1
ATOM 5714 C CA . GLY B 2 17 ? -56.576 14.993 33.017 1.00 46.49 17 GLY B CA 1
ATOM 5715 C C . GLY B 2 17 ? -55.684 15.395 31.858 1.00 42.42 17 GLY B C 1
ATOM 5716 O O . GLY B 2 17 ? -54.668 16.071 32.009 1.00 40.20 17 GLY B O 1
ATOM 5720 N N . SER B 2 18 ? -56.093 14.964 30.670 1.00 42.80 18 SER B N 1
ATOM 5721 C CA . SER B 2 18 ? -55.342 15.188 29.449 1.00 40.73 18 SER B CA 1
ATOM 5722 C C . SER B 2 18 ? -56.260 15.702 28.350 1.00 39.83 18 SER B C 1
ATOM 5723 O O . SER B 2 18 ? -57.484 15.666 28.460 1.00 43.34 18 SER B O 1
ATOM 5731 N N . LEU B 2 19 ? -55.639 16.134 27.257 1.00 38.67 19 LEU B N 1
ATOM 5732 C CA . LEU B 2 19 ? -56.328 16.752 26.134 1.00 37.76 19 LEU B CA 1
ATOM 5733 C C . LEU B 2 19 ? -55.372 16.674 24.956 1.00 36.42 19 LEU B C 1
ATOM 5734 O O . LEU B 2 19 ? -54.157 16.602 25.141 1.00 38.94 19 LEU B O 1
ATOM 5750 N N . THR B 2 20 ? -55.923 16.656 23.750 1.00 33.18 20 THR B N 1
ATOM 5751 C CA . THR B 2 20 ? -55.122 16.670 22.535 1.00 35.07 20 THR B CA 1
ATOM 5752 C C . THR B 2 20 ? -55.625 17.800 21.660 1.00 34.07 20 THR B C 1
ATOM 5753 O O . THR B 2 20 ? -56.802 17.808 21.287 1.00 30.94 20 THR B O 1
ATOM 5764 N N . LEU B 2 21 ? -54.745 18.737 21.320 1.00 35.34 21 LEU B N 1
ATOM 5765 C CA . LEU B 2 21 ? -55.109 19.818 20.415 1.00 33.98 21 LEU B CA 1
ATOM 5766 C C . LEU B 2 21 ? -54.682 19.450 18.997 1.00 32.93 21 LEU B C 1
ATOM 5767 O O . LEU B 2 21 ? -53.675 18.769 18.793 1.00 35.52 21 LEU B O 1
ATOM 5783 N N . SER B 2 22 ? -55.447 19.910 18.020 1.00 30.26 22 SER B N 1
ATOM 5784 C CA . SER B 2 22 ? -55.107 19.732 16.621 1.00 33.53 22 SER B CA 1
ATOM 5785 C C . SER B 2 22 ? -55.106 21.090 15.947 1.00 35.54 22 SER B C 1
ATOM 5786 O O . SER B 2 22 ? -55.891 21.965 16.312 1.00 36.65 22 SER B O 1
ATOM 5794 N N . CYS B 2 23 ? -54.232 21.253 14.956 1.00 32.32 23 CYS B N 1
ATOM 5795 C CA . CYS B 2 23 ? -54.188 22.454 14.128 1.00 32.89 23 CYS B CA 1
ATOM 5796 C C . CYS B 2 23 ? -54.117 22.008 12.677 1.00 35.18 23 CYS B C 1
ATOM 5797 O O . CYS B 2 23 ? -53.134 21.377 12.272 1.00 38.23 23 CYS B O 1
ATOM 5804 N N . ALA B 2 24 ? -55.149 22.329 11.901 1.00 37.49 24 ALA B N 1
ATOM 5805 C CA . ALA B 2 24 ? -55.223 21.962 10.492 1.00 39.98 24 ALA B CA 1
ATOM 5806 C C . ALA B 2 24 ? -54.776 23.140 9.640 1.00 39.83 24 ALA B C 1
ATOM 5807 O O . ALA B 2 24 ? -55.090 24.291 9.948 1.00 42.10 24 ALA B O 1
ATOM 5814 N N . ALA B 2 25 ? -54.048 22.849 8.568 1.00 35.02 25 ALA B N 1
ATOM 5815 C CA . ALA B 2 25 ? -53.500 23.864 7.687 1.00 35.03 25 ALA B CA 1
ATOM 5816 C C . ALA B 2 25 ? -54.077 23.700 6.292 1.00 41.67 25 ALA B C 1
ATOM 5817 O O . ALA B 2 25 ? -54.160 22.584 5.779 1.00 46.37 25 ALA B O 1
ATOM 5824 N N . SER B 2 26 ? -54.466 24.820 5.683 1.00 56.19 26 SER B N 1
ATOM 5825 C CA . SER B 2 26 ? -54.995 24.827 4.327 1.00 62.38 26 SER B CA 1
ATOM 5826 C C . SER B 2 26 ? -53.858 24.933 3.316 1.00 72.45 26 SER B C 1
ATOM 5827 O O . SER B 2 26 ? -52.736 25.321 3.645 1.00 79.54 26 SER B O 1
ATOM 5835 N N . GLY B 2 27 ? -54.166 24.585 2.071 1.00 69.38 27 GLY B N 1
ATOM 5836 C CA . GLY B 2 27 ? -53.180 24.614 1.012 1.00 67.25 27 GLY B CA 1
ATOM 5837 C C . GLY B 2 27 ? -52.309 23.371 1.001 1.00 65.17 27 GLY B C 1
ATOM 5838 O O . GLY B 2 27 ? -52.555 22.389 1.709 1.00 63.53 27 GLY B O 1
ATOM 5842 N N . ARG B 2 28 ? -51.255 23.427 0.179 1.00 71.00 28 ARG B N 1
ATOM 5843 C CA . ARG B 2 28 ? -50.349 22.296 -0.012 1.00 78.41 28 ARG B CA 1
ATOM 5844 C C . ARG B 2 28 ? -48.915 22.626 0.399 1.00 68.75 28 ARG B C 1
ATOM 5845 O O . ARG B 2 28 ? -47.982 21.910 0.012 1.00 62.20 28 ARG B O 1
ATOM 5866 N N . THR B 2 29 ? -48.716 23.688 1.177 1.00 68.54 29 THR B N 1
ATOM 5867 C CA . THR B 2 29 ? -47.375 24.122 1.545 1.00 64.08 29 THR B CA 1
ATOM 5868 C C . THR B 2 29 ? -47.037 23.832 3.003 1.00 49.82 29 THR B C 1
ATOM 5869 O O . THR B 2 29 ? -46.050 24.362 3.518 1.00 41.83 29 THR B O 1
ATOM 5880 N N . PHE B 2 30 ? -47.808 22.974 3.665 1.00 51.65 30 PHE B N 1
ATOM 5881 C CA . PHE B 2 30 ? -47.642 22.747 5.098 1.00 44.77 30 PHE B CA 1
ATOM 5882 C C . PHE B 2 30 ? -46.228 22.294 5.444 1.00 39.05 30 PHE B C 1
ATOM 5883 O O . PHE B 2 30 ? -45.648 22.750 6.437 1.00 36.79 30 PHE B O 1
ATOM 5900 N N . SER B 2 31 ? -45.659 21.393 4.652 1.00 36.81 31 SER B N 1
ATOM 5901 C CA . SER B 2 31 ? -44.326 20.882 4.949 1.00 41.82 31 SER B CA 1
ATOM 5902 C C . SER B 2 31 ? -43.237 21.932 4.760 1.00 42.95 31 SER B C 1
ATOM 5903 O O . SER B 2 31 ? -42.089 21.685 5.143 1.00 40.94 31 SER B O 1
ATOM 5911 N N . ASP B 2 32 ? -43.563 23.093 4.195 1.00 41.39 32 ASP B N 1
ATOM 5912 C CA . ASP B 2 32 ? -42.592 24.174 4.061 1.00 43.78 32 ASP B CA 1
ATOM 5913 C C . ASP B 2 32 ? -42.352 24.915 5.364 1.00 35.09 32 ASP B C 1
ATOM 5914 O O . ASP B 2 32 ? -41.512 25.821 5.389 1.00 37.17 32 ASP B O 1
ATOM 5923 N N . TYR B 2 33 ? -43.076 24.582 6.436 1.00 31.41 33 TYR B N 1
ATOM 5924 C CA . TYR B 2 33 ? -43.078 25.421 7.626 1.00 33.84 33 TYR B CA 1
ATOM 5925 C C . TYR B 2 33 ? -42.768 24.620 8.881 1.00 31.88 33 TYR B C 1
ATOM 5926 O O . TYR B 2 33 ? -43.304 23.526 9.086 1.00 31.94 33 TYR B O 1
ATOM 5944 N N . ASP B 2 34 ? -41.858 25.158 9.685 1.00 32.03 34 ASP B N 1
ATOM 5945 C CA . ASP B 2 34 ? -41.786 24.820 11.094 1.00 34.24 34 ASP B CA 1
ATOM 5946 C C . ASP B 2 34 ? -43.056 25.300 11.773 1.00 30.03 34 ASP B C 1
ATOM 5947 O O . ASP B 2 34 ? -43.634 26.320 11.392 1.00 30.38 34 ASP B O 1
ATOM 5956 N N . MET B 2 35 ? -43.527 24.527 12.749 1.00 27.78 35 MET B N 1
ATOM 5957 C CA . MET B 2 35 ? -44.796 24.818 13.390 1.00 28.93 35 MET B CA 1
ATOM 5958 C C . MET B 2 35 ? -44.579 25.031 14.877 1.00 31.86 35 MET B C 1
ATOM 5959 O O . MET B 2 35 ? -43.690 24.432 15.474 1.00 31.26 35 MET B O 1
ATOM 5973 N N . GLY B 2 36 ? -45.410 25.880 15.481 1.00 32.10 36 GLY B N 1
ATOM 5974 C CA . GLY B 2 36 ? -45.292 26.143 16.899 1.00 31.26 36 GLY B CA 1
ATOM 5975 C C . GLY B 2 36 ? -46.653 26.248 17.554 1.00 32.71 36 GLY B C 1
ATOM 5976 O O . GLY B 2 36 ? -47.644 26.590 16.913 1.00 35.03 36 GLY B O 1
ATOM 5980 N N . TRP B 2 37 ? -46.675 25.922 18.849 1.00 30.23 37 TRP B N 1
ATOM 5981 C CA . TRP B 2 37 ? -47.820 26.145 19.721 1.00 30.59 37 TRP B CA 1
ATOM 5982 C C . TRP B 2 37 ? -47.447 27.209 20.749 1.00 29.92 37 TRP B C 1
ATOM 5983 O O . TRP B 2 37 ? -46.352 27.170 21.324 1.00 28.01 37 TRP B O 1
ATOM 6004 N N . PHE B 2 38 ? -48.339 28.180 20.933 1.00 29.45 38 PHE B N 1
ATOM 6005 C CA . PHE B 2 38 ? -48.205 29.248 21.921 1.00 31.70 38 PHE B CA 1
ATOM 6006 C C . PHE B 2 38 ? -49.466 29.264 22.768 1.00 31.84 38 PHE B C 1
ATOM 6007 O O . PHE B 2 38 ? -50.471 28.634 22.428 1.00 35.87 38 PHE B O 1
ATOM 6024 N N . ARG B 2 39 ? -49.421 29.983 23.883 1.00 28.82 39 ARG B N 1
ATOM 6025 C CA . ARG B 2 39 ? -50.614 30.082 24.703 1.00 28.55 39 ARG B CA 1
ATOM 6026 C C . ARG B 2 39 ? -50.653 31.440 25.391 1.00 31.93 39 ARG B C 1
ATOM 6027 O O . ARG B 2 39 ? -49.631 32.111 25.565 1.00 32.39 39 ARG B O 1
ATOM 6048 N N . GLN B 2 40 ? -51.868 31.858 25.740 1.00 35.59 40 GLN B N 1
ATOM 6049 C CA . GLN B 2 40 ? -52.081 33.175 26.333 1.00 35.53 40 GLN B CA 1
ATOM 6050 C C . GLN B 2 40 ? -53.139 33.071 27.420 1.00 33.87 40 GLN B C 1
ATOM 6051 O O . GLN B 2 40 ? -54.323 32.877 27.126 1.00 36.56 40 GLN B O 1
ATOM 6065 N N . ALA B 2 41 ? -52.706 33.203 28.663 1.00 37.37 41 ALA B N 1
ATOM 6066 C CA . ALA B 2 41 ? -53.598 33.221 29.798 1.00 41.38 41 ALA B CA 1
ATOM 6067 C C . ALA B 2 41 ? -54.210 34.611 29.957 1.00 49.79 41 ALA B C 1
ATOM 6068 O O . ALA B 2 41 ? -53.654 35.610 29.487 1.00 50.83 41 ALA B O 1
ATOM 6075 N N . PRO B 2 42 ? -55.362 34.702 30.617 1.00 59.18 42 PRO B N 1
ATOM 6076 C CA . PRO B 2 42 ? -56.019 36.008 30.779 1.00 62.44 42 PRO B CA 1
ATOM 6077 C C . PRO B 2 42 ? -55.128 37.004 31.504 1.00 52.29 42 PRO B C 1
ATOM 6078 O O . PRO B 2 42 ? -54.601 36.728 32.585 1.00 45.85 42 PRO B O 1
ATOM 6089 N N . GLY B 2 43 ? -54.979 38.184 30.904 1.00 48.78 43 GLY B N 1
ATOM 6090 C CA . GLY B 2 43 ? -54.205 39.246 31.506 1.00 52.11 43 GLY B CA 1
ATOM 6091 C C . GLY B 2 43 ? -52.720 39.164 31.259 1.00 50.94 43 GLY B C 1
ATOM 6092 O O . GLY B 2 43 ? -51.963 39.923 31.872 1.00 49.84 43 GLY B O 1
ATOM 6096 N N . LYS B 2 44 ? -52.277 38.274 30.381 1.00 46.26 44 LYS B N 1
ATOM 6097 C CA . LYS B 2 44 ? -50.859 38.037 30.173 1.00 45.43 44 LYS B CA 1
ATOM 6098 C C . LYS B 2 44 ? -50.547 38.034 28.685 1.00 44.25 44 LYS B C 1
ATOM 6099 O O . LYS B 2 44 ? -51.439 37.900 27.839 1.00 44.01 44 LYS B O 1
ATOM 6118 N N . ALA B 2 45 ? -49.259 38.185 28.387 1.00 42.31 45 ALA B N 1
ATOM 6119 C CA . ALA B 2 45 ? -48.759 38.161 27.024 1.00 38.62 45 ALA B CA 1
ATOM 6120 C C . ALA B 2 45 ? -48.683 36.725 26.524 1.00 34.36 45 ALA B C 1
ATOM 6121 O O . ALA B 2 45 ? -48.491 35.786 27.303 1.00 34.78 45 ALA B O 1
ATOM 6128 N N . ARG B 2 46 ? -48.828 36.567 25.210 1.00 34.09 46 ARG B N 1
ATOM 6129 C CA . ARG B 2 46 ? -48.689 35.265 24.569 1.00 34.51 46 ARG B CA 1
ATOM 6130 C C . ARG B 2 46 ? -47.279 34.717 24.787 1.00 37.09 46 ARG B C 1
ATOM 6131 O O . ARG B 2 46 ? -46.295 35.463 24.778 1.00 41.24 46 ARG B O 1
ATOM 6152 N N . GLU B 2 47 ? -47.175 33.399 24.979 1.00 32.28 47 GLU B N 1
ATOM 6153 C CA . GLU B 2 47 ? -45.897 32.770 25.309 1.00 31.18 47 GLU B CA 1
ATOM 6154 C C . GLU B 2 47 ? -45.724 31.434 24.598 1.00 31.85 47 GLU B C 1
ATOM 6155 O O . GLU B 2 47 ? -46.686 30.681 24.404 1.00 30.19 47 GLU B O 1
ATOM 6167 N N . PHE B 2 48 ? -44.462 31.111 24.313 1.00 33.43 48 PHE B N 1
ATOM 6168 C CA . PHE B 2 48 ? -44.088 29.884 23.610 1.00 33.72 48 PHE B CA 1
ATOM 6169 C C . PHE B 2 48 ? -44.382 28.638 24.440 1.00 30.67 48 PHE B C 1
ATOM 6170 O O . PHE B 2 48 ? -44.186 28.622 25.658 1.00 27.58 48 PHE B O 1
ATOM 6187 N N . VAL B 2 49 ? -44.813 27.568 23.763 1.00 27.67 49 VAL B N 1
ATOM 6188 C CA . VAL B 2 49 ? -45.122 26.289 24.397 1.00 26.39 49 VAL B CA 1
ATOM 6189 C C . VAL B 2 49 ? -44.293 25.159 23.802 1.00 26.75 49 VAL B C 1
ATOM 6190 O O . VAL B 2 49 ? -43.714 24.355 24.534 1.00 26.69 49 VAL B O 1
ATOM 6203 N N . ALA B 2 50 ? -44.229 25.076 22.466 1.00 25.55 50 ALA B N 1
ATOM 6204 C CA . ALA B 2 50 ? -43.597 23.924 21.822 1.00 27.14 50 ALA B CA 1
ATOM 6205 C C . ALA B 2 50 ? -43.427 24.211 20.330 1.00 26.83 50 ALA B C 1
ATOM 6206 O O . ALA B 2 50 ? -44.206 24.991 19.748 1.00 26.52 50 ALA B O 1
ATOM 6213 N N . ARG B 2 51 ? -42.416 23.573 19.710 1.00 25.39 51 ARG B N 1
ATOM 6214 C CA . ARG B 2 51 ? -42.239 23.724 18.269 1.00 24.26 51 ARG B CA 1
ATOM 6215 C C . ARG B 2 51 ? -41.744 22.428 17.644 1.00 26.77 51 ARG B C 1
ATOM 6216 O O . ARG B 2 51 ? -41.193 21.549 18.326 1.00 26.46 51 ARG B O 1
ATOM 6237 N N . ILE B 2 52 ? -41.928 22.327 16.322 1.00 26.05 52 ILE B N 1
ATOM 6238 C CA . ILE B 2 52 ? -41.562 21.098 15.603 1.00 24.63 52 ILE B CA 1
ATOM 6239 C C . ILE B 2 52 ? -41.074 21.447 14.197 1.00 24.18 52 ILE B C 1
ATOM 6240 O O . ILE B 2 52 ? -41.629 22.316 13.522 1.00 26.05 52 ILE B O 1
ATOM 6256 N N . SER B 2 53 ? -40.026 20.747 13.763 1.00 26.32 53 SER B N 1
ATOM 6257 C CA . SER B 2 53 ? -39.384 21.021 12.491 1.00 29.21 53 SER B CA 1
ATOM 6258 C C . SER B 2 53 ? -40.271 20.593 11.331 1.00 30.52 53 SER B C 1
ATOM 6259 O O . SER B 2 53 ? -41.237 19.847 11.497 1.00 25.27 53 SER B O 1
ATOM 6267 N N . ARG B 2 54 ? -39.925 21.097 10.140 1.00 31.24 54 ARG B N 1
ATOM 6268 C CA . ARG B 2 54 ? -40.624 20.718 8.914 1.00 28.80 54 ARG B CA 1
ATOM 6269 C C . ARG B 2 54 ? -40.748 19.196 8.792 1.00 30.66 54 ARG B C 1
ATOM 6270 O O . ARG B 2 54 ? -41.826 18.663 8.520 1.00 30.93 54 ARG B O 1
ATOM 6291 N N . SER B 2 55 ? -39.644 18.482 8.996 1.00 36.99 55 SER B N 1
ATOM 6292 C CA . SER B 2 55 ? -39.634 17.033 8.852 1.00 39.20 55 SER B CA 1
ATOM 6293 C C . SER B 2 55 ? -40.476 16.336 9.912 1.00 37.71 55 SER B C 1
ATOM 6294 O O . SER B 2 55 ? -40.881 15.188 9.708 1.00 35.58 55 SER B O 1
ATOM 6302 N N . GLY B 2 56 ? -40.715 16.985 11.048 1.00 33.34 56 GLY B N 1
ATOM 6303 C CA . GLY B 2 56 ? -41.381 16.360 12.162 1.00 29.43 56 GLY B CA 1
ATOM 6304 C C . GLY B 2 56 ? -40.454 15.679 13.134 1.00 28.38 56 GLY B C 1
ATOM 6305 O O . GLY B 2 56 ? -40.915 15.215 14.185 1.00 31.37 56 GLY B O 1
ATOM 6309 N N . ARG B 2 57 ? -39.154 15.621 12.846 1.00 28.52 57 ARG B N 1
ATOM 6310 C CA . ARG B 2 57 ? -38.261 14.843 13.698 1.00 29.23 57 ARG B CA 1
ATOM 6311 C C . ARG B 2 57 ? -37.724 15.632 14.885 1.00 30.68 57 ARG B C 1
ATOM 6312 O O . ARG B 2 57 ? -37.405 15.029 15.913 1.00 29.64 57 ARG B O 1
ATOM 6333 N N . MET B 2 58 ? -37.586 16.954 14.776 1.00 29.83 58 MET B N 1
ATOM 6334 C CA . MET B 2 58 ? -36.949 17.750 15.818 1.00 27.30 58 MET B CA 1
ATOM 6335 C C . MET B 2 58 ? -38.006 18.582 16.525 1.00 25.14 58 MET B C 1
ATOM 6336 O O . MET B 2 58 ? -38.860 19.206 15.872 1.00 23.26 58 MET B O 1
ATOM 6350 N N . THR B 2 59 ? -37.955 18.580 17.859 1.00 24.46 59 THR B N 1
ATOM 6351 C CA . THR B 2 59 ? -38.937 19.288 18.667 1.00 26.70 59 THR B CA 1
ATOM 6352 C C . THR B 2 59 ? -38.258 19.924 19.871 1.00 27.64 59 THR B C 1
ATOM 6353 O O . THR B 2 59 ? -37.151 19.553 20.259 1.00 28.49 59 THR B O 1
ATOM 6364 N N . SER B 2 60 ? -38.921 20.920 20.446 1.00 29.02 60 SER B N 1
ATOM 6365 C CA . SER B 2 60 ? -38.477 21.450 21.725 1.00 27.74 60 SER B CA 1
ATOM 6366 C C . SER B 2 60 ? -39.684 22.006 22.465 1.00 27.95 60 SER B C 1
ATOM 6367 O O . SER B 2 60 ? -40.729 22.281 21.874 1.00 29.13 60 SER B O 1
ATOM 6375 N N . LEU B 2 61 ? -39.527 22.168 23.776 1.00 31.75 61 LEU B N 1
ATOM 6376 C CA . LEU B 2 61 ? -40.646 22.499 24.644 1.00 33.62 61 LEU B CA 1
ATOM 6377 C C . LEU B 2 61 ? -40.208 23.566 25.635 1.00 34.96 61 LEU B C 1
ATOM 6378 O O . LEU B 2 61 ? -39.044 23.617 26.038 1.00 39.32 61 LEU B O 1
ATOM 6394 N N . ALA B 2 62 ? -41.148 24.406 26.035 1.00 34.61 62 ALA B N 1
ATOM 6395 C CA . ALA B 2 62 ? -40.892 25.369 27.100 1.00 36.87 62 ALA B CA 1
ATOM 6396 C C . ALA B 2 62 ? -40.724 24.645 28.433 1.00 38.45 62 ALA B C 1
ATOM 6397 O O . ALA B 2 62 ? -41.254 23.552 28.647 1.00 37.12 62 ALA B O 1
ATOM 6404 N N . ASP B 2 63 ? -39.979 25.268 29.343 1.00 41.46 63 ASP B N 1
ATOM 6405 C CA . ASP B 2 63 ? -39.665 24.620 30.613 1.00 48.25 63 ASP B CA 1
ATOM 6406 C C . ASP B 2 63 ? -40.925 24.271 31.384 1.00 43.30 63 ASP B C 1
ATOM 6407 O O . ASP B 2 63 ? -40.971 23.253 32.085 1.00 44.44 63 ASP B O 1
ATOM 6416 N N . SER B 2 64 ? -41.955 25.107 31.264 1.00 37.98 64 SER B N 1
ATOM 6417 C CA . SER B 2 64 ? -43.170 24.946 32.050 1.00 41.87 64 SER B CA 1
ATOM 6418 C C . SER B 2 64 ? -43.985 23.720 31.656 1.00 40.50 64 SER B C 1
ATOM 6419 O O . SER B 2 64 ? -44.863 23.310 32.418 1.00 41.06 64 SER B O 1
ATOM 6427 N N . VAL B 2 65 ? -43.721 23.128 30.494 1.00 39.06 65 VAL B N 1
ATOM 6428 C CA . VAL B 2 65 ? -44.452 21.953 30.038 1.00 38.27 65 VAL B CA 1
ATOM 6429 C C . VAL B 2 65 ? -43.555 20.745 29.842 1.00 38.02 65 VAL B C 1
ATOM 6430 O O . VAL B 2 65 ? -44.042 19.699 29.404 1.00 41.01 65 VAL B O 1
ATOM 6443 N N . LYS B 2 66 ? -42.261 20.858 30.131 1.00 37.26 66 LYS B N 1
ATOM 6444 C CA . LYS B 2 66 ? -41.363 19.722 29.994 1.00 41.26 66 LYS B CA 1
ATOM 6445 C C . LYS B 2 66 ? -41.917 18.521 30.752 1.00 43.41 66 LYS B C 1
ATOM 6446 O O . LYS B 2 66 ? -42.462 18.649 31.853 1.00 43.91 66 LYS B O 1
ATOM 6465 N N . GLY B 2 67 ? -41.819 17.356 30.122 1.00 43.56 67 GLY B N 1
ATOM 6466 C CA . GLY B 2 67 ? -42.261 16.125 30.735 1.00 48.39 67 GLY B CA 1
ATOM 6467 C C . GLY B 2 67 ? -43.757 15.910 30.759 1.00 55.42 67 GLY B C 1
ATOM 6468 O O . GLY B 2 67 ? -44.205 14.860 31.242 1.00 62.32 67 GLY B O 1
ATOM 6472 N N . ARG B 2 68 ? -44.541 16.846 30.250 1.00 49.46 68 ARG B N 1
ATOM 6473 C CA . ARG B 2 68 ? -45.991 16.724 30.270 1.00 44.47 68 ARG B CA 1
ATOM 6474 C C . ARG B 2 68 ? -46.614 16.862 28.892 1.00 42.22 68 ARG B C 1
ATOM 6475 O O . ARG B 2 68 ? -47.587 16.163 28.595 1.00 37.99 68 ARG B O 1
ATOM 6496 N N . PHE B 2 69 ? -46.100 17.759 28.053 1.00 43.18 69 PHE B N 1
ATOM 6497 C CA . PHE B 2 69 ? -46.673 18.023 26.743 1.00 43.30 69 PHE B CA 1
ATOM 6498 C C . PHE B 2 69 ? -45.784 17.392 25.683 1.00 40.91 69 PHE B C 1
ATOM 6499 O O . PHE B 2 69 ? -44.578 17.245 25.881 1.00 42.18 69 PHE B O 1
ATOM 6516 N N . THR B 2 70 ? -46.378 17.070 24.541 1.00 39.17 70 THR B N 1
ATOM 6517 C CA . THR B 2 70 ? -45.646 16.546 23.401 1.00 42.52 70 THR B CA 1
ATOM 6518 C C . THR B 2 70 ? -46.254 17.100 22.122 1.00 38.68 70 THR B C 1
ATOM 6519 O O . THR B 2 70 ? -47.480 17.194 21.992 1.00 39.84 70 THR B O 1
ATOM 6530 N N . ILE B 2 71 ? -45.384 17.476 21.192 1.00 34.34 71 ILE B N 1
ATOM 6531 C CA . ILE B 2 71 ? -45.781 18.008 19.898 1.00 32.96 71 ILE B CA 1
ATOM 6532 C C . ILE B 2 71 ? -45.401 17.006 18.813 1.00 32.96 71 ILE B C 1
ATOM 6533 O O . ILE B 2 71 ? -44.319 16.402 18.854 1.00 36.18 71 ILE B O 1
ATOM 6549 N N . SER B 2 72 ? -46.299 16.837 17.839 1.00 28.58 72 SER B N 1
ATOM 6550 C CA . SER B 2 72 ? -46.070 15.955 16.702 1.00 30.47 72 SER B CA 1
ATOM 6551 C C . SER B 2 72 ? -46.798 16.536 15.493 1.00 30.51 72 SER B C 1
ATOM 6552 O O . SER B 2 72 ? -47.640 17.424 15.623 1.00 28.08 72 SER B O 1
ATOM 6560 N N . ARG B 2 73 ? -46.481 16.024 14.304 1.00 31.40 73 ARG B N 1
ATOM 6561 C CA . ARG B 2 73 ? -47.167 16.470 13.097 1.00 29.44 73 ARG B CA 1
ATOM 6562 C C . ARG B 2 73 ? -47.374 15.311 12.138 1.00 30.71 73 ARG B C 1
ATOM 6563 O O . ARG B 2 73 ? -46.645 14.322 12.153 1.00 32.87 73 ARG B O 1
ATOM 6584 N N . ASP B 2 74 ? -48.375 15.472 11.273 1.00 35.26 74 ASP B N 1
ATOM 6585 C CA . ASP B 2 74 ? -48.697 14.511 10.216 1.00 43.24 74 ASP B CA 1
ATOM 6586 C C . ASP B 2 74 ? -48.746 15.294 8.907 1.00 43.56 74 ASP B C 1
ATOM 6587 O O . ASP B 2 74 ? -49.774 15.894 8.581 1.00 38.90 74 ASP B O 1
ATOM 6596 N N . ASN B 2 75 ? -47.637 15.300 8.158 1.00 48.23 75 ASN B N 1
ATOM 6597 C CA . ASN B 2 75 ? -47.577 16.119 6.950 1.00 49.94 75 ASN B CA 1
ATOM 6598 C C . ASN B 2 75 ? -48.576 15.645 5.904 1.00 52.03 75 ASN B C 1
ATOM 6599 O O . ASN B 2 75 ? -49.061 16.455 5.109 1.00 48.83 75 ASN B O 1
ATOM 6610 N N . GLY B 2 76 ? -48.926 14.360 5.910 1.00 56.24 76 GLY B N 1
ATOM 6611 C CA . GLY B 2 76 ? -49.934 13.873 4.982 1.00 54.31 76 GLY B CA 1
ATOM 6612 C C . GLY B 2 76 ? -51.305 14.467 5.248 1.00 48.41 76 GLY B C 1
ATOM 6613 O O . GLY B 2 76 ? -52.055 14.770 4.315 1.00 45.17 76 GLY B O 1
ATOM 6617 N N . LYS B 2 77 ? -51.659 14.629 6.523 1.00 44.97 77 LYS B N 1
ATOM 6618 C CA . LYS B 2 77 ? -52.930 15.237 6.900 1.00 47.42 77 LYS B CA 1
ATOM 6619 C C . LYS B 2 77 ? -52.813 16.743 7.125 1.00 46.06 77 LYS B C 1
ATOM 6620 O O . LYS B 2 77 ? -53.798 17.372 7.509 1.00 42.78 77 LYS B O 1
ATOM 6639 N N . ARG B 2 78 ? -51.635 17.327 6.915 1.00 47.79 78 ARG B N 1
ATOM 6640 C CA . ARG B 2 78 ? -51.428 18.765 7.067 1.00 44.06 78 ARG B CA 1
ATOM 6641 C C . ARG B 2 78 ? -51.873 19.251 8.446 1.00 38.97 78 ARG B C 1
ATOM 6642 O O . ARG B 2 78 ? -52.531 20.284 8.584 1.00 38.96 78 ARG B O 1
ATOM 6663 N N . THR B 2 79 ? -51.479 18.506 9.479 1.00 35.72 79 THR B N 1
ATOM 6664 C CA . THR B 2 79 ? -51.946 18.759 10.834 1.00 36.94 79 THR B CA 1
ATOM 6665 C C . THR B 2 79 ? -50.790 18.654 11.816 1.00 34.00 79 THR B C 1
ATOM 6666 O O . THR B 2 79 ? -49.900 17.816 11.654 1.00 34.48 79 THR B O 1
ATOM 6677 N N . VAL B 2 80 ? -50.802 19.529 12.821 1.00 33.31 80 VAL B N 1
ATOM 6678 C CA . VAL B 2 80 ? -49.856 19.476 13.927 1.00 32.44 80 VAL B CA 1
ATOM 6679 C C . VAL B 2 80 ? -50.685 19.284 15.188 1.00 30.99 80 VAL B C 1
ATOM 6680 O O . VAL B 2 80 ? -51.818 19.765 15.282 1.00 28.68 80 VAL B O 1
ATOM 6693 N N . TYR B 2 81 ? -50.135 18.527 16.137 1.00 29.81 81 TYR B N 1
ATOM 6694 C CA . TYR B 2 81 ? -50.850 18.152 17.346 1.00 29.03 81 TYR B CA 1
ATOM 6695 C C . TYR B 2 81 ? -50.080 18.611 18.578 1.00 31.75 81 TYR B C 1
ATOM 6696 O O . TYR B 2 81 ? -48.849 18.683 18.569 1.00 36.07 81 TYR B O 1
ATOM 6714 N N . LEU B 2 82 ? -50.820 18.889 19.647 1.00 31.28 82 LEU B N 1
ATOM 6715 C CA . LEU B 2 82 ? -50.270 19.117 20.980 1.00 32.33 82 LEU B CA 1
ATOM 6716 C C . LEU B 2 82 ? -50.959 18.156 21.935 1.00 30.31 82 LEU B C 1
ATOM 6717 O O . LEU B 2 82 ? -52.161 18.281 22.176 1.00 33.62 82 LEU B O 1
ATOM 6733 N N . GLN B 2 83 ? -50.209 17.202 22.468 1.00 27.17 83 GLN B N 1
ATOM 6734 C CA . GLN B 2 83 ? -50.718 16.272 23.473 1.00 27.08 83 GLN B CA 1
ATOM 6735 C C . GLN B 2 83 ? -50.419 16.851 24.854 1.00 30.15 83 GLN B C 1
ATOM 6736 O O . GLN B 2 83 ? -49.257 17.086 25.192 1.00 34.53 83 GLN B O 1
ATOM 6750 N N . MET B 2 84 ? -51.460 17.090 25.650 1.00 33.25 84 MET B N 1
ATOM 6751 C CA . MET B 2 84 ? -51.309 17.764 26.938 1.00 38.75 84 MET B CA 1
ATOM 6752 C C . MET B 2 84 ? -51.727 16.819 28.059 1.00 39.82 84 MET B C 1
ATOM 6753 O O . MET B 2 84 ? -52.919 16.558 28.239 1.00 43.51 84 MET B O 1
ATOM 6767 N N . ASN B 2 85 ? -50.757 16.329 28.830 1.00 40.09 85 ASN B N 1
ATOM 6768 C CA . ASN B 2 85 ? -51.028 15.441 29.953 1.00 41.56 85 ASN B CA 1
ATOM 6769 C C . AS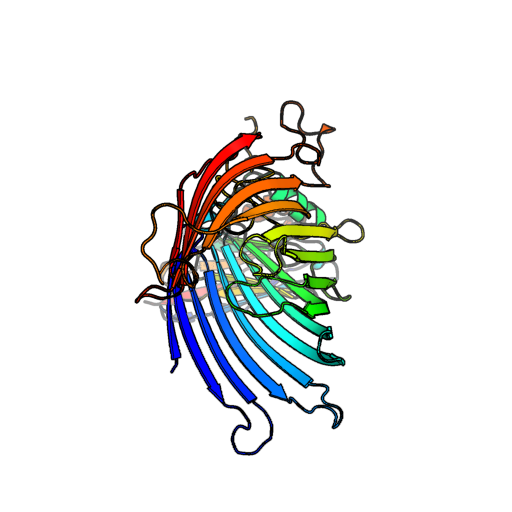N B 2 85 ? -50.785 16.157 31.278 1.00 43.80 85 ASN B C 1
ATOM 6770 O O . ASN B 2 85 ? -50.218 17.250 31.333 1.00 39.10 85 ASN B O 1
ATOM 6781 N N . SER B 2 86 ? -51.218 15.507 32.355 1.00 52.87 86 SER B N 1
ATOM 6782 C CA . SER B 2 86 ? -51.031 15.991 33.729 1.00 55.83 86 SER B CA 1
ATOM 6783 C C . SER B 2 86 ? -51.266 17.500 33.834 1.00 51.88 86 SER B C 1
ATOM 6784 O O . SER B 2 86 ? -50.417 18.270 34.285 1.00 58.08 86 SER B O 1
ATOM 6792 N N . LEU B 2 87 ? -52.462 17.907 33.434 1.00 41.47 87 LEU B N 1
ATOM 6793 C CA . LEU B 2 87 ? -52.800 19.320 33.405 1.00 41.19 87 LEU B CA 1
ATOM 6794 C C . LEU B 2 87 ? -53.057 19.864 34.804 1.00 48.71 87 LEU B C 1
ATOM 6795 O O . LEU B 2 87 ? -53.570 19.166 35.682 1.00 49.18 87 LEU B O 1
ATOM 6811 N N . LYS B 2 88 ? -52.702 21.131 34.994 1.00 53.68 88 LYS B N 1
ATOM 6812 C CA . LYS B 2 88 ? -52.868 21.878 36.228 1.00 56.50 88 LYS B CA 1
ATOM 6813 C C . LYS B 2 88 ? -53.646 23.151 35.926 1.00 52.23 88 LYS B C 1
ATOM 6814 O O . LYS B 2 88 ? -53.749 23.563 34.764 1.00 45.05 88 LYS B O 1
ATOM 6833 N N . PRO B 2 89 ? -54.207 23.805 36.942 1.00 58.55 89 PRO B N 1
ATOM 6834 C CA . PRO B 2 89 ? -54.970 25.038 36.665 1.00 57.31 89 PRO B CA 1
ATOM 6835 C C . PRO B 2 89 ? -54.146 26.115 35.973 1.00 53.26 89 PRO B C 1
ATOM 6836 O O . PRO B 2 89 ? -54.706 26.946 35.250 1.00 49.94 89 PRO B O 1
ATOM 6847 N N . GLU B 2 90 ? -52.826 26.121 36.159 1.00 54.27 90 GLU B N 1
ATOM 6848 C CA . GLU B 2 90 ? -51.978 27.112 35.505 1.00 55.45 90 GLU B CA 1
ATOM 6849 C C . GLU B 2 90 ? -51.901 26.932 33.992 1.00 50.63 90 GLU B C 1
ATOM 6850 O O . GLU B 2 90 ? -51.377 27.819 33.311 1.00 49.59 90 GLU B O 1
ATOM 6862 N N . ASP B 2 91 ? -52.396 25.816 33.447 1.00 43.65 91 ASP B N 1
ATOM 6863 C CA . ASP B 2 91 ? -52.381 25.613 32.006 1.00 38.70 91 ASP B CA 1
ATOM 6864 C C . ASP B 2 91 ? -53.580 26.239 31.311 1.00 36.28 91 ASP B C 1
ATOM 6865 O O . ASP B 2 91 ? -53.636 26.229 30.073 1.00 36.05 91 ASP B O 1
ATOM 6874 N N . THR B 2 92 ? -54.535 26.772 32.070 1.00 37.89 92 THR B N 1
ATOM 6875 C CA . THR B 2 92 ? -55.675 27.452 31.475 1.00 41.70 92 THR B CA 1
ATOM 6876 C C . THR B 2 92 ? -55.222 28.639 30.628 1.00 40.95 92 THR B C 1
ATOM 6877 O O . THR B 2 92 ? -54.519 29.532 31.110 1.00 42.50 92 THR B O 1
ATOM 6888 N N . ALA B 2 93 ? -55.645 28.646 29.360 1.00 34.76 93 ALA B N 1
ATOM 6889 C CA . ALA B 2 93 ? -55.301 29.720 28.443 1.00 34.73 93 ALA B CA 1
ATOM 6890 C C . ALA B 2 93 ? -55.932 29.488 27.080 1.00 33.23 93 ALA B C 1
ATOM 6891 O O . ALA B 2 93 ? -56.564 28.453 26.842 1.00 32.99 93 ALA B O 1
ATOM 6898 N N . VAL B 2 94 ? -55.797 30.458 26.182 1.00 32.80 94 VAL B N 1
ATOM 6899 C CA . VAL B 2 94 ? -56.060 30.228 24.766 1.00 32.59 94 VAL B CA 1
ATOM 6900 C C . VAL B 2 94 ? -54.772 29.716 24.136 1.00 35.34 94 VAL B C 1
ATOM 6901 O O . VAL B 2 94 ? -53.683 30.248 24.400 1.00 35.10 94 VAL B O 1
ATOM 6914 N N . TYR B 2 95 ? -54.877 28.660 23.333 1.00 33.85 95 TYR B N 1
ATOM 6915 C CA . TYR B 2 95 ? -53.733 28.022 22.699 1.00 29.42 95 TYR B CA 1
ATOM 6916 C C . TYR B 2 95 ? -53.760 28.331 21.206 1.00 30.92 95 TYR B C 1
ATOM 6917 O O . TYR B 2 95 ? -54.781 28.130 20.542 1.00 33.26 95 TYR B O 1
ATOM 6935 N N . TYR B 2 96 ? -52.643 28.843 20.690 1.00 31.37 96 TYR B N 1
ATOM 6936 C CA . TYR B 2 96 ? -52.530 29.274 19.304 1.00 30.01 96 TYR B CA 1
ATOM 6937 C C . TYR B 2 96 ? -51.532 28.396 18.562 1.00 27.58 96 TYR B C 1
ATOM 6938 O O . TYR B 2 96 ? -50.501 28.013 19.113 1.00 30.37 96 TYR B O 1
ATOM 6956 N N . CYS B 2 97 ? -51.862 28.085 17.316 1.00 26.43 97 CYS B N 1
ATOM 6957 C CA . CYS B 2 97 ? -50.985 27.426 16.364 1.00 29.70 97 CYS B CA 1
ATOM 6958 C C . CYS B 2 97 ? -50.296 28.476 15.496 1.00 30.68 97 CYS B C 1
ATOM 6959 O O . CYS B 2 97 ? -50.913 29.478 15.119 1.00 28.34 97 CYS B O 1
ATOM 6966 N N . ALA B 2 98 ? -49.012 28.246 15.190 1.00 31.55 98 ALA B N 1
ATOM 6967 C CA . ALA B 2 98 ? -48.223 29.202 14.423 1.00 36.82 98 ALA B CA 1
ATOM 6968 C C . ALA B 2 98 ? -47.332 28.457 13.437 1.00 34.02 98 ALA B C 1
ATOM 6969 O O . ALA B 2 98 ? -46.872 27.344 13.710 1.00 30.76 98 ALA B O 1
ATOM 6976 N N . ALA B 2 99 ? -47.063 29.099 12.298 1.00 30.12 99 ALA B N 1
ATOM 6977 C CA . ALA B 2 99 ? -46.207 28.535 11.263 1.00 30.08 99 ALA B CA 1
ATOM 6978 C C . ALA B 2 99 ? -45.168 29.560 10.802 1.00 34.76 99 ALA B C 1
ATOM 6979 O O . ALA B 2 99 ? -45.485 30.737 10.576 1.00 34.96 99 ALA B O 1
ATOM 6986 N N . ASP B 2 100 ? -43.921 29.104 10.643 1.00 31.91 100 ASP B N 1
ATOM 6987 C CA . ASP B 2 100 ? -42.859 29.962 10.137 1.00 33.31 100 ASP B CA 1
ATOM 6988 C C . ASP B 2 100 ? -41.841 29.160 9.344 1.00 31.92 100 ASP B C 1
ATOM 6989 O O . ASP B 2 100 ? -41.576 27.995 9.684 1.00 30.87 100 ASP B O 1
ATOM 6998 N N . PRO B 2 101 ? -41.224 29.762 8.327 1.00 39.17 101 PRO B N 1
ATOM 6999 C CA . PRO B 2 101 ? -40.213 29.024 7.550 1.00 41.51 101 PRO B CA 1
ATOM 7000 C C . PRO B 2 101 ? -38.951 28.724 8.336 1.00 45.49 101 PRO B C 1
ATOM 7001 O O . PRO B 2 101 ? -38.179 27.865 7.909 1.00 47.97 101 PRO B O 1
ATOM 7012 N N . GLN B 2 102 ? -38.718 29.384 9.470 1.00 45.35 102 GLN B N 1
ATOM 7013 C CA . GLN B 2 102 ? -37.450 29.265 10.177 1.00 48.93 102 GLN B CA 1
ATOM 7014 C C . GLN B 2 102 ? -37.642 28.664 11.559 1.00 43.87 102 GLN B C 1
ATOM 7015 O O . GLN B 2 102 ? -38.468 29.143 12.342 1.00 39.24 102 GLN B O 1
ATOM 7029 N N . TRP B 2 103 ? -36.825 27.654 11.862 1.00 40.38 103 TRP B N 1
ATOM 7030 C CA . TRP B 2 103 ? -36.851 26.974 13.156 1.00 35.75 103 TRP B CA 1
ATOM 7031 C C . TRP B 2 103 ? -36.559 27.926 14.312 1.00 33.27 103 TRP B C 1
ATOM 7032 O O . TRP B 2 103 ? -37.222 27.879 15.350 1.00 35.78 103 TRP B O 1
ATOM 7053 N N . SER B 2 104 ? -35.529 28.757 14.179 1.00 33.70 104 SER B N 1
ATOM 7054 C CA . SER B 2 104 ? -35.149 29.587 15.312 1.00 42.82 104 SER B CA 1
ATOM 7055 C C . SER B 2 104 ? -36.182 30.682 15.564 1.00 47.08 104 SER B C 1
ATOM 7056 O O . SER B 2 104 ? -36.396 31.069 16.717 1.00 48.13 104 SER B O 1
ATOM 7064 N N . ARG B 2 105 ? -36.871 31.155 14.521 1.00 45.10 105 ARG B N 1
ATOM 7065 C CA . ARG B 2 105 ? -37.852 32.215 14.724 1.00 44.54 105 ARG B CA 1
ATOM 7066 C C . ARG B 2 105 ? -39.112 31.682 15.387 1.00 41.35 105 ARG B C 1
ATOM 7067 O O . ARG B 2 105 ? -39.697 32.352 16.244 1.00 48.01 105 ARG B O 1
ATOM 7088 N N . VAL B 2 106 ? -39.545 30.476 15.015 1.00 36.68 106 VAL B N 1
ATOM 7089 C CA . VAL B 2 106 ? -40.841 29.990 15.459 1.00 43.40 106 VAL B CA 1
ATOM 7090 C C . VAL B 2 106 ? -40.898 29.783 16.963 1.00 42.86 106 VAL B C 1
ATOM 7091 O O . VAL B 2 106 ? -41.967 29.481 17.499 1.00 44.80 106 VAL B O 1
ATOM 7104 N N . ARG B 2 107 ? -39.774 29.917 17.665 1.00 43.91 107 ARG B N 1
ATOM 7105 C CA . ARG B 2 107 ? -39.820 29.896 19.123 1.00 44.63 107 ARG B CA 1
ATOM 7106 C C . ARG B 2 107 ? -40.368 31.192 19.700 1.00 45.20 107 ARG B C 1
ATOM 7107 O O . ARG B 2 107 ? -40.780 31.216 20.865 1.00 49.38 107 ARG B O 1
ATOM 7128 N N . SER B 2 108 ? -40.371 32.272 18.924 1.00 48.62 108 SER B N 1
ATOM 7129 C CA . SER B 2 108 ? -40.806 33.563 19.438 1.00 51.04 108 SER B CA 1
ATOM 7130 C C . SER B 2 108 ? -41.870 34.254 18.600 1.00 54.12 108 SER B C 1
ATOM 7131 O O . SER B 2 108 ? -42.502 35.185 19.109 1.00 57.23 108 SER B O 1
ATOM 7139 N N . GLY B 2 109 ? -42.109 33.833 17.365 1.00 50.04 109 GLY B N 1
ATOM 7140 C CA . GLY B 2 109 ? -43.069 34.513 16.515 1.00 48.25 109 GLY B CA 1
ATOM 7141 C C . GLY B 2 109 ? -43.246 33.754 15.220 1.00 46.74 109 GLY B C 1
ATOM 7142 O O . GLY B 2 109 ? -42.643 32.700 15.006 1.00 52.66 109 GLY B O 1
ATOM 7146 N N . ALA B 2 110 ? -44.080 34.304 14.341 1.00 43.60 110 ALA B N 1
ATOM 7147 C CA . ALA B 2 110 ? -44.393 33.549 13.136 1.00 44.17 110 ALA B CA 1
ATOM 7148 C C . ALA B 2 110 ? -45.049 34.422 12.079 1.00 43.38 110 ALA B C 1
ATOM 7149 O O . ALA B 2 110 ? -45.607 35.485 12.369 1.00 43.25 110 ALA B O 1
ATOM 7156 N N . ASP B 2 111 ? -44.988 33.918 10.840 1.00 39.74 111 ASP B N 1
ATOM 7157 C CA . ASP B 2 111 ? -45.636 34.542 9.698 1.00 47.64 111 ASP B CA 1
ATOM 7158 C C . ASP B 2 111 ? -47.129 34.242 9.644 1.00 43.62 111 ASP B C 1
ATOM 7159 O O . ASP B 2 111 ? -47.876 35.000 9.026 1.00 38.11 111 ASP B O 1
ATOM 7168 N N . TYR B 2 112 ? -47.570 33.134 10.234 1.00 40.33 112 TYR B N 1
ATOM 7169 C CA . TYR B 2 112 ? -48.959 32.708 10.152 1.00 39.90 112 TYR B CA 1
ATOM 7170 C C . TYR B 2 112 ? -49.460 32.281 11.522 1.00 39.19 112 TYR B C 1
ATOM 7171 O O . TYR B 2 112 ? -48.776 31.533 12.230 1.00 33.90 112 TYR B O 1
ATOM 7189 N N . TRP B 2 113 ? -50.661 32.742 11.880 1.00 40.45 113 TRP B N 1
ATOM 7190 C CA . TRP B 2 113 ? -51.252 32.520 13.195 1.00 41.79 113 TRP B CA 1
ATOM 7191 C C . TRP B 2 113 ? -52.677 32.015 13.046 1.00 40.79 113 TRP B C 1
ATOM 7192 O O . TRP B 2 113 ? -53.424 32.476 12.170 1.00 37.56 113 TRP B O 1
ATOM 7213 N N . GLY B 2 114 ? -53.070 31.099 13.938 1.00 38.79 114 GLY B N 1
ATOM 7214 C CA . GLY B 2 114 ? -54.459 30.696 14.049 1.00 38.66 114 GLY B CA 1
ATOM 7215 C C . GLY B 2 114 ? -55.247 31.612 14.985 1.00 41.55 114 GLY B C 1
ATOM 7216 O O . GLY B 2 114 ? -54.713 32.533 15.599 1.00 45.98 114 GLY B O 1
ATOM 7220 N N . GLN B 2 115 ? -56.541 31.332 15.094 1.00 48.06 115 GLN B N 1
ATOM 7221 C CA . GLN B 2 115 ? -57.427 32.128 15.931 1.00 61.50 115 GLN B CA 1
ATOM 7222 C C . GLN B 2 115 ? -57.547 31.590 17.352 1.00 45.92 115 GLN B C 1
ATOM 7223 O O . GLN B 2 115 ? -58.173 32.239 18.192 1.00 42.67 115 GLN B O 1
ATOM 7237 N N . GLY B 2 116 ? -56.960 30.439 17.647 1.00 39.58 116 GLY B N 1
ATOM 7238 C CA . GLY B 2 116 ? -56.867 29.960 19.009 1.00 39.08 116 GLY B CA 1
ATOM 7239 C C . GLY B 2 116 ? -58.001 29.021 19.391 1.00 39.38 116 GLY B C 1
ATOM 7240 O O . GLY B 2 116 ? -59.070 29.001 18.787 1.00 44.29 116 GLY B O 1
ATOM 7244 N N . THR B 2 117 ? -57.730 28.205 20.411 1.00 37.88 117 THR B N 1
ATOM 7245 C CA . THR B 2 117 ? -58.720 27.305 20.979 1.00 42.73 117 THR B CA 1
ATOM 7246 C C . THR B 2 117 ? -58.521 27.323 22.485 1.00 39.51 117 THR B C 1
ATOM 7247 O O . THR B 2 117 ? -57.384 27.272 22.966 1.00 35.46 117 THR B O 1
ATOM 7258 N N . ARG B 2 118 ? -59.623 27.412 23.221 1.00 38.57 118 ARG B N 1
ATOM 7259 C CA . ARG B 2 118 ? -59.568 27.693 24.648 1.00 41.80 118 ARG B CA 1
ATOM 7260 C C . ARG B 2 118 ? -59.509 26.406 25.461 1.00 39.82 118 ARG B C 1
ATOM 7261 O O . ARG B 2 118 ? -60.189 25.429 25.153 1.00 40.95 118 ARG B O 1
ATOM 7282 N N . VAL B 2 119 ? -58.684 26.419 26.505 1.00 38.80 119 VAL B N 1
ATOM 7283 C CA . VAL B 2 119 ? -58.527 25.298 27.424 1.00 38.07 119 VAL B CA 1
ATOM 7284 C C . VAL B 2 119 ? -58.770 25.807 28.837 1.00 41.99 119 VAL B C 1
ATOM 7285 O O . VAL B 2 119 ? -58.133 26.774 29.267 1.00 39.95 119 VAL B O 1
ATOM 7298 N N . THR B 2 120 ? -59.679 25.157 29.564 1.00 45.23 120 THR B N 1
ATOM 7299 C CA . THR B 2 120 ? -59.927 25.506 30.959 1.00 52.03 120 THR B CA 1
ATOM 7300 C C . THR B 2 120 ? -59.681 24.280 31.829 1.00 54.44 120 THR B C 1
ATOM 7301 O O . THR B 2 120 ? -60.333 23.246 31.644 1.00 52.44 120 THR B O 1
ATOM 7312 N N . VAL B 2 121 ? -58.734 24.391 32.761 1.00 56.32 121 VAL B N 1
ATOM 7313 C CA . VAL B 2 121 ? -58.414 23.323 33.702 1.00 57.08 121 VAL B CA 1
ATOM 7314 C C . VAL B 2 121 ? -58.928 23.747 35.065 1.00 65.32 121 VAL B C 1
ATOM 7315 O O . VAL B 2 121 ? -58.424 24.711 35.652 1.00 67.80 121 VAL B O 1
ATOM 7328 N N . SER B 2 122 ? -59.918 23.028 35.569 1.00 68.26 122 SER B N 1
ATOM 7329 C CA . SER B 2 122 ? -60.505 23.314 36.868 1.00 72.64 122 SER B CA 1
ATOM 7330 C C . SER B 2 122 ? -59.820 22.511 37.968 1.00 77.43 122 SER B C 1
ATOM 7331 O O . SER B 2 122 ? -59.406 21.367 37.769 1.00 65.97 122 SER B O 1
ATOM 7339 N N . ALA B 2 123 ? -59.709 23.133 39.138 1.00 100.42 123 ALA B N 1
ATOM 7340 C CA . ALA B 2 123 ? -59.098 22.496 40.297 1.00 114.66 123 ALA B CA 1
ATOM 7341 C C . ALA B 2 123 ? -60.156 21.753 41.107 1.00 121.88 123 ALA B C 1
ATOM 7342 O O . ALA B 2 123 ? -60.150 21.769 42.340 1.00 124.57 123 ALA B O 1
#